Protein 1TKS (pdb70)

B-factor: mean 15.76, std 8.89, range [6.1, 54.16]

CATH classification: 3.90.870.10

Secondary structure (DSSP, 8-state):
--SPPHHHHHHHHHTT--EEEESSS-TTPBPEEEEEGGG--HHHHHHHHHTB-S--EEEEEHHHHHHTT--BS-----BB--EEESTT-SSS-SHHHHHHHHHHHH-TT--GGGEEEEEEEEEEEEPTTGGGT---HHHHHHHHHHHTTS-SBEEEEEBB-TTT-PBPBHHHHHHHHHHHT--EEEHHHHHHHH--/--SPPHHHHHHHHHTT--EEEESSS-TTPBPEEEEEGGG--HHHHHHHHHTB-S--EEEEEHHHHHHTT--BS-----BB--EEESTT-SSS-SHHHHHHHHHHHH-TT--GGGEEEEEEEEEEEEPTTGGGT---HHHHHHHHHHHTTS-SBEEEEEBB-TTT-PBPBHHHHHHHHHHHT-EEEEHHHHHHHHH-

Foldseek 3Di:
DQADQLVVQLVCLLVFAWEWEFAAPDQQTFTKTKHALQRQALVNLCVRCVFFPLLKEKQAAQVLCVQLVFDAPDVVWGWTFAKWQPPPDDQCSHSHRVSVRSSLSQDPVHGNVRIDTHGRYIYTHAYPVQLPVPLDVSSVNQVSCVVSVGRSMMMMGFGADPVPRHGDGSVVVSVVCVVVVHGYHYSVSVVVVVDD/DQADQLVVQLVCQLVFAWAWEFAADDQQTFTKTKHALLRQALVNLVVRCVFFPLLKEKQAAQVLCVQLVFDQPPCVHQWTFAKWQPPPDDQCSHSHGVSVRSSLSQDPPHGNVRIDTHGRYIYHHAYPVQCNVPSDVSSVNLVSCVVSVGRSMMMMGFGADPVPRHGDGSVVVSVVCVVVVHGYHYSVSVVVVVVD

Organism: Candida albicans (strain SC5314 / ATCC MYA-2876) (NCBI:txid237561)

Nearest PDB structures (foldseek):
  2ris-assembly1_A  TM=1.005E+00  e=2.497E-45  Candida albicans
  1k49-assembly1_A-2  TM=9.586E-01  e=1.574E-28  Pyricularia grisea
  7tye-assembly1_A  TM=9.642E-01  e=6.340E-28  Escherichia coli
  3h07-assembly1_A  TM=9.589E-01  e=6.909E-27  Yersinia pestis CO92
  7uf0-assembly1_A  TM=9.576E-01  e=4.733E-26  Vibrio cholerae

Solvent-accessible surface area: 16412 Å² total; per-residue (Å²): 192,59,39,24,83,14,106,99,0,15,101,6,0,81,122,2,70,12,0,0,0,0,68,56,118,74,126,125,24,59,1,14,0,0,0,0,0,51,55,0,54,41,117,63,0,10,49,0,13,49,40,2,0,1,3,0,10,0,0,0,23,44,147,18,0,95,102,1,101,0,73,61,17,76,138,102,58,37,11,0,10,0,0,13,35,40,146,47,25,129,64,1,6,26,8,88,4,2,0,31,0,0,76,7,0,0,63,75,116,14,115,30,129,42,13,99,63,18,0,20,0,0,0,4,36,1,34,90,39,27,4,139,149,82,127,13,37,10,2,0,0,2,10,0,0,70,60,3,69,39,57,48,0,0,0,15,3,35,0,12,62,63,139,51,12,91,12,15,112,0,91,33,0,33,118,11,3,167,156,55,60,19,78,8,0,2,2,55,31,0,17,109,92,39,48,253,195,47,37,22,85,12,106,102,1,17,94,7,0,94,120,2,70,14,0,0,0,0,67,47,122,77,138,127,26,55,1,13,0,0,0,0,0,50,54,0,54,39,118,64,0,10,52,0,13,50,37,3,0,0,4,0,10,0,0,0,22,48,147,25,0,87,113,2,101,1,61,56,17,104,136,63,74,48,8,0,20,0,0,14,36,40,149,49,23,130,66,1,6,27,6,89,4,3,0,30,0,0,76,9,0,0,67,76,120,15,113,29,130,41,14,95,55,35,1,22,0,0,0,5,38,1,37,96,42,26,4,144,156,92,124,12,38,9,1,0,0,1,11,1,0,71,62,5,69,38,52,41,0,0,0,15,3,36,0,10,64,62,138,55,12,92,12,12,117,1,91,40,0,42,99,10,4,172,147,54,58,19,77,10,1,2,2,57,38,0,15,112,82,39,72,230

Sequence (392 aa):
NIFTPIEEALEAYKNGEFLIVMDDEDRENEGDLIMAAELITQEKMAFLVRYSSGYVCVPLSEERANQLELPPMLAGTAYTITCDFAEGTTTGISAHDRALTTRSLANPNSKPQDFIKPGHILPLRAVPGLLKKRRGHTEAAVQLSTLAGLQPAGVICELVRDEDGLMMRLDDCIQFGKKHGIKIININQLVEYISKNIFTPIEEALEAYKNGEFLIVMDDEDRENEGDLIMAAELITQEKMAFLVRYSSGYVCVPLSEERANQLELPPMLAGTAYTITCDFAEGTTTGISAHDRALTTRSLANPNSKPQDFIKPGHILPLRAVPGLLKKRRGHTEAAVQLSTLAGLQPAGVICELVRDEDGLMMRLDDCIQFGKKHGIKIININQLVEYISK

InterPro domains:
  IPR000422 3,4-dihydroxy-2-butanone 4-phosphate synthase, RibB [MF_00180] (3-204)
  IPR000422 3,4-dihydroxy-2-butanone 4-phosphate synthase, RibB [PF00926] (9-201)
  IPR000422 3,4-dihydroxy-2-butanone 4-phosphate synthase, RibB [TIGR00506] (4-201)
  IPR017945 DHBP synthase RibB-like alpha/beta domain superfamily [SSF55821] (5-203)

GO terms:
  GO:0008686 3,4-dihydroxy-2-butanone-4-phosphate synthase activity (F, EXP)

Radius of gyration: 20.6 Å; Cα contacts (8 Å, |Δi|>4): 941; chains: 2; bounding box: 46×42×60 Å

Structure (mmCIF, N/CA/C/O backbone):
data_1TKS
#
_entry.id   1TKS
#
_cell.length_a   40.439
_cell.length_b   48.134
_cell.length_c   59.804
_cell.angle_alpha   66.229
_cell.angle_beta   71.979
_cell.angle_gamma   89.856
#
_symmetry.space_group_name_H-M   'P 1'
#
loop_
_entity.id
_entity.type
_entity.pdbx_description
1 polymer '3,4-dihydroxy-2-butanone 4-phosphate synthase'
2 water water
#
loop_
_atom_site.group_PDB
_atom_site.id
_atom_site.type_symbol
_atom_site.label_atom_id
_atom_site.label_alt_id
_atom_site.label_comp_id
_atom_site.label_asym_id
_atom_site.label_entity_id
_atom_site.label_seq_id
_atom_site.pdbx_PDB_ins_code
_atom_site.Cartn_x
_atom_site.Cartn_y
_atom_site.Cartn_z
_atom_site.occupancy
_atom_site.B_iso_or_equiv
_atom_site.auth_seq_id
_atom_site.auth_comp_id
_atom_site.auth_asym_id
_atom_site.auth_atom_id
_atom_site.pdbx_PDB_model_num
ATOM 1 N N . ASN A 1 3 ? -19.865 15.575 -21.181 1.00 26.65 3 ASN A N 1
ATOM 2 C CA . ASN A 1 3 ? -18.977 16.648 -20.659 1.00 24.34 3 ASN A CA 1
ATOM 3 C C . ASN A 1 3 ? -18.227 16.204 -19.403 1.00 22.30 3 ASN A C 1
ATOM 4 O O . ASN A 1 3 ? -17.669 17.031 -18.683 1.00 23.02 3 ASN A O 1
ATOM 9 N N . ILE A 1 4 ? -18.218 14.900 -19.139 1.00 18.40 4 ILE A N 1
ATOM 10 C CA . ILE A 1 4 ? -17.526 14.362 -17.972 1.00 16.14 4 ILE A CA 1
ATOM 11 C C . ILE A 1 4 ? -16.588 13.223 -18.348 1.00 13.88 4 ILE A C 1
ATOM 12 O O . ILE A 1 4 ? -15.427 13.201 -17.938 1.00 13.06 4 ILE A O 1
ATOM 17 N N . PHE A 1 5 ? -17.100 12.279 -19.129 1.00 13.20 5 PHE A N 1
ATOM 18 C CA . PHE A 1 5 ? -16.316 11.124 -19.535 1.00 11.70 5 PHE A CA 1
ATOM 19 C C . PHE A 1 5 ? -15.740 11.270 -20.935 1.00 11.19 5 PHE A C 1
ATOM 20 O O . PHE A 1 5 ? -16.431 11.691 -21.863 1.00 12.41 5 PHE A O 1
ATOM 28 N N . THR A 1 6 ? -14.461 10.938 -21.076 1.00 10.26 6 THR A N 1
ATOM 29 C CA . THR A 1 6 ? -13.783 11.022 -22.368 1.00 9.63 6 THR A CA 1
ATOM 30 C C . THR A 1 6 ? -14.165 9.830 -23.234 1.00 9.67 6 THR A C 1
ATOM 31 O O . THR A 1 6 ? -14.302 8.710 -22.735 1.00 9.77 6 THR A O 1
ATOM 35 N N . PRO A 1 7 ? -14.358 10.055 -24.544 1.00 10.42 7 PRO A N 1
ATOM 36 C CA . PRO A 1 7 ? -14.718 8.966 -25.458 1.00 10.26 7 PRO A CA 1
ATOM 37 C C . PRO A 1 7 ? -13.619 7.919 -25.386 1.00 10.18 7 PRO A C 1
ATOM 38 O O . PRO A 1 7 ? -12.441 8.257 -25.297 1.00 9.62 7 PRO A O 1
ATOM 42 N N . ILE A 1 8 ? -14.001 6.651 -25.434 1.00 10.23 8 ILE A N 1
ATOM 43 C CA . ILE A 1 8 ? -13.032 5.581 -25.334 1.00 9.18 8 ILE A CA 1
ATOM 44 C C . ILE A 1 8 ? -11.865 5.646 -26.311 1.00 8.79 8 ILE A C 1
ATOM 45 O O . ILE A 1 8 ? -10.723 5.406 -25.919 1.00 9.59 8 ILE A O 1
ATOM 50 N N . GLU A 1 9 ? -12.113 5.992 -27.569 1.00 9.94 9 GLU A N 1
ATOM 51 C CA . GLU A 1 9 ? -10.999 6.034 -28.509 1.00 11.21 9 GLU A CA 1
ATOM 52 C C . GLU A 1 9 ? -9.960 7.088 -28.145 1.00 9.70 9 GLU A C 1
ATOM 53 O O . GLU A 1 9 ? -8.763 6.859 -28.319 1.00 9.11 9 GLU A O 1
ATOM 59 N N . GLU A 1 10 ? -10.400 8.234 -27.633 1.00 9.41 10 GLU A N 1
ATOM 60 C CA . GLU A 1 10 ? -9.450 9.265 -27.235 1.00 8.87 10 GLU A CA 1
ATOM 61 C C . GLU A 1 10 ? -8.708 8.802 -25.979 1.00 8.79 10 GLU A C 1
ATOM 62 O O . GLU A 1 10 ? -7.509 9.027 -25.842 1.00 9.14 10 GLU A O 1
ATOM 68 N N . ALA A 1 11 ? -9.427 8.148 -25.067 1.00 8.83 11 ALA A N 1
ATOM 69 C CA . ALA A 1 11 ? -8.831 7.645 -23.833 1.00 9.15 11 ALA A CA 1
ATOM 70 C C . ALA A 1 11 ? -7.779 6.587 -24.151 1.00 9.59 11 ALA A C 1
ATOM 71 O O . ALA A 1 11 ? -6.718 6.558 -23.534 1.00 10.56 11 ALA A O 1
ATOM 73 N N . LEU A 1 12 ? -8.067 5.722 -25.118 1.00 10.83 12 LEU A N 1
ATOM 74 C CA . LEU A 1 12 ? -7.108 4.687 -25.479 1.00 11.26 12 LEU A CA 1
ATOM 75 C C . LEU A 1 12 ? -5.802 5.292 -25.989 1.00 12.25 12 LEU A C 1
ATOM 76 O O . LEU A 1 12 ? -4.722 4.783 -25.684 1.00 11.61 12 LEU A O 1
ATOM 81 N N . GLU A 1 13 ? -5.890 6.372 -26.763 1.00 11.54 13 GLU A N 1
ATOM 82 C CA . GLU A 1 13 ? -4.683 7.010 -27.275 1.00 12.56 13 GLU A CA 1
ATOM 83 C C . GLU A 1 13 ? -3.863 7.584 -26.132 1.00 11.43 13 GLU A C 1
ATOM 84 O O . GLU A 1 13 ? -2.634 7.514 -26.144 1.00 13.58 13 GLU A O 1
ATOM 90 N N . ALA A 1 14 ? -4.539 8.152 -25.140 1.00 10.16 14 ALA A N 1
ATOM 91 C CA . ALA A 1 14 ? -3.842 8.708 -23.988 1.00 10.65 14 ALA A CA 1
ATOM 92 C C . ALA A 1 14 ? -3.150 7.572 -23.237 1.00 10.13 14 ALA A C 1
ATOM 93 O O . ALA A 1 14 ? -1.987 7.680 -22.854 1.00 10.90 14 ALA A O 1
ATOM 95 N N . TYR A 1 15 ? -3.883 6.485 -23.037 1.00 11.09 15 TYR A N 1
ATOM 96 C CA . TYR A 1 15 ? -3.374 5.314 -22.332 1.00 10.33 15 TYR A CA 1
ATOM 97 C C . TYR A 1 15 ? -2.167 4.761 -23.086 1.00 12.30 15 TYR A C 1
ATOM 98 O O . TYR A 1 15 ? -1.136 4.428 -22.495 1.00 11.20 15 TYR A O 1
ATOM 107 N N . LYS A 1 16 ? -2.302 4.681 -24.403 1.00 14.03 16 LYS A N 1
ATOM 108 C CA . LYS A 1 16 ? -1.233 4.174 -25.242 1.00 16.90 16 LYS A CA 1
ATOM 109 C C . LYS A 1 16 ? 0.020 5.038 -25.079 1.00 17.83 16 LYS A C 1
ATOM 110 O O . LYS A 1 16 ? 1.138 4.529 -25.143 1.00 19.58 16 LYS A O 1
ATOM 116 N N . ASN A 1 17 ? -0.171 6.337 -24.849 1.00 17.48 17 ASN A N 1
ATOM 117 C CA . ASN A 1 17 ? 0.944 7.276 -24.695 1.00 19.16 17 ASN A CA 1
ATOM 118 C C . ASN A 1 17 ? 1.488 7.334 -23.260 1.00 17.33 17 ASN A C 1
ATOM 119 O O . ASN A 1 17 ? 2.242 8.243 -22.908 1.00 18.64 17 ASN A O 1
ATOM 124 N N . GLY A 1 18 ? 1.098 6.367 -22.435 1.00 15.45 18 GLY A N 1
ATOM 125 C CA . GLY A 1 18 ? 1.588 6.322 -21.068 1.00 12.77 18 GLY A CA 1
ATOM 126 C C . GLY A 1 18 ? 0.897 7.206 -20.046 1.00 12.15 18 GLY A C 1
ATOM 127 O O . GLY A 1 18 ? 1.428 7.438 -18.957 1.00 12.50 18 GLY A O 1
ATOM 128 N N . GLU A 1 19 ? -0.280 7.714 -20.388 1.00 10.63 19 GLU A N 1
ATOM 129 C CA . GLU A 1 19 ? -1.019 8.553 -19.459 1.00 10.68 19 GLU A CA 1
ATOM 130 C C . GLU A 1 19 ? -1.883 7.675 -18.573 1.00 10.57 19 GLU A C 1
ATOM 131 O O . GLU A 1 19 ? -2.220 6.545 -18.932 1.00 10.30 19 GLU A O 1
ATOM 137 N N . PHE A 1 20 ? -2.223 8.207 -17.406 1.00 9.71 20 PHE A N 1
ATOM 138 C CA . PHE A 1 20 ? -3.102 7.519 -16.479 1.00 10.36 20 PHE A CA 1
ATOM 139 C C . PHE A 1 20 ? -4.503 7.821 -16.972 1.00 10.53 20 PHE A C 1
ATOM 140 O O . PHE A 1 20 ? -4.728 8.758 -17.745 1.00 11.17 20 PHE A O 1
ATOM 148 N N . LEU A 1 21 ? -5.438 7.011 -16.511 1.00 10.22 21 LEU A N 1
ATOM 149 C CA . LEU A 1 21 ? -6.838 7.205 -16.801 1.00 9.68 21 LEU A CA 1
ATOM 150 C C . LEU A 1 21 ? -7.515 7.042 -15.453 1.00 9.30 21 LEU A C 1
ATOM 151 O O . LEU A 1 21 ? -7.054 6.264 -14.615 1.00 8.77 21 LEU A O 1
ATOM 156 N N . ILE A 1 22 ? -8.572 7.811 -15.223 1.00 9.32 22 ILE A N 1
ATOM 157 C CA . ILE A 1 22 ? -9.332 7.690 -13.991 1.00 9.53 22 ILE A CA 1
ATOM 158 C C . ILE A 1 22 ? -10.517 6.836 -14.419 1.00 9.81 22 ILE A C 1
ATOM 159 O O . ILE A 1 22 ? -11.234 7.182 -15.359 1.00 8.39 22 ILE A O 1
ATOM 164 N N . VAL A 1 23 ? -10.699 5.710 -13.738 1.00 9.23 23 VAL A N 1
ATOM 165 C CA . VAL A 1 23 ? -11.750 4.763 -14.077 1.00 8.80 23 VAL A CA 1
ATOM 166 C C . VAL A 1 23 ? -12.807 4.551 -12.998 1.00 8.02 23 VAL A C 1
ATOM 167 O O . VAL A 1 23 ? -12.494 4.228 -11.850 1.00 9.10 23 VAL A O 1
ATOM 171 N N . MET A 1 24 ? -14.065 4.749 -13.387 1.00 8.81 24 MET A N 1
ATOM 172 C CA . MET A 1 24 ? -15.214 4.579 -12.496 1.00 8.52 24 MET A CA 1
ATOM 173 C C . MET A 1 24 ? -15.992 3.355 -12.986 1.00 9.92 24 MET A C 1
ATOM 174 O O . MET A 1 24 ? -15.793 2.904 -14.111 1.00 9.66 24 MET A O 1
ATOM 179 N N . ASP A 1 25 ? -16.879 2.823 -12.148 1.00 9.45 25 ASP A N 1
ATOM 180 C CA . ASP A 1 25 ? -17.681 1.665 -12.539 1.00 9.63 25 ASP A CA 1
ATOM 181 C C . ASP A 1 25 ? -18.669 2.043 -13.633 1.00 9.27 25 ASP A C 1
ATOM 182 O O . ASP A 1 25 ? -18.802 1.345 -14.638 1.00 9.23 25 ASP A O 1
ATOM 187 N N . ASP A 1 26 ? -19.381 3.141 -13.409 1.00 8.71 26 ASP A N 1
ATOM 188 C CA . ASP A 1 26 ? -20.351 3.651 -14.365 1.00 8.35 26 ASP A CA 1
ATOM 189 C C . ASP A 1 26 ? -20.508 5.154 -14.127 1.00 8.83 26 ASP A C 1
ATOM 190 O O . ASP A 1 26 ? -19.603 5.783 -13.574 1.00 9.71 26 ASP A O 1
ATOM 195 N N . GLU A 1 27 ? -21.618 5.745 -14.554 1.00 9.37 27 GLU A N 1
ATOM 196 C CA . GLU A 1 27 ? -21.788 7.189 -14.389 1.00 9.35 27 GLU A CA 1
ATOM 197 C C . GLU A 1 27 ? -22.229 7.675 -13.006 1.00 9.09 27 GLU A C 1
ATOM 198 O O . GLU A 1 27 ? -22.243 8.880 -12.755 1.00 10.31 27 GLU A O 1
ATOM 204 N N . ASP A 1 28 ? -22.571 6.761 -12.102 1.00 10.40 28 ASP A N 1
ATOM 205 C CA . ASP A 1 28 ? -23.034 7.169 -10.775 1.00 10.51 28 ASP A CA 1
ATOM 206 C C . ASP A 1 28 ? -22.080 8.100 -10.041 1.00 11.40 28 ASP A C 1
ATOM 207 O O . ASP A 1 28 ? -20.876 7.862 -9.988 1.00 9.45 28 ASP A O 1
ATOM 212 N N . ARG A 1 29 ? -22.626 9.156 -9.451 1.00 11.93 29 ARG A N 1
ATOM 213 C CA . ARG A 1 29 ? -21.788 10.110 -8.743 1.00 13.00 29 ARG A CA 1
ATOM 214 C C . ARG A 1 29 ? -21.173 9.548 -7.463 1.00 11.36 29 ARG A C 1
ATOM 215 O O . ARG A 1 29 ? -20.200 10.100 -6.953 1.00 12.52 29 ARG A O 1
ATOM 223 N N . GLU A 1 30 ? -21.718 8.445 -6.954 1.00 11.58 30 GLU A N 1
ATOM 224 C CA . GLU A 1 30 ? -21.188 7.853 -5.730 1.00 10.99 30 GLU A CA 1
ATOM 225 C C . GLU A 1 30 ? -20.024 6.885 -5.938 1.00 11.60 30 GLU A C 1
ATOM 226 O O . GLU A 1 30 ? -19.406 6.448 -4.971 1.00 12.00 30 GLU A O 1
ATOM 232 N N . ASN A 1 31 ? -19.708 6.559 -7.190 1.00 10.21 31 ASN A N 1
ATOM 233 C CA . ASN A 1 31 ? -18.593 5.651 -7.467 1.00 11.15 31 ASN A CA 1
ATOM 234 C C . ASN A 1 31 ? -17.265 6.263 -7.054 1.00 10.67 31 ASN A C 1
ATOM 235 O O . ASN A 1 31 ? -17.076 7.479 -7.141 1.00 11.38 31 ASN A O 1
ATOM 240 N N . GLU A 1 32 ? -16.340 5.407 -6.632 1.00 11.12 32 GLU A N 1
ATOM 241 C CA . GLU A 1 32 ? -15.003 5.843 -6.241 1.00 10.31 32 GLU A CA 1
ATOM 242 C C . GLU A 1 32 ? -14.093 5.572 -7.438 1.00 9.13 32 GLU A C 1
ATOM 243 O O . GLU A 1 32 ? -14.226 4.548 -8.112 1.00 11.24 32 GLU A O 1
ATOM 249 N N . GLY A 1 33 ? -13.171 6.491 -7.699 1.00 8.11 33 GLY A N 1
ATOM 250 C CA . GLY A 1 33 ? -12.296 6.341 -8.844 1.00 7.92 33 GLY A CA 1
ATOM 251 C C . GLY A 1 33 ? -10.910 5.790 -8.600 1.00 7.66 33 GLY A C 1
ATOM 252 O O . GLY A 1 33 ? -10.291 6.033 -7.561 1.00 8.40 33 GLY A O 1
ATOM 253 N N . ASP A 1 34 ? -10.418 5.033 -9.575 1.00 9.01 34 ASP A N 1
ATOM 254 C CA . ASP A 1 34 ? -9.090 4.454 -9.478 1.00 8.86 34 ASP A CA 1
ATOM 255 C C . ASP A 1 34 ? -8.233 4.952 -10.626 1.00 9.04 34 ASP A C 1
ATOM 256 O O . ASP A 1 34 ? -8.734 5.222 -11.718 1.00 9.33 34 ASP A O 1
ATOM 261 N N . LEU A 1 35 ? -6.939 5.099 -10.370 1.00 8.17 35 LEU A N 1
ATOM 262 C CA . LEU A 1 35 ? -6.022 5.506 -11.423 1.00 8.14 35 LEU A CA 1
ATOM 263 C C . LEU A 1 35 ? -5.538 4.206 -12.051 1.00 8.30 35 LEU A C 1
ATOM 264 O O . LEU A 1 35 ? -5.205 3.255 -11.340 1.00 9.70 35 LEU A O 1
ATOM 269 N N . ILE A 1 36 ? -5.521 4.162 -13.379 1.00 8.67 36 ILE A N 1
ATOM 270 C CA . ILE A 1 36 ? -5.066 2.985 -14.114 1.00 8.07 36 ILE A CA 1
ATOM 271 C C . ILE A 1 36 ? -4.212 3.429 -15.301 1.00 8.52 36 ILE A C 1
ATOM 272 O O . ILE A 1 36 ? -4.559 4.385 -15.994 1.00 10.10 36 ILE A O 1
ATOM 277 N N . MET A 1 37 ? -3.089 2.750 -15.520 1.00 9.33 37 MET A N 1
ATOM 278 C CA . MET A 1 37 ? -2.240 3.040 -16.678 1.00 7.09 37 MET A CA 1
ATOM 279 C C . MET A 1 37 ? -1.578 1.745 -17.089 1.00 7.37 37 MET A C 1
ATOM 280 O O . MET A 1 37 ? -1.671 0.751 -16.374 1.00 8.19 37 MET A O 1
ATOM 285 N N . ALA A 1 38 ? -0.908 1.760 -18.235 1.00 6.70 38 ALA A N 1
ATOM 286 C CA . ALA A 1 38 ? -0.225 0.573 -18.736 1.00 7.33 38 ALA A CA 1
ATOM 287 C C . ALA A 1 38 ? 0.956 0.192 -17.847 1.00 7.47 38 ALA A C 1
ATOM 288 O O . ALA A 1 38 ? 1.801 1.024 -17.521 1.00 8.64 38 ALA A O 1
ATOM 290 N N . ALA A 1 39 ? 1.008 -1.074 -17.454 1.00 7.28 39 ALA A N 1
ATOM 291 C CA . ALA A 1 39 ? 2.084 -1.547 -16.592 1.00 7.36 39 ALA A CA 1
ATOM 292 C C . ALA A 1 39 ? 3.479 -1.341 -17.188 1.00 8.83 39 ALA A C 1
ATOM 293 O O . ALA A 1 39 ? 4.406 -0.944 -16.477 1.00 9.60 39 ALA A O 1
ATOM 295 N N . GLU A 1 40 ? 3.629 -1.590 -18.488 1.00 9.88 40 GLU A N 1
ATOM 296 C CA . GLU A 1 40 ? 4.930 -1.453 -19.146 1.00 8.80 40 GLU A CA 1
ATOM 297 C C . GLU A 1 40 ? 5.426 -0.022 -19.318 1.00 8.61 40 GLU A C 1
ATOM 298 O O . GLU A 1 40 ? 6.597 0.193 -19.640 1.00 9.24 40 GLU A O 1
ATOM 304 N N . LEU A 1 41 ? 4.557 0.956 -19.083 1.00 8.39 41 LEU A N 1
ATOM 305 C CA . LEU A 1 41 ? 4.939 2.355 -19.264 1.00 7.67 41 LEU A CA 1
ATOM 306 C C . LEU A 1 41 ? 5.123 3.155 -17.978 1.00 8.22 41 LEU A C 1
ATOM 307 O O . LEU A 1 41 ? 5.503 4.323 -18.022 1.00 9.76 41 LEU A O 1
ATOM 312 N N . ILE A 1 42 ? 4.875 2.519 -16.837 1.00 9.25 42 ILE A N 1
ATOM 313 C CA . ILE A 1 42 ? 4.992 3.183 -15.548 1.00 9.51 42 ILE A CA 1
ATOM 314 C C . ILE A 1 42 ? 6.449 3.461 -15.144 1.00 9.70 42 ILE A C 1
ATOM 315 O O . ILE A 1 42 ? 7.256 2.551 -14.979 1.00 9.01 42 ILE A O 1
ATOM 320 N N . THR A 1 43 ? 6.773 4.745 -15.013 1.00 8.75 43 THR A N 1
ATOM 321 C CA . THR A 1 43 ? 8.116 5.186 -14.643 1.00 9.31 43 THR A CA 1
ATOM 322 C C . THR A 1 43 ? 8.198 5.456 -13.147 1.00 8.88 43 THR A C 1
ATOM 323 O O . THR A 1 43 ? 7.191 5.407 -12.444 1.00 8.63 43 THR A O 1
ATOM 327 N N . GLN A 1 44 ? 9.403 5.762 -12.672 1.00 9.85 44 GLN A N 1
ATOM 328 C CA . GLN A 1 44 ? 9.616 6.079 -11.264 1.00 9.96 44 GLN A CA 1
ATOM 329 C C . GLN A 1 44 ? 8.711 7.253 -10.896 1.00 10.45 44 GLN A C 1
ATOM 330 O O . GLN A 1 44 ? 7.988 7.202 -9.898 1.00 9.79 44 GLN A O 1
ATOM 336 N N . GLU A 1 45 ? 8.744 8.297 -11.724 1.00 10.83 45 GLU A N 1
ATOM 337 C CA . GLU A 1 45 ? 7.938 9.497 -11.512 1.00 10.16 45 GLU A CA 1
ATOM 338 C C . GLU A 1 45 ? 6.439 9.201 -11.468 1.00 9.71 45 GLU A C 1
ATOM 339 O O . GLU A 1 45 ? 5.728 9.705 -10.600 1.00 10.11 45 GLU A O 1
ATOM 345 N N . LYS A 1 46 ? 5.955 8.399 -12.413 1.00 9.78 46 LYS A N 1
ATOM 346 C CA . LYS A 1 46 ? 4.533 8.075 -12.458 1.00 7.98 46 LYS A CA 1
ATOM 347 C C . LYS A 1 46 ? 4.108 7.210 -11.282 1.00 8.18 46 LYS A C 1
ATOM 348 O O . LYS A 1 46 ? 2.991 7.333 -10.796 1.00 8.61 46 LYS A O 1
ATOM 354 N N . MET A 1 47 ? 4.995 6.334 -10.821 1.00 8.21 47 MET A N 1
ATOM 355 C CA . MET A 1 47 ? 4.665 5.489 -9.681 1.00 7.98 47 MET A CA 1
ATOM 356 C C . MET A 1 47 ? 4.643 6.375 -8.435 1.00 9.04 47 MET A C 1
ATOM 357 O O . MET A 1 47 ? 3.805 6.198 -7.555 1.00 8.58 47 MET A O 1
ATOM 362 N N . ALA A 1 48 ? 5.562 7.333 -8.360 1.00 9.87 48 ALA A N 1
ATOM 363 C CA . ALA A 1 48 ? 5.584 8.235 -7.211 1.00 8.77 48 ALA A CA 1
ATOM 364 C C . ALA A 1 48 ? 4.264 9.007 -7.191 1.00 8.54 48 ALA A C 1
ATOM 365 O O . ALA A 1 48 ? 3.680 9.227 -6.134 1.00 9.36 48 ALA A O 1
ATOM 367 N N . PHE A 1 49 ? 3.802 9.410 -8.374 1.00 8.46 49 PHE A N 1
ATOM 368 C CA . PHE A 1 49 ? 2.550 10.141 -8.516 1.00 7.32 49 PHE A CA 1
ATOM 369 C C . PHE A 1 49 ? 1.388 9.262 -8.058 1.00 7.73 49 PHE A C 1
ATOM 370 O O . PHE A 1 49 ? 0.548 9.682 -7.267 1.00 7.41 49 PHE A O 1
ATOM 378 N N . LEU A 1 50 ? 1.350 8.036 -8.566 1.00 7.02 50 LEU A N 1
ATOM 379 C CA . LEU A 1 50 ? 0.296 7.099 -8.214 1.00 8.34 50 LEU A CA 1
ATOM 380 C C . LEU A 1 50 ? 0.223 6.877 -6.707 1.00 7.79 50 LEU A C 1
ATOM 381 O O . LEU A 1 50 ? -0.857 6.918 -6.120 1.00 7.99 50 LEU A O 1
ATOM 386 N N . VAL A 1 51 ? 1.376 6.649 -6.085 1.00 8.01 51 VAL A N 1
ATOM 387 C CA . VAL A 1 51 ? 1.429 6.418 -4.646 1.00 8.34 51 VAL A CA 1
ATOM 388 C C . VAL A 1 51 ? 1.025 7.670 -3.874 1.00 8.51 51 VAL A C 1
ATOM 389 O O . VAL A 1 51 ? 0.279 7.593 -2.900 1.00 9.82 51 VAL A O 1
ATOM 393 N N . ARG A 1 52 ? 1.504 8.823 -4.324 1.00 8.65 52 ARG A N 1
ATOM 394 C CA . ARG A 1 52 ? 1.200 10.086 -3.664 1.00 8.66 52 ARG A CA 1
ATOM 395 C C . ARG A 1 52 ? -0.287 10.382 -3.491 1.00 8.42 52 ARG A C 1
ATOM 396 O O . ARG A 1 52 ? -0.703 10.892 -2.446 1.00 10.27 52 ARG A O 1
ATOM 404 N N . TYR A 1 53 ? -1.086 10.063 -4.504 1.00 8.28 53 TYR A N 1
ATOM 405 C CA . TYR A 1 53 ? -2.512 10.365 -4.453 1.00 8.54 53 TYR A CA 1
ATOM 406 C C . TYR A 1 53 ? -3.429 9.171 -4.261 1.00 8.44 53 TYR A C 1
ATOM 407 O O . TYR A 1 53 ? -4.640 9.295 -4.408 1.00 7.71 53 TYR A O 1
ATOM 416 N N . SER A 1 54 ? -2.865 8.023 -3.904 1.00 8.79 54 SER A N 1
ATOM 417 C CA . SER A 1 54 ? -3.675 6.826 -3.731 1.00 8.44 54 SER A CA 1
ATOM 418 C C . SER A 1 54 ? -3.487 6.143 -2.386 1.00 8.41 54 SER A C 1
ATOM 419 O O . SER A 1 54 ? -2.757 6.624 -1.524 1.00 8.80 54 SER A O 1
ATOM 422 N N . SER A 1 55 ? -4.155 5.005 -2.228 1.00 7.26 55 SER A N 1
ATOM 423 C CA . SER A 1 55 ? -4.075 4.223 -1.000 1.00 7.77 55 SER A CA 1
ATOM 424 C C . SER A 1 55 ? -2.682 3.631 -0.829 1.00 8.64 55 SER A C 1
ATOM 425 O O . SER A 1 55 ? -2.316 3.219 0.270 1.00 7.50 55 SER A O 1
ATOM 428 N N . GLY A 1 56 ? -1.925 3.556 -1.923 1.00 8.20 56 GLY A N 1
ATOM 429 C CA . GLY A 1 56 ? -0.590 2.993 -1.848 1.00 8.79 56 GLY A CA 1
ATOM 430 C C . GLY A 1 56 ? -0.564 1.482 -1.978 1.00 9.14 56 GLY A C 1
ATOM 431 O O . GLY A 1 56 ? 0.504 0.883 -2.079 1.00 9.25 56 GLY A O 1
ATOM 432 N N . TYR A 1 57 ? -1.740 0.861 -1.980 1.00 8.88 57 TYR A N 1
ATOM 433 C CA . TYR A 1 57 ? -1.850 -0.592 -2.122 1.00 8.06 57 TYR A CA 1
ATOM 434 C C . TYR A 1 57 ? -1.893 -0.813 -3.632 1.00 8.97 57 TYR A C 1
ATOM 435 O O . TYR A 1 57 ? -2.921 -1.190 -4.201 1.00 8.98 57 TYR A O 1
ATOM 444 N N . VAL A 1 58 ? -0.752 -0.560 -4.269 1.00 8.80 58 VAL A N 1
ATOM 445 C CA . VAL A 1 58 ? -0.619 -0.659 -5.719 1.00 8.27 58 VAL A CA 1
ATOM 446 C C . VAL A 1 58 ? -0.669 -2.084 -6.244 1.00 8.38 58 VAL A C 1
ATOM 447 O O . VAL A 1 58 ? 0.124 -2.936 -5.847 1.00 8.24 58 VAL A O 1
ATOM 451 N N . CYS A 1 59 ? -1.612 -2.328 -7.148 1.00 8.14 59 CYS A N 1
ATOM 452 C CA . CYS A 1 59 ? -1.806 -3.649 -7.729 1.00 6.91 59 CYS A CA 1
ATOM 453 C C . CYS A 1 59 ? -1.475 -3.680 -9.213 1.00 7.76 59 CYS A C 1
ATOM 454 O O . CYS A 1 59 ? -1.546 -2.665 -9.903 1.00 7.83 59 CYS A O 1
ATOM 457 N N . VAL A 1 60 ? -1.127 -4.863 -9.701 1.00 6.85 60 VAL A N 1
ATOM 458 C CA . VAL A 1 60 ? -0.777 -5.017 -11.103 1.00 7.35 60 VAL A CA 1
ATOM 459 C C . VAL A 1 60 ? -1.616 -6.087 -11.794 1.00 8.43 60 VAL A C 1
ATOM 460 O O . VAL A 1 60 ? -1.295 -7.274 -11.758 1.00 7.78 60 VAL A O 1
ATOM 464 N N . PRO A 1 61 ? -2.731 -5.674 -12.418 1.00 8.56 61 PRO A N 1
ATOM 465 C CA . PRO A 1 61 ? -3.596 -6.626 -13.121 1.00 9.44 61 PRO A CA 1
ATOM 466 C C . PRO A 1 61 ? -2.863 -7.298 -14.284 1.00 8.71 61 PRO A C 1
ATOM 467 O O . PRO A 1 61 ? -2.201 -6.630 -15.082 1.00 9.92 61 PRO A O 1
ATOM 471 N N . LEU A 1 62 ? -2.988 -8.620 -14.363 1.00 9.23 62 LEU A N 1
ATOM 472 C CA . LEU A 1 62 ? -2.371 -9.430 -15.414 1.00 11.09 62 LEU A CA 1
ATOM 473 C C . LEU A 1 62 ? -3.394 -10.481 -15.809 1.00 10.70 62 LEU A C 1
ATOM 474 O O . LEU A 1 62 ? -4.283 -10.802 -15.023 1.00 10.49 62 LEU A O 1
ATOM 479 N N . SER A 1 63 ? -3.280 -11.023 -17.015 1.00 10.38 63 SER A N 1
ATOM 480 C CA . SER A 1 63 ? -4.209 -12.060 -17.431 1.00 10.54 63 SER A CA 1
ATOM 481 C C . SER A 1 63 ? -3.842 -13.319 -16.656 1.00 11.76 63 SER A C 1
ATOM 482 O O . SER A 1 63 ? -2.700 -13.468 -16.210 1.00 11.01 63 SER A O 1
ATOM 485 N N . GLU A 1 64 ? -4.804 -14.217 -16.477 1.00 11.30 64 GLU A N 1
ATOM 486 C CA . GLU A 1 64 ? -4.527 -15.460 -15.766 1.00 11.27 64 GLU A CA 1
ATOM 487 C C . GLU A 1 64 ? -3.414 -16.212 -16.481 1.00 11.84 64 GLU A C 1
ATOM 488 O O . GLU A 1 64 ? -2.557 -16.827 -15.843 1.00 11.94 64 GLU A O 1
ATOM 494 N N . GLU A 1 65 ? -3.418 -16.145 -17.809 1.00 13.05 65 GLU A N 1
ATOM 495 C CA . GLU A 1 65 ? -2.406 -16.836 -18.598 1.00 12.90 65 GLU A CA 1
ATOM 496 C C . GLU A 1 65 ? -1.002 -16.306 -18.312 1.00 12.66 65 GLU A C 1
ATOM 497 O O . GLU A 1 65 ? -0.060 -17.087 -18.172 1.00 13.67 65 GLU A O 1
ATOM 503 N N . ARG A 1 66 ? -0.863 -14.984 -18.219 1.00 12.23 66 ARG A N 1
ATOM 504 C CA . ARG A 1 66 ? 0.437 -14.378 -17.942 1.00 12.59 66 ARG A CA 1
ATOM 505 C C . ARG A 1 66 ? 0.885 -14.698 -16.523 1.00 12.78 66 ARG A C 1
ATOM 506 O O . ARG A 1 66 ? 2.047 -15.019 -16.294 1.00 13.16 66 ARG A O 1
ATOM 514 N N . ALA A 1 67 ? -0.042 -14.609 -15.573 1.00 11.51 67 ALA A N 1
ATOM 515 C CA . ALA A 1 67 ? 0.274 -14.903 -14.183 1.00 12.65 67 ALA A CA 1
ATOM 516 C C . ALA A 1 67 ? 0.778 -16.339 -14.058 1.00 13.13 67 ALA A C 1
ATOM 517 O O . ALA A 1 67 ? 1.728 -16.603 -13.321 1.00 13.54 67 ALA A O 1
ATOM 519 N N . ASN A 1 68 ? 0.148 -17.265 -14.779 1.00 13.54 68 ASN A N 1
ATOM 520 C CA . ASN A 1 68 ? 0.568 -18.662 -14.732 1.00 14.01 68 ASN A CA 1
ATOM 521 C C . ASN A 1 68 ? 1.978 -18.800 -15.297 1.00 14.91 68 ASN A C 1
ATOM 522 O O . ASN A 1 68 ? 2.805 -19.533 -14.755 1.00 14.87 68 ASN A O 1
ATOM 527 N N . GLN A 1 69 ? 2.249 -18.091 -16.389 1.00 14.91 69 GLN A N 1
ATOM 528 C CA . GLN A 1 69 ? 3.564 -18.140 -17.021 1.00 15.74 69 GLN A CA 1
ATOM 529 C C . GLN A 1 69 ? 4.655 -17.632 -16.083 1.00 15.87 69 GLN A C 1
ATOM 530 O O . GLN A 1 69 ? 5.770 -18.152 -16.076 1.00 17.15 69 GLN A O 1
ATOM 536 N N . LEU A 1 70 ? 4.327 -16.617 -15.290 1.00 14.60 70 LEU A N 1
ATOM 537 C CA . LEU A 1 70 ? 5.283 -16.047 -14.346 1.00 14.37 70 LEU A CA 1
ATOM 538 C C . LEU A 1 70 ? 5.276 -16.782 -13.009 1.00 14.83 70 LEU A C 1
ATOM 539 O O . LEU A 1 70 ? 5.972 -16.391 -12.072 1.00 13.67 70 LEU A O 1
ATOM 544 N N . GLU A 1 71 ? 4.494 -17.853 -12.931 1.00 15.15 71 GLU A N 1
ATOM 545 C CA . GLU A 1 71 ? 4.387 -18.636 -11.708 1.00 16.94 71 GLU A CA 1
ATOM 546 C C . GLU A 1 71 ? 3.943 -17.784 -10.523 1.00 16.63 71 GLU A C 1
ATOM 547 O O . GLU A 1 71 ? 4.555 -17.805 -9.455 1.00 17.25 71 GLU A O 1
ATOM 553 N N . LEU A 1 72 ? 2.871 -17.030 -10.735 1.00 14.98 72 LEU A N 1
ATOM 554 C CA . LEU A 1 72 ? 2.295 -16.185 -9.700 1.00 14.42 72 LEU A CA 1
ATOM 555 C C . LEU A 1 72 ? 0.905 -16.741 -9.399 1.00 14.81 72 LEU A C 1
ATOM 556 O O . LEU A 1 72 ? -0.103 -16.230 -9.890 1.00 16.34 72 LEU A O 1
ATOM 561 N N . PRO A 1 73 ? 0.838 -17.813 -8.594 1.00 16.71 73 PRO A N 1
ATOM 562 C CA . PRO A 1 73 ? -0.437 -18.435 -8.236 1.00 17.37 73 PRO A CA 1
ATOM 563 C C . PRO A 1 73 ? -1.254 -17.590 -7.266 1.00 16.67 73 PRO A C 1
ATOM 564 O O . PRO A 1 73 ? -0.719 -16.706 -6.590 1.00 15.77 73 PRO A O 1
ATOM 568 N N . PRO A 1 74 ? -2.571 -17.844 -7.196 1.00 16.14 74 PRO A N 1
ATOM 569 C CA . PRO A 1 74 ? -3.442 -17.091 -6.293 1.00 16.96 74 PRO A CA 1
ATOM 570 C C . PRO A 1 74 ? -2.885 -17.163 -4.881 1.00 16.80 74 PRO A C 1
ATOM 571 O O . PRO A 1 74 ? -2.355 -18.192 -4.458 1.00 18.07 74 PRO A O 1
ATOM 575 N N . MET A 1 75 ? -3.002 -16.066 -4.150 1.00 17.15 75 MET A N 1
ATOM 576 C CA . MET A 1 75 ? -2.485 -16.023 -2.798 1.00 18.37 75 MET A CA 1
ATOM 577 C C . MET A 1 75 ? -3.082 -17.127 -1.930 1.00 19.91 75 MET A C 1
ATOM 578 O O . MET A 1 75 ? -2.391 -17.707 -1.092 1.00 21.35 75 MET A O 1
ATOM 583 N N . LEU A 1 76 ? -4.364 -17.415 -2.136 1.00 21.52 76 LEU A N 1
ATOM 584 C CA . LEU A 1 76 ? -5.045 -18.453 -1.373 1.00 23.22 76 LEU A CA 1
ATOM 585 C C . LEU A 1 76 ? -5.847 -19.352 -2.311 1.00 23.45 76 LEU A C 1
ATOM 586 O O . LEU A 1 76 ? -6.332 -18.902 -3.348 1.00 24.32 76 LEU A O 1
ATOM 591 N N . ALA A 1 77 ? -5.972 -20.624 -1.945 0.00 21.99 77 ALA A N 1
ATOM 592 C CA . ALA A 1 77 ? -6.709 -21.587 -2.755 0.00 20.86 77 ALA A CA 1
ATOM 593 C C . ALA A 1 77 ? -7.812 -22.255 -1.942 0.00 20.25 77 ALA A C 1
ATOM 594 O O . ALA A 1 77 ? -8.942 -21.770 -1.896 0.00 19.68 77 ALA A O 1
ATOM 596 N N . GLY A 1 84 ? -14.594 -11.719 -6.188 1.00 28.69 84 GLY A N 1
ATOM 597 C CA . GLY A 1 84 ? -13.509 -11.483 -5.254 1.00 27.59 84 GLY A CA 1
ATOM 598 C C . GLY A 1 84 ? -12.214 -11.110 -5.952 1.00 26.49 84 GLY A C 1
ATOM 599 O O . GLY A 1 84 ? -11.850 -11.722 -6.957 1.00 26.62 84 GLY A O 1
ATOM 600 N N . THR A 1 85 ? -11.520 -10.104 -5.422 1.00 24.26 85 THR A N 1
ATOM 601 C CA . THR A 1 85 ? -10.253 -9.654 -5.997 1.00 22.39 85 THR A CA 1
ATOM 602 C C . THR A 1 85 ? -9.255 -10.805 -5.986 1.00 20.40 85 THR A C 1
ATOM 603 O O . THR A 1 85 ? -8.880 -11.305 -4.925 1.00 19.86 85 THR A O 1
ATOM 607 N N . ALA A 1 86 ? -8.823 -11.214 -7.175 1.00 17.74 86 ALA A N 1
ATOM 608 C CA . ALA A 1 86 ? -7.896 -12.331 -7.319 1.00 16.37 86 ALA A CA 1
ATOM 609 C C . ALA A 1 86 ? -6.428 -11.981 -7.103 1.00 14.28 86 ALA A C 1
ATOM 610 O O . ALA A 1 86 ? -5.669 -11.819 -8.058 1.00 13.62 86 ALA A O 1
ATOM 612 N N . TYR A 1 87 ? -6.033 -11.884 -5.840 1.00 13.39 87 TYR A N 1
ATOM 613 C CA . TYR A 1 87 ? -4.655 -11.577 -5.493 1.00 12.88 87 TYR A CA 1
ATOM 614 C C . TYR A 1 87 ? -3.758 -12.791 -5.694 1.00 12.52 87 TYR A C 1
ATOM 615 O O . TYR A 1 87 ? -4.154 -13.919 -5.396 1.00 13.13 87 TYR A O 1
ATOM 624 N N . THR A 1 88 ? -2.551 -12.554 -6.198 1.00 12.00 88 THR A N 1
ATOM 625 C CA . THR A 1 88 ? -1.575 -13.623 -6.381 1.00 11.76 88 THR A CA 1
ATOM 626 C C . THR A 1 88 ? -0.552 -13.369 -5.282 1.00 10.79 88 THR A C 1
ATOM 627 O O . THR A 1 88 ? -0.646 -12.369 -4.567 1.00 11.10 88 THR A O 1
ATOM 631 N N . ILE A 1 89 ? 0.407 -14.272 -5.122 1.00 11.06 89 ILE A N 1
ATOM 632 C CA . ILE A 1 89 ? 1.443 -14.056 -4.125 1.00 11.04 89 ILE A CA 1
ATOM 633 C C . ILE A 1 89 ? 2.143 -12.771 -4.576 1.00 10.26 89 ILE A C 1
ATOM 634 O O . ILE A 1 89 ? 2.269 -12.524 -5.775 1.00 11.50 89 ILE A O 1
ATOM 639 N N . THR A 1 90 ? 2.583 -11.947 -3.631 1.00 10.28 90 THR A N 1
ATOM 640 C CA . THR A 1 90 ? 3.248 -10.696 -3.987 1.00 9.64 90 THR A CA 1
ATOM 641 C C . THR A 1 90 ? 4.651 -10.938 -4.529 1.00 8.97 90 THR A C 1
ATOM 642 O O . THR A 1 90 ? 5.214 -12.016 -4.352 1.00 10.34 90 THR A O 1
ATOM 646 N N . CYS A 1 91 ? 5.226 -9.936 -5.186 1.00 8.86 91 CYS A N 1
ATOM 647 C CA . CYS A 1 91 ? 6.551 -10.117 -5.758 1.00 8.77 91 CYS A CA 1
ATOM 648 C C . CYS A 1 91 ? 7.334 -8.827 -5.971 1.00 8.58 91 CYS A C 1
ATOM 649 O O . CYS A 1 91 ? 6.782 -7.730 -5.930 1.00 9.43 91 CYS A O 1
ATOM 652 N N . ASP A 1 92 ? 8.633 -8.990 -6.196 1.00 9.71 92 ASP A N 1
ATOM 653 C CA . ASP A 1 92 ? 9.557 -7.888 -6.471 1.00 9.54 92 ASP A CA 1
ATOM 654 C C . ASP A 1 92 ? 10.474 -8.397 -7.580 1.00 10.67 92 ASP A C 1
ATOM 655 O O . ASP A 1 92 ? 10.906 -9.547 -7.538 1.00 11.05 92 ASP A O 1
ATOM 660 N N . PHE A 1 93 ? 10.760 -7.562 -8.574 1.00 10.00 93 PHE A N 1
ATOM 661 C CA . PHE A 1 93 ? 11.679 -7.963 -9.640 1.00 10.45 93 PHE A CA 1
ATOM 662 C C . PHE A 1 93 ? 13.044 -7.921 -8.950 1.00 11.35 93 PHE A C 1
ATOM 663 O O . PHE A 1 93 ? 13.398 -6.913 -8.345 1.00 12.24 93 PHE A O 1
ATOM 671 N N . ALA A 1 94 ? 13.808 -9.006 -9.041 1.00 11.75 94 ALA A N 1
ATOM 672 C CA . ALA A 1 94 ? 15.107 -9.086 -8.370 1.00 13.17 94 ALA A CA 1
ATOM 673 C C . ALA A 1 94 ? 16.167 -8.068 -8.780 1.00 13.31 94 ALA A C 1
ATOM 674 O O . ALA A 1 94 ? 16.575 -7.224 -7.980 1.00 14.86 94 ALA A O 1
ATOM 676 N N . GLU A 1 95 ? 16.620 -8.159 -10.024 1.00 14.66 95 GLU A N 1
ATOM 677 C CA . GLU A 1 95 ? 17.671 -7.278 -10.517 1.00 13.85 95 GLU A CA 1
ATOM 678 C C . GLU A 1 95 ? 17.271 -5.816 -10.688 1.00 14.06 95 GLU A C 1
ATOM 679 O O . GLU A 1 95 ? 16.425 -5.474 -11.517 1.00 14.36 95 GLU A O 1
ATOM 685 N N . GLY A 1 96 ? 17.898 -4.952 -9.899 1.00 13.31 96 GLY A N 1
ATOM 686 C CA . GLY A 1 96 ? 17.598 -3.538 -9.990 1.00 13.13 96 GLY A CA 1
ATOM 687 C C . GLY A 1 96 ? 16.833 -2.997 -8.800 1.00 14.20 96 GLY A C 1
ATOM 688 O O . GLY A 1 96 ? 16.684 -1.785 -8.668 1.00 13.66 96 GLY A O 1
ATOM 689 N N . THR A 1 97 ? 16.330 -3.876 -7.939 1.00 13.82 97 THR A N 1
ATOM 690 C CA . THR A 1 97 ? 15.604 -3.409 -6.760 1.00 13.13 97 THR A CA 1
ATOM 691 C C . THR A 1 97 ? 16.402 -3.658 -5.492 1.00 14.60 97 THR A C 1
ATOM 692 O O . THR A 1 97 ? 17.310 -4.490 -5.463 1.00 14.56 97 THR A O 1
ATOM 696 N N . THR A 1 98 ? 16.058 -2.913 -4.450 1.00 14.53 98 THR A N 1
ATOM 697 C CA . THR A 1 98 ? 16.711 -3.046 -3.159 1.00 15.74 98 THR A CA 1
ATOM 698 C C . THR A 1 98 ? 15.639 -3.245 -2.094 1.00 15.41 98 THR A C 1
ATOM 699 O O . THR A 1 98 ? 15.409 -4.368 -1.648 1.00 17.93 98 THR A O 1
ATOM 703 N N . THR A 1 99 ? 14.974 -2.161 -1.703 1.00 15.55 99 THR A N 1
ATOM 704 C CA . THR A 1 99 ? 13.921 -2.238 -0.695 1.00 14.55 99 THR A CA 1
ATOM 705 C C . THR A 1 99 ? 12.635 -2.804 -1.287 1.00 13.10 99 THR A C 1
ATOM 706 O O . THR A 1 99 ? 11.795 -3.337 -0.563 1.00 13.65 99 THR A O 1
ATOM 710 N N . GLY A 1 100 ? 12.490 -2.679 -2.605 1.00 10.84 100 GLY A N 1
ATOM 711 C CA . GLY A 1 100 ? 11.305 -3.175 -3.284 1.00 10.90 100 GLY A CA 1
ATOM 712 C C . GLY A 1 100 ? 10.113 -2.241 -3.172 1.00 9.69 100 GLY A C 1
ATOM 713 O O . GLY A 1 100 ? 9.274 -2.180 -4.068 1.00 10.42 100 GLY A O 1
ATOM 714 N N . ILE A 1 101 ? 10.054 -1.493 -2.075 1.00 10.73 101 ILE A N 1
ATOM 715 C CA . ILE A 1 101 ? 8.953 -0.573 -1.808 1.00 10.85 101 ILE A CA 1
ATOM 716 C C . ILE A 1 101 ? 9.102 0.812 -2.466 1.00 11.01 101 ILE A C 1
ATOM 717 O O . ILE A 1 101 ? 8.110 1.503 -2.699 1.00 9.92 101 ILE A O 1
ATOM 722 N N . SER A 1 102 ? 10.332 1.218 -2.775 1.00 9.60 102 SER A N 1
ATOM 723 C CA . SER A 1 102 ? 10.547 2.528 -3.390 1.00 9.00 102 SER A CA 1
ATOM 724 C C . SER A 1 102 ? 9.782 2.681 -4.703 1.00 8.69 102 SER A C 1
ATOM 725 O O . SER A 1 102 ? 9.464 1.693 -5.365 1.00 9.40 102 SER A O 1
ATOM 728 N N . ALA A 1 103 ? 9.484 3.922 -5.077 1.00 9.14 103 ALA A N 1
ATOM 729 C CA . ALA A 1 103 ? 8.765 4.179 -6.319 1.00 9.20 103 ALA A CA 1
ATOM 730 C C . ALA A 1 103 ? 9.525 3.560 -7.486 1.00 9.29 103 ALA A C 1
ATOM 731 O O . ALA A 1 103 ? 8.931 2.959 -8.382 1.00 8.68 103 ALA A O 1
ATOM 733 N N . HIS A 1 104 ? 10.846 3.709 -7.462 1.00 8.42 104 HIS A N 1
ATOM 734 C CA . HIS A 1 104 ? 11.700 3.158 -8.513 1.00 8.94 104 HIS A CA 1
ATOM 735 C C . HIS A 1 104 ? 11.565 1.640 -8.621 1.00 8.40 104 HIS A C 1
ATOM 736 O O . HIS A 1 104 ? 11.448 1.085 -9.717 1.00 8.39 104 HIS A O 1
ATOM 743 N N . ASP A 1 105 ? 11.591 0.971 -7.475 1.00 9.20 105 ASP A N 1
ATOM 744 C CA . ASP A 1 105 ? 11.487 -0.476 -7.446 1.00 8.94 105 ASP A CA 1
ATOM 745 C C . ASP A 1 105 ? 10.105 -0.976 -7.841 1.00 8.82 105 ASP A C 1
ATOM 746 O O . ASP A 1 105 ? 9.977 -1.920 -8.628 1.00 9.02 105 ASP A O 1
ATOM 751 N N . ARG A 1 106 ? 9.064 -0.361 -7.293 1.00 7.56 106 ARG A N 1
ATOM 752 C CA . ARG A 1 106 ? 7.716 -0.786 -7.633 1.00 7.90 106 ARG A CA 1
ATOM 753 C C . ARG A 1 106 ? 7.427 -0.551 -9.111 1.00 8.36 106 ARG A C 1
ATOM 754 O O . ARG A 1 106 ? 6.744 -1.356 -9.739 1.00 7.95 106 ARG A O 1
ATOM 762 N N . ALA A 1 107 ? 7.963 0.527 -9.679 1.00 7.88 107 ALA A N 1
ATOM 763 C CA . ALA A 1 107 ? 7.742 0.794 -11.094 1.00 7.68 107 ALA A CA 1
ATOM 764 C C . ALA A 1 107 ? 8.492 -0.247 -11.920 1.00 7.29 107 ALA A C 1
ATOM 765 O O . ALA A 1 107 ? 7.959 -0.772 -12.893 1.00 8.60 107 ALA A O 1
ATOM 767 N N . LEU A 1 108 ? 9.726 -0.552 -11.521 1.00 8.07 108 LEU A N 1
ATOM 768 C CA . LEU A 1 108 ? 10.529 -1.542 -12.238 1.00 7.40 108 LEU A CA 1
ATOM 769 C C . LEU A 1 108 ? 9.864 -2.912 -12.175 1.00 7.11 108 LEU A C 1
ATOM 770 O O . LEU A 1 108 ? 9.818 -3.632 -13.170 1.00 9.12 108 LEU A O 1
ATOM 775 N N . THR A 1 109 ? 9.340 -3.276 -11.011 1.00 7.36 109 THR A N 1
ATOM 776 C CA . THR A 1 109 ? 8.679 -4.563 -10.891 1.00 7.26 109 THR A CA 1
ATOM 777 C C . THR A 1 109 ? 7.451 -4.597 -11.795 1.00 7.08 109 THR A C 1
ATOM 778 O O . THR A 1 109 ? 7.216 -5.574 -12.506 1.00 8.93 109 THR A O 1
ATOM 782 N N . THR A 1 110 ? 6.680 -3.518 -11.783 1.00 8.00 110 THR A N 1
ATOM 783 C CA . THR A 1 110 ? 5.482 -3.434 -12.603 1.00 8.07 110 THR A CA 1
ATOM 784 C C . THR A 1 110 ? 5.806 -3.560 -14.095 1.00 8.70 110 THR A C 1
ATOM 785 O O . THR A 1 110 ? 5.148 -4.318 -14.811 1.00 8.79 110 THR A O 1
ATOM 789 N N . ARG A 1 111 ? 6.813 -2.831 -14.565 1.00 10.09 111 ARG A N 1
ATOM 790 C CA . ARG A 1 111 ? 7.178 -2.919 -15.975 1.00 10.11 111 ARG A CA 1
ATOM 791 C C . ARG A 1 111 ? 7.644 -4.342 -16.297 1.00 10.49 111 ARG A C 1
ATOM 792 O O . ARG A 1 111 ? 7.354 -4.875 -17.372 1.00 10.41 111 ARG A O 1
ATOM 800 N N . SER A 1 112 ? 8.349 -4.962 -15.356 1.00 9.48 112 SER A N 1
ATOM 801 C CA . SER A 1 112 ? 8.854 -6.316 -15.552 1.00 9.97 112 SER A CA 1
ATOM 802 C C . SER A 1 112 ? 7.744 -7.354 -15.654 1.00 10.57 112 SER A C 1
ATOM 803 O O . SER A 1 112 ? 7.871 -8.344 -16.382 1.00 10.45 112 SER A O 1
ATOM 806 N N . LEU A 1 113 ? 6.653 -7.137 -14.928 1.00 10.09 113 LEU A N 1
ATOM 807 C CA . LEU A 1 113 ? 5.542 -8.077 -14.984 1.00 9.40 113 LEU A CA 1
ATOM 808 C C . LEU A 1 113 ? 4.885 -8.013 -16.363 1.00 9.15 113 LEU A C 1
ATOM 809 O O . LEU A 1 113 ? 4.264 -8.974 -16.809 1.00 10.71 113 LEU A O 1
ATOM 814 N N . ALA A 1 114 ? 5.030 -6.877 -17.039 1.00 9.55 114 ALA A N 1
ATOM 815 C CA . ALA A 1 114 ? 4.452 -6.718 -18.369 1.00 10.10 114 ALA A CA 1
ATOM 816 C C . ALA A 1 114 ? 5.397 -7.216 -19.463 1.00 11.11 114 ALA A C 1
ATOM 817 O O . ALA A 1 114 ? 4.952 -7.737 -20.483 1.00 11.36 114 ALA A O 1
ATOM 819 N N . ASN A 1 115 ? 6.700 -7.056 -19.246 1.00 13.21 115 ASN A N 1
ATOM 820 C CA . ASN A 1 115 ? 7.704 -7.468 -20.230 1.00 14.31 115 ASN A CA 1
ATOM 821 C C . ASN A 1 115 ? 7.593 -8.950 -20.598 1.00 13.68 115 ASN A C 1
ATOM 822 O O . ASN A 1 115 ? 7.786 -9.823 -19.760 1.00 14.28 115 ASN A O 1
ATOM 827 N N . PRO A 1 116 ? 7.287 -9.250 -21.871 1.00 15.53 116 PRO A N 1
ATOM 828 C CA . PRO A 1 116 ? 7.153 -10.645 -22.311 1.00 16.73 116 PRO A CA 1
ATOM 829 C C . PRO A 1 116 ? 8.416 -11.492 -22.175 1.00 18.65 116 PRO A C 1
ATOM 830 O O . PRO A 1 116 ? 8.357 -12.721 -22.258 1.00 19.08 116 PRO A O 1
ATOM 834 N N . ASN A 1 117 ? 9.549 -10.837 -21.956 1.00 18.37 117 ASN A N 1
ATOM 835 C CA . ASN A 1 117 ? 10.817 -11.537 -21.810 1.00 19.70 117 ASN A CA 1
ATOM 836 C C . ASN A 1 117 ? 11.070 -11.977 -20.370 1.00 18.89 117 ASN A C 1
ATOM 837 O O . ASN A 1 117 ? 11.950 -12.801 -20.114 1.00 18.87 117 ASN A O 1
ATOM 842 N N . SER A 1 118 ? 10.297 -11.434 -19.435 1.00 17.28 118 SER A N 1
ATOM 843 C CA . SER A 1 118 ? 10.463 -11.782 -18.030 1.00 15.45 118 SER A CA 1
ATOM 844 C C . SER A 1 118 ? 10.205 -13.255 -17.778 1.00 15.29 118 SER A C 1
ATOM 845 O O . SER A 1 118 ? 9.366 -13.877 -18.431 1.00 14.14 118 SER A O 1
ATOM 848 N N . LYS A 1 119 ? 10.939 -13.803 -16.818 1.00 15.59 119 LYS A N 1
ATOM 849 C CA . LYS A 1 119 ? 10.814 -15.205 -16.460 1.00 16.57 119 LYS A CA 1
ATOM 850 C C . LYS A 1 119 ? 10.454 -15.358 -14.989 1.00 15.85 119 LYS A C 1
ATOM 851 O O . LYS A 1 119 ? 10.720 -14.473 -14.178 1.00 14.74 119 LYS A O 1
ATOM 857 N N . PRO A 1 120 ? 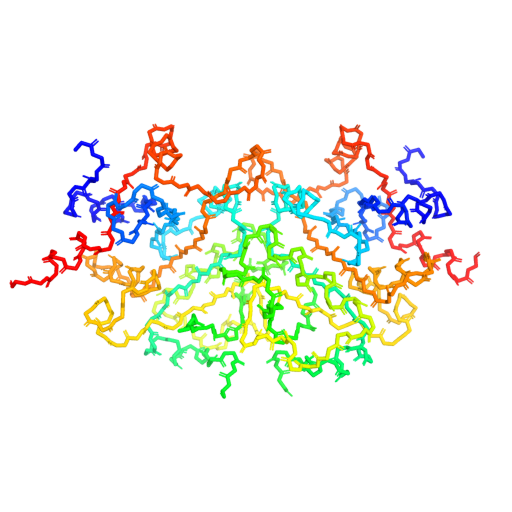9.846 -16.495 -14.626 1.00 15.32 120 PRO A N 1
ATOM 858 C CA . PRO A 1 120 ? 9.448 -16.761 -13.241 1.00 15.71 120 PRO A CA 1
ATOM 859 C C . PRO A 1 120 ? 10.543 -16.487 -12.210 1.00 14.95 120 PRO A C 1
ATOM 860 O O . PRO A 1 120 ? 10.300 -15.831 -11.197 1.00 13.96 120 PRO A O 1
ATOM 864 N N . GLN A 1 121 ? 11.750 -16.978 -12.477 1.00 15.24 121 GLN A N 1
ATOM 865 C CA . GLN A 1 121 ? 12.864 -16.808 -11.550 1.00 15.10 121 GLN A CA 1
ATOM 866 C C . GLN A 1 121 ? 13.412 -15.387 -11.453 1.00 14.59 121 GLN A C 1
ATOM 867 O O . GLN A 1 121 ? 14.306 -15.124 -10.648 1.00 14.90 121 GLN A O 1
ATOM 873 N N . ASP A 1 122 ? 12.883 -14.476 -12.265 1.00 12.89 122 ASP A N 1
ATOM 874 C CA . ASP A 1 122 ? 13.341 -13.089 -12.241 1.00 12.97 122 ASP A CA 1
ATOM 875 C C . ASP A 1 122 ? 12.751 -12.324 -11.066 1.00 12.91 122 ASP A C 1
ATOM 876 O O . ASP A 1 122 ? 13.205 -11.225 -10.744 1.00 13.30 122 ASP A O 1
ATOM 881 N N . PHE A 1 123 ? 11.741 -12.905 -10.427 1.00 12.75 123 PHE A N 1
ATOM 882 C CA . PHE A 1 123 ? 11.082 -12.247 -9.308 1.00 12.33 123 PHE A CA 1
ATOM 883 C C . PHE A 1 123 ? 11.283 -12.938 -7.970 1.00 13.39 123 PHE A C 1
ATOM 884 O O . PHE A 1 123 ? 11.463 -14.156 -7.893 1.00 14.54 123 PHE A O 1
ATOM 892 N N . ILE A 1 124 ? 11.242 -12.132 -6.918 1.00 13.96 124 ILE A N 1
ATOM 893 C CA . ILE A 1 124 ? 11.366 -12.620 -5.558 1.00 13.63 124 ILE A CA 1
ATOM 894 C C . ILE A 1 124 ? 9.965 -12.554 -4.978 1.00 12.56 124 ILE A C 1
ATOM 895 O O . ILE A 1 124 ? 9.240 -11.583 -5.200 1.00 11.56 124 ILE A O 1
ATOM 900 N N . LYS A 1 125 ? 9.582 -13.600 -4.256 1.00 11.16 125 LYS A N 1
ATOM 901 C CA . LYS A 1 125 ? 8.261 -13.679 -3.647 1.00 11.31 125 LYS A CA 1
ATOM 902 C C . LYS A 1 125 ? 8.413 -14.163 -2.209 1.00 11.48 125 LYS A C 1
ATOM 903 O O . LYS A 1 125 ? 9.194 -15.074 -1.934 1.00 13.13 125 LYS A O 1
ATOM 909 N N . PRO A 1 126 ? 7.712 -13.518 -1.261 1.00 10.99 126 PRO A N 1
ATOM 910 C CA . PRO A 1 126 ? 6.797 -12.393 -1.487 1.00 10.89 126 PRO A CA 1
ATOM 911 C C . PRO A 1 126 ? 7.544 -11.100 -1.828 1.00 10.55 126 PRO A C 1
ATOM 912 O O . PRO A 1 126 ? 8.775 -11.049 -1.788 1.00 11.25 126 PRO A O 1
ATOM 916 N N . GLY A 1 127 ? 6.783 -10.064 -2.165 1.00 11.24 127 GLY A N 1
ATOM 917 C CA . GLY A 1 127 ? 7.379 -8.792 -2.511 1.00 10.87 127 GLY A CA 1
ATOM 918 C C . GLY A 1 127 ? 6.529 -7.601 -2.122 1.00 10.44 127 GLY A C 1
ATOM 919 O O . GLY A 1 127 ? 5.730 -7.674 -1.185 1.00 10.16 127 GLY A O 1
ATOM 920 N N . HIS A 1 128 ? 6.685 -6.505 -2.858 1.00 10.21 128 HIS A N 1
ATOM 921 C CA . HIS A 1 128 ? 5.950 -5.284 -2.561 1.00 9.37 128 HIS A CA 1
ATOM 922 C C . HIS A 1 128 ? 4.941 -4.859 -3.625 1.00 9.77 128 HIS A C 1
ATOM 923 O O . HIS A 1 128 ? 4.354 -3.783 -3.529 1.00 9.76 128 HIS A O 1
ATOM 930 N N . ILE A 1 129 ? 4.749 -5.702 -4.638 1.00 8.46 129 ILE A N 1
ATOM 931 C CA . ILE A 1 129 ? 3.767 -5.447 -5.684 1.00 9.18 129 ILE A CA 1
ATOM 932 C C . ILE A 1 129 ? 2.712 -6.545 -5.590 1.00 9.65 129 ILE A C 1
ATOM 933 O O . ILE A 1 129 ? 3.039 -7.714 -5.364 1.00 9.13 129 ILE A O 1
ATOM 938 N N . LEU A 1 130 ? 1.450 -6.150 -5.739 1.00 8.43 130 LEU A N 1
ATOM 939 C CA . LEU A 1 130 ? 0.311 -7.067 -5.666 1.00 8.32 130 LEU A CA 1
ATOM 940 C C . LEU A 1 130 ? -0.287 -7.382 -7.043 1.00 7.93 130 LEU A C 1
ATOM 941 O O . LEU A 1 130 ? -1.143 -6.641 -7.534 1.00 9.11 130 LEU A O 1
ATOM 946 N N . PRO A 1 131 ? 0.160 -8.474 -7.692 1.00 8.56 131 PRO A N 1
ATOM 947 C CA . PRO A 1 131 ? -0.393 -8.812 -9.007 1.00 7.76 131 PRO A CA 1
ATOM 948 C C . PRO A 1 131 ? -1.825 -9.306 -8.830 1.00 8.48 131 PRO A C 1
ATOM 949 O O . PRO A 1 131 ? -2.165 -9.892 -7.799 1.00 8.90 131 PRO A O 1
ATOM 953 N N . LEU A 1 132 ? -2.659 -9.075 -9.837 1.00 8.65 132 LEU A N 1
ATOM 954 C CA . LEU A 1 132 ? -4.052 -9.508 -9.795 1.00 9.35 132 LEU A CA 1
ATOM 955 C C . LEU A 1 132 ? -4.333 -10.314 -11.047 1.00 9.47 132 LEU A C 1
ATOM 956 O O . LEU A 1 132 ? -3.873 -9.959 -12.130 1.00 12.22 132 LEU A O 1
ATOM 961 N N . ARG A 1 133 ? -5.090 -11.394 -10.901 1.00 9.45 133 ARG A N 1
ATOM 962 C CA . ARG A 1 133 ? -5.416 -12.250 -12.031 1.00 9.87 133 ARG A CA 1
ATOM 963 C C . ARG A 1 133 ? -6.755 -11.896 -12.680 1.00 9.92 133 ARG A C 1
ATOM 964 O O . ARG A 1 133 ? -7.815 -12.103 -12.090 1.00 10.64 133 ARG A O 1
ATOM 972 N N . ALA A 1 134 ? -6.694 -11.354 -13.895 1.00 8.60 134 ALA A N 1
ATOM 973 C CA . ALA A 1 134 ? -7.894 -10.983 -14.649 1.00 8.92 134 ALA A CA 1
ATOM 974 C C . ALA A 1 134 ? -8.469 -12.226 -15.327 1.00 10.23 134 ALA A C 1
ATOM 975 O O . ALA A 1 134 ? -7.745 -12.976 -15.979 1.00 11.12 134 ALA A O 1
ATOM 977 N N . VAL A 1 135 ? -9.773 -12.435 -15.182 1.00 10.10 135 VAL A N 1
ATOM 978 C CA . VAL A 1 135 ? -10.424 -13.598 -15.769 1.00 10.33 135 VAL A CA 1
ATOM 979 C C . VAL A 1 135 ? -10.485 -13.558 -17.294 1.00 10.23 135 VAL A C 1
ATOM 980 O O . VAL A 1 135 ? -10.571 -12.487 -17.901 1.00 8.99 135 VAL A O 1
ATOM 984 N N . PRO A 1 136 ? -10.411 -14.738 -17.935 1.00 10.51 136 PRO A N 1
ATOM 985 C CA . PRO A 1 136 ? -10.473 -14.825 -19.397 1.00 10.30 136 PRO A CA 1
ATOM 986 C C . PRO A 1 136 ? -11.783 -14.189 -19.850 1.00 10.83 136 PRO A C 1
ATOM 987 O O . PRO A 1 136 ? -12.831 -14.429 -19.248 1.00 12.11 136 PRO A O 1
ATOM 991 N N . GLY A 1 137 ? -11.725 -13.387 -20.908 1.00 10.34 137 GLY A N 1
ATOM 992 C CA . GLY A 1 137 ? -12.923 -12.725 -21.384 1.00 9.85 137 GLY A CA 1
ATOM 993 C C . GLY A 1 137 ? -12.980 -11.300 -20.862 1.00 10.25 137 GLY A C 1
ATOM 994 O O . GLY A 1 137 ? -13.812 -10.504 -21.296 1.00 10.66 137 GLY A O 1
ATOM 995 N N . LEU A 1 138 ? -12.093 -10.990 -19.921 1.00 9.01 138 LEU A N 1
ATOM 996 C CA . LEU A 1 138 ? -12.000 -9.661 -19.330 1.00 10.48 138 LEU A CA 1
ATOM 997 C C . LEU A 1 138 ? -13.356 -9.053 -18.968 1.00 10.30 138 LEU A C 1
ATOM 998 O O . LEU A 1 138 ? -14.173 -9.707 -18.322 1.00 10.20 138 LEU A O 1
ATOM 1003 N N . LEU A 1 139 ? -13.607 -7.818 -19.393 1.00 11.93 139 LEU A N 1
ATOM 1004 C CA . LEU A 1 139 ? -14.865 -7.156 -19.064 1.00 11.25 139 LEU A CA 1
ATOM 1005 C C . LEU A 1 139 ? -16.137 -7.829 -19.570 1.00 12.79 139 LEU A C 1
ATOM 1006 O O . LEU A 1 139 ? -17.227 -7.522 -19.089 1.00 13.81 139 LEU A O 1
ATOM 1011 N N . LYS A 1 140 ? -16.016 -8.735 -20.533 1.00 12.67 140 LYS A N 1
ATOM 1012 C CA . LYS A 1 140 ? -17.200 -9.427 -21.033 1.00 15.46 140 LYS A CA 1
ATOM 1013 C C . LYS A 1 140 ? -17.582 -10.555 -20.081 1.00 15.55 140 LYS A C 1
ATOM 1014 O O . LYS A 1 140 ? -18.684 -11.102 -20.159 1.00 16.10 140 LYS A O 1
ATOM 1020 N N . LYS A 1 141 ? -16.668 -10.883 -19.171 1.00 15.01 141 LYS A N 1
ATOM 1021 C CA . LYS A 1 141 ? -16.893 -11.942 -18.192 1.00 16.76 141 LYS A CA 1
ATOM 1022 C C . LYS A 1 141 ? -17.092 -11.374 -16.786 1.00 16.41 141 LYS A C 1
ATOM 1023 O O . LYS A 1 141 ? -17.995 -11.795 -16.067 1.00 17.35 141 LYS A O 1
ATOM 1029 N N . ARG A 1 142 ? -16.246 -10.418 -16.405 1.00 16.06 142 ARG A N 1
ATOM 1030 C CA . ARG A 1 142 ? -16.307 -9.792 -15.082 1.00 16.00 142 ARG A CA 1
ATOM 1031 C C . ARG A 1 142 ? -15.981 -8.307 -15.207 1.00 15.07 142 ARG A C 1
ATOM 1032 O O . ARG A 1 142 ? -14.952 -7.944 -15.771 1.00 13.69 142 ARG A O 1
ATOM 1040 N N . ARG A 1 143 ? -16.851 -7.454 -14.675 1.00 14.90 143 ARG A N 1
ATOM 1041 C CA . ARG A 1 143 ? -16.643 -6.010 -14.756 1.00 15.17 143 ARG A CA 1
ATOM 1042 C C . ARG A 1 143 ? -15.772 -5.427 -13.650 1.00 14.63 143 ARG A C 1
ATOM 1043 O O . ARG A 1 143 ? -16.030 -4.327 -13.166 1.00 17.66 143 ARG A O 1
ATOM 1051 N N . GLY A 1 144 ? -14.733 -6.155 -13.259 1.00 15.44 144 GLY A N 1
ATOM 1052 C CA . GLY A 1 144 ? -13.857 -5.660 -12.212 1.00 13.80 144 GLY A CA 1
ATOM 1053 C C . GLY A 1 144 ? -12.841 -4.673 -12.752 1.00 12.91 144 GLY A C 1
ATOM 1054 O O . GLY A 1 144 ? -12.590 -4.634 -13.956 1.00 12.11 144 GLY A O 1
ATOM 1055 N N . HIS A 1 145 ? -12.255 -3.865 -11.877 1.00 12.59 145 HIS A N 1
ATOM 1056 C CA . HIS A 1 145 ? -11.259 -2.912 -12.334 1.00 10.56 145 HIS A CA 1
ATOM 1057 C C . HIS A 1 145 ? -10.021 -3.662 -12.823 1.00 11.03 145 HIS A C 1
ATOM 1058 O O . HIS A 1 145 ? -9.250 -3.146 -13.630 1.00 9.89 145 HIS A O 1
ATOM 1065 N N . THR A 1 146 ? -9.849 -4.889 -12.337 1.00 9.92 146 THR A N 1
ATOM 1066 C CA . THR A 1 146 ? -8.728 -5.730 -12.737 1.00 9.41 146 THR A CA 1
ATOM 1067 C C . THR A 1 146 ? -8.875 -6.034 -14.222 1.00 8.77 146 THR A C 1
ATOM 1068 O O . THR A 1 146 ? -7.941 -5.858 -15.007 1.00 8.83 146 THR A O 1
ATOM 1072 N N . GLU A 1 147 ? -10.060 -6.502 -14.597 1.00 9.00 147 GLU A N 1
ATOM 1073 C CA . GLU A 1 147 ? -10.344 -6.821 -15.986 1.00 9.32 147 GLU A CA 1
ATOM 1074 C C . GLU A 1 147 ? -10.269 -5.552 -16.832 1.00 9.76 147 GLU A C 1
ATOM 1075 O O . GLU A 1 147 ? -9.827 -5.583 -17.980 1.00 8.91 147 GLU A O 1
ATOM 1081 N N . ALA A 1 148 ? -10.695 -4.431 -16.257 1.00 8.76 148 ALA A N 1
ATOM 1082 C CA . ALA A 1 148 ? -10.663 -3.173 -16.987 1.00 9.11 148 ALA A CA 1
ATOM 1083 C C . ALA A 1 148 ? -9.233 -2.800 -17.363 1.00 8.18 148 ALA A C 1
ATOM 1084 O O . ALA A 1 148 ? -8.965 -2.406 -18.499 1.00 7.46 148 ALA A O 1
ATOM 1086 N N . ALA A 1 149 ? -8.315 -2.932 -16.411 1.00 8.57 149 ALA A N 1
ATOM 1087 C CA . ALA A 1 149 ? -6.914 -2.601 -16.655 1.00 9.02 149 ALA A CA 1
ATOM 1088 C C . ALA A 1 149 ? -6.340 -3.436 -17.797 1.00 8.92 149 ALA A C 1
ATOM 1089 O O . ALA A 1 149 ? -5.723 -2.904 -18.718 1.00 9.23 149 ALA A O 1
ATOM 1091 N N . VAL A 1 150 ? -6.543 -4.748 -17.742 1.00 8.91 150 VAL A N 1
ATOM 1092 C CA . VAL A 1 150 ? -6.031 -5.618 -18.792 1.00 8.45 150 VAL A CA 1
ATOM 1093 C C . VAL A 1 150 ? -6.730 -5.336 -20.126 1.00 8.92 150 VAL A C 1
ATOM 1094 O O . VAL A 1 150 ? -6.108 -5.402 -21.186 1.00 10.13 150 VAL A O 1
ATOM 1098 N N . GLN A 1 151 ? -8.016 -5.004 -20.067 1.00 8.64 151 GLN A N 1
ATOM 1099 C CA . GLN A 1 151 ? -8.778 -4.702 -21.273 1.00 7.90 151 GLN A CA 1
ATOM 1100 C C . GLN A 1 151 ? -8.232 -3.429 -21.931 1.00 8.31 151 GLN A C 1
ATOM 1101 O O . GLN A 1 151 ? -8.072 -3.372 -23.149 1.00 9.17 151 GLN A O 1
ATOM 1107 N N . LEU A 1 152 ? -7.950 -2.410 -21.123 1.00 8.22 152 LEU A N 1
ATOM 1108 C CA . LEU A 1 152 ? -7.424 -1.154 -21.644 1.00 8.73 152 LEU A CA 1
ATOM 1109 C C . LEU A 1 152 ? -6.085 -1.364 -22.334 1.00 8.30 152 LEU A 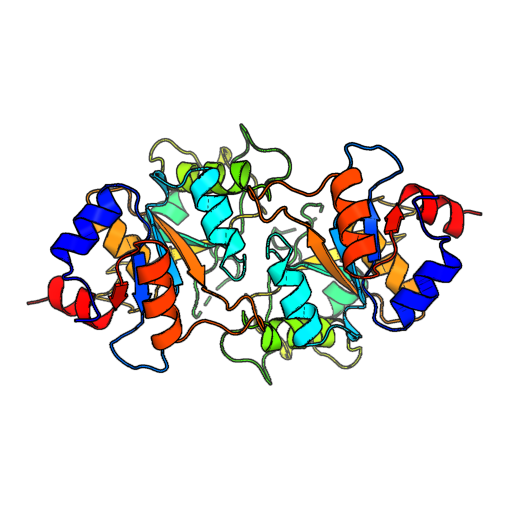C 1
ATOM 1110 O O . LEU A 1 152 ? -5.852 -0.850 -23.430 1.00 9.05 152 LEU A O 1
ATOM 1115 N N . SER A 1 153 ? -5.203 -2.128 -21.698 1.00 9.24 153 SER A N 1
ATOM 1116 C CA . SER A 1 153 ? -3.897 -2.401 -22.276 1.00 9.71 153 SER A CA 1
ATOM 1117 C C . SER A 1 153 ? -4.036 -3.182 -23.580 1.00 10.26 153 SER A C 1
ATOM 1118 O O . SER A 1 153 ? -3.317 -2.922 -24.542 1.00 10.23 153 SER A O 1
ATOM 1121 N N . THR A 1 154 ? -4.962 -4.137 -23.607 1.00 9.11 154 THR A N 1
ATOM 1122 C CA . THR A 1 154 ? -5.175 -4.935 -24.809 1.00 9.75 154 THR A CA 1
ATOM 1123 C C . THR A 1 154 ? -5.700 -4.082 -25.961 1.00 10.42 154 THR A C 1
ATOM 1124 O O . THR A 1 154 ? -5.222 -4.183 -27.094 1.00 10.42 154 THR A O 1
ATOM 1128 N N . LEU A 1 155 ? -6.686 -3.243 -25.667 1.00 10.27 155 LEU A N 1
ATOM 1129 C CA . LEU A 1 155 ? -7.272 -2.370 -26.681 1.00 9.58 155 LEU A CA 1
ATOM 1130 C C . LEU A 1 155 ? -6.237 -1.376 -27.203 1.00 9.37 155 LEU A C 1
ATOM 1131 O O . LEU A 1 155 ? -6.317 -0.927 -28.349 1.00 10.18 155 LEU A O 1
ATOM 1136 N N . ALA A 1 156 ? -5.264 -1.044 -26.358 1.00 9.86 156 ALA A N 1
ATOM 1137 C CA . ALA A 1 156 ? -4.207 -0.101 -26.716 1.00 10.77 156 ALA A CA 1
ATOM 1138 C C . ALA A 1 156 ? -3.062 -0.774 -27.472 1.00 10.79 156 ALA A C 1
ATOM 1139 O O . ALA A 1 156 ? -2.094 -0.118 -27.846 1.00 11.66 156 ALA A O 1
ATOM 1141 N N . GLY A 1 157 ? -3.177 -2.081 -27.692 1.00 11.11 157 GLY A N 1
ATOM 1142 C CA . GLY A 1 157 ? -2.137 -2.802 -28.406 1.00 11.93 157 GLY A CA 1
ATOM 1143 C C . GLY A 1 157 ? -0.904 -3.081 -27.565 1.00 11.42 157 GLY A C 1
ATOM 1144 O O . GLY A 1 157 ? 0.152 -3.425 -28.094 1.00 12.30 157 GLY A O 1
ATOM 1145 N N . LEU A 1 158 ? -1.040 -2.940 -26.251 1.00 11.83 158 LEU A N 1
ATOM 1146 C CA . LEU A 1 158 ? 0.068 -3.170 -25.329 1.00 10.74 158 LEU A CA 1
ATOM 1147 C C . LEU A 1 158 ? -0.019 -4.550 -24.665 1.00 11.69 158 LEU A C 1
ATOM 1148 O O . LEU A 1 158 ? -0.972 -5.303 -24.889 1.00 11.53 158 LEU A O 1
ATOM 1153 N N . GLN A 1 159 ? 0.991 -4.880 -23.864 1.00 11.02 159 GLN A N 1
ATOM 1154 C CA . GLN A 1 159 ? 1.016 -6.150 -23.145 1.00 11.38 159 GLN A CA 1
ATOM 1155 C C . GLN A 1 159 ? -0.215 -6.174 -22.240 1.00 11.89 159 GLN A C 1
ATOM 1156 O O . GLN A 1 159 ? -0.611 -5.141 -21.705 1.00 12.18 159 GLN A O 1
ATOM 1162 N N . PRO A 1 160 ? -0.836 -7.352 -22.065 1.00 12.50 160 PRO A N 1
ATOM 1163 C CA . PRO A 1 160 ? -2.030 -7.525 -21.228 1.00 12.87 160 PRO A CA 1
ATOM 1164 C C . PRO A 1 160 ? -1.728 -7.370 -19.740 1.00 12.75 160 PRO A C 1
ATOM 1165 O O . PRO A 1 160 ? -1.903 -8.300 -18.952 1.00 14.23 160 PRO A O 1
ATOM 1169 N N . ALA A 1 161 ? -1.289 -6.172 -19.365 1.00 11.27 161 ALA A N 1
ATOM 1170 C CA . ALA A 1 161 ? -0.932 -5.880 -17.984 1.00 9.68 161 ALA A CA 1
ATOM 1171 C C . ALA A 1 161 ? -1.159 -4.409 -17.674 1.00 8.32 161 ALA A C 1
ATOM 1172 O O . ALA A 1 161 ? -0.857 -3.542 -18.492 1.00 9.04 161 ALA A O 1
ATOM 1174 N N . GLY A 1 162 ? -1.691 -4.133 -16.491 1.00 8.81 162 GLY A N 1
ATOM 1175 C CA . GLY A 1 162 ? -1.923 -2.757 -16.093 1.00 8.94 162 GLY A CA 1
ATOM 1176 C C . GLY A 1 162 ? -1.518 -2.566 -14.646 1.00 8.81 162 GLY A C 1
ATOM 1177 O O . GLY A 1 162 ? -1.078 -3.509 -13.993 1.00 9.46 162 GLY A O 1
ATOM 1178 N N . VAL A 1 163 ? -1.646 -1.343 -14.146 1.00 9.16 163 VAL A N 1
ATOM 1179 C CA . VAL A 1 163 ? -1.316 -1.051 -12.757 1.00 7.90 163 VAL A CA 1
ATOM 1180 C C . VAL A 1 163 ? -2.393 -0.101 -12.253 1.00 9.03 163 VAL A C 1
ATOM 1181 O O . VAL A 1 163 ? -2.773 0.839 -12.949 1.00 8.91 163 VAL A O 1
ATOM 1185 N N . ILE A 1 164 ? -2.893 -0.357 -11.047 1.00 7.55 164 ILE A N 1
ATOM 1186 C CA . ILE A 1 164 ? -3.968 0.451 -10.486 1.00 9.30 164 ILE A CA 1
ATOM 1187 C C . ILE A 1 164 ? -3.847 0.737 -8.996 1.00 9.32 164 ILE A C 1
ATOM 1188 O O . ILE A 1 164 ? -3.088 0.088 -8.270 1.00 9.15 164 ILE A O 1
ATOM 1193 N N . CYS A 1 165 ? -4.601 1.739 -8.558 1.00 9.53 165 CYS A N 1
ATOM 1194 C CA . CYS A 1 165 ? -4.674 2.100 -7.152 1.00 9.04 165 CYS A CA 1
ATOM 1195 C C . CYS A 1 165 ? -5.803 3.095 -6.950 1.00 10.21 165 CYS A C 1
ATOM 1196 O O . CYS A 1 165 ? -6.116 3.879 -7.848 1.00 9.90 165 CYS A O 1
ATOM 1199 N N . GLU A 1 166 ? -6.412 3.055 -5.768 1.00 8.84 166 GLU A N 1
ATOM 1200 C CA . GLU A 1 166 ? -7.550 3.920 -5.440 1.00 9.82 166 GLU A CA 1
ATOM 1201 C C . GLU A 1 166 ? -7.190 5.354 -5.088 1.00 8.71 166 GLU A C 1
ATOM 1202 O O . GLU A 1 166 ? -6.321 5.591 -4.254 1.00 9.27 166 GLU A O 1
ATOM 1208 N N . LEU A 1 167 ? -7.877 6.310 -5.706 1.00 8.60 167 LEU A N 1
ATOM 1209 C CA . LEU A 1 167 ? -7.629 7.713 -5.408 1.00 9.26 167 LEU A CA 1
ATOM 1210 C C . LEU A 1 167 ? -8.162 8.042 -4.018 1.00 8.89 167 LEU A C 1
ATOM 1211 O O . LEU A 1 167 ? -9.262 7.626 -3.652 1.00 9.02 167 LEU A O 1
ATOM 1216 N N . VAL A 1 168 ? -7.372 8.782 -3.244 1.00 8.99 168 VAL A N 1
ATOM 1217 C CA . VAL A 1 168 ? -7.771 9.177 -1.896 1.00 9.57 168 VAL A CA 1
ATOM 1218 C C . VAL A 1 168 ? -7.580 10.671 -1.676 1.00 9.33 168 VAL A C 1
ATOM 1219 O O . VAL A 1 168 ? -6.630 11.275 -2.187 1.00 10.36 168 VAL A O 1
ATOM 1223 N N . ARG A 1 169 ? -8.493 11.258 -0.908 1.00 10.25 169 ARG A N 1
ATOM 1224 C CA . ARG A 1 169 ? -8.466 12.688 -0.593 1.00 10.61 169 ARG A CA 1
ATOM 1225 C C . ARG A 1 169 ? -7.349 13.018 0.395 1.00 11.37 169 ARG A C 1
ATOM 1226 O O . ARG A 1 169 ? -7.127 12.285 1.358 1.00 11.87 169 ARG A O 1
ATOM 1234 N N . ASP A 1 170 ? -6.649 14.125 0.167 1.00 12.43 170 ASP A N 1
ATOM 1235 C CA . ASP A 1 170 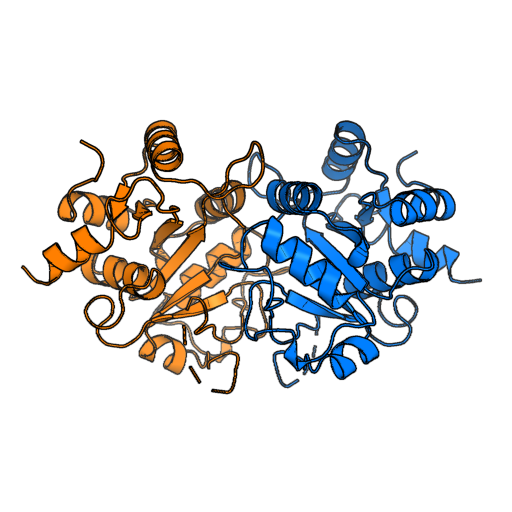? -5.575 14.507 1.076 1.00 12.93 170 ASP A CA 1
ATOM 1236 C C . ASP A 1 170 ? -6.123 15.045 2.393 1.00 13.67 170 ASP A C 1
ATOM 1237 O O . ASP A 1 170 ? -5.480 14.924 3.436 1.00 14.50 170 ASP A O 1
ATOM 1242 N N . GLU A 1 171 ? -7.313 15.632 2.354 1.00 13.24 171 GLU A N 1
ATOM 1243 C CA . GLU A 1 171 ? -7.892 16.216 3.558 1.00 14.91 171 GLU A CA 1
ATOM 1244 C C . GLU A 1 171 ? -8.272 15.231 4.656 1.00 14.61 171 GLU A C 1
ATOM 1245 O O . GLU A 1 171 ? -8.009 15.481 5.832 1.00 15.86 171 GLU A O 1
ATOM 1251 N N . ASP A 1 172 ? -8.865 14.102 4.280 1.00 12.78 172 ASP A N 1
ATOM 1252 C CA . ASP A 1 172 ? -9.308 13.130 5.271 1.00 12.44 172 ASP A CA 1
ATOM 1253 C C . ASP A 1 172 ? -9.040 11.664 4.938 1.00 11.56 172 ASP A C 1
ATOM 1254 O O . ASP A 1 172 ? -9.438 10.776 5.692 1.00 13.54 172 ASP A O 1
ATOM 1259 N N . GLY A 1 173 ? -8.393 11.408 3.807 1.00 9.57 173 GLY A N 1
ATOM 1260 C CA . GLY A 1 173 ? -8.092 10.036 3.435 1.00 10.10 173 GLY A CA 1
ATOM 1261 C C . GLY A 1 173 ? -9.260 9.236 2.888 1.00 10.35 173 GLY A C 1
ATOM 1262 O O . GLY A 1 173 ? -9.153 8.022 2.699 1.00 10.72 173 GLY A O 1
ATOM 1263 N N . LEU A 1 174 ? -10.382 9.900 2.638 1.00 9.43 174 LEU A N 1
ATOM 1264 C CA . LEU A 1 174 ? -11.542 9.207 2.094 1.00 9.85 174 LEU A CA 1
ATOM 1265 C C . LEU A 1 174 ? -11.356 9.051 0.591 1.00 10.77 174 LEU A C 1
ATOM 1266 O O . LEU A 1 174 ? -10.789 9.924 -0.062 1.00 10.61 174 LEU A O 1
ATOM 1271 N N . MET A 1 175 ? -11.826 7.932 0.052 1.00 9.32 175 MET A N 1
ATOM 1272 C CA . MET A 1 175 ? -11.715 7.666 -1.377 1.00 10.74 175 MET A CA 1
ATOM 1273 C C . MET A 1 175 ? -12.465 8.726 -2.179 1.00 10.45 175 MET A C 1
ATOM 1274 O O . MET A 1 175 ? -13.525 9.196 -1.768 1.00 11.43 175 MET A O 1
ATOM 1279 N N . MET A 1 176 ? -11.903 9.104 -3.321 1.00 9.03 176 MET A N 1
ATOM 1280 C CA . MET A 1 176 ? -12.516 10.118 -4.166 1.00 10.30 176 MET A CA 1
ATOM 1281 C C . MET A 1 176 ? -13.723 9.623 -4.947 1.00 10.47 176 MET A C 1
ATOM 1282 O O . MET A 1 176 ? -13.616 8.662 -5.705 1.00 11.06 176 MET A O 1
ATOM 1287 N N . ARG A 1 177 ? -14.865 10.284 -4.749 1.00 11.72 177 ARG A N 1
ATOM 1288 C CA . ARG A 1 177 ? -16.097 9.969 -5.473 1.00 12.23 177 ARG A CA 1
ATOM 1289 C C . ARG A 1 177 ? -16.003 10.742 -6.785 1.00 11.29 177 ARG A C 1
ATOM 1290 O O . ARG A 1 177 ? -15.058 11.505 -6.989 1.00 9.84 177 ARG A O 1
ATOM 1298 N N . LEU A 1 178 ? -16.990 10.568 -7.661 1.00 10.85 178 LEU A N 1
ATOM 1299 C CA . LEU A 1 178 ? -16.977 11.235 -8.962 1.00 10.07 178 LEU A CA 1
ATOM 1300 C C . LEU A 1 178 ? -16.621 12.722 -8.956 1.00 10.23 178 LEU A C 1
ATOM 1301 O O . LEU A 1 178 ? -15.758 13.148 -9.717 1.00 9.46 178 LEU A O 1
ATOM 1306 N N . ASP A 1 179 ? -17.270 13.520 -8.115 1.00 11.19 179 ASP A N 1
ATOM 1307 C CA . ASP A 1 179 ? -16.962 14.946 -8.103 1.00 12.06 179 ASP A CA 1
ATOM 1308 C C . ASP A 1 179 ? -15.485 15.227 -7.864 1.00 10.94 179 ASP A C 1
ATOM 1309 O O . ASP A 1 179 ? -14.879 16.038 -8.569 1.00 10.32 179 ASP A O 1
ATOM 1314 N N . ASP A 1 180 ? -14.895 14.565 -6.877 1.00 10.46 180 ASP A N 1
ATOM 1315 C CA . ASP A 1 180 ? -13.481 14.778 -6.599 1.00 10.46 180 ASP A CA 1
ATOM 1316 C C . ASP A 1 180 ? -12.608 14.267 -7.735 1.00 10.81 180 ASP A C 1
ATOM 1317 O O . ASP A 1 180 ? -11.557 14.840 -8.013 1.00 11.01 180 ASP A O 1
ATOM 1322 N N . CYS A 1 181 ? -13.042 13.196 -8.393 1.00 9.98 181 CYS A N 1
ATOM 1323 C CA . CYS A 1 181 ? -12.277 12.653 -9.503 1.00 9.34 181 CYS A CA 1
ATOM 1324 C C . CYS A 1 181 ? -12.238 13.623 -10.669 1.00 10.42 181 CYS A C 1
ATOM 1325 O O . CYS A 1 181 ? -11.223 13.732 -11.351 1.00 11.78 181 CYS A O 1
ATOM 1328 N N . ILE A 1 182 ? -13.350 14.309 -10.915 1.00 9.77 182 ILE A N 1
ATOM 1329 C CA . ILE A 1 182 ? -13.420 15.286 -12.000 1.00 11.52 182 ILE A CA 1
ATOM 1330 C C . ILE A 1 182 ? -12.457 16.431 -11.698 1.00 11.31 182 ILE A C 1
ATOM 1331 O O . ILE A 1 182 ? -11.753 16.917 -12.586 1.00 10.88 182 ILE A O 1
ATOM 1336 N N . GLN A 1 183 ? -12.438 16.865 -10.440 1.00 12.09 183 GLN A N 1
ATOM 1337 C CA . GLN A 1 183 ? -11.560 17.956 -10.023 1.00 12.99 183 GLN A CA 1
ATOM 1338 C C . GLN A 1 183 ? -10.106 17.508 -10.152 1.00 11.70 183 GLN A C 1
ATOM 1339 O O . GLN A 1 183 ? -9.244 18.271 -10.594 1.00 11.86 183 GLN A O 1
ATOM 1345 N N . PHE A 1 184 ? -9.844 16.260 -9.778 1.00 11.08 184 PHE A N 1
ATOM 1346 C CA . PHE A 1 184 ? -8.497 15.708 -9.855 1.00 10.56 184 PHE A CA 1
ATOM 1347 C C . PHE A 1 184 ? -8.063 15.607 -11.317 1.00 10.63 184 PHE A C 1
ATOM 1348 O O . PHE A 1 184 ? -6.932 15.956 -11.672 1.00 12.29 184 PHE A O 1
ATOM 1356 N N . GLY A 1 185 ? -8.972 15.130 -12.164 1.00 10.12 185 GLY A N 1
ATOM 1357 C CA . GLY A 1 185 ? -8.670 14.993 -13.577 1.00 12.27 185 GLY A CA 1
ATOM 1358 C C . GLY A 1 185 ? -8.327 16.317 -14.229 1.00 13.17 185 GLY A C 1
ATOM 1359 O O . GLY A 1 185 ? -7.383 16.405 -15.013 1.00 12.57 185 GLY A O 1
ATOM 1360 N N . LYS A 1 186 ? -9.087 17.357 -13.907 1.00 12.65 186 LYS A N 1
ATOM 1361 C CA . LYS A 1 186 ? -8.828 18.666 -14.494 1.00 13.70 186 LYS A CA 1
ATOM 1362 C C . LYS A 1 186 ? -7.547 19.291 -13.951 1.00 13.48 186 LYS A C 1
ATOM 1363 O O . LYS A 1 186 ? -6.801 19.931 -14.690 1.00 13.73 186 LYS A O 1
ATOM 1369 N N . LYS A 1 187 ? -7.284 19.096 -12.665 1.00 12.04 187 LYS A N 1
ATOM 1370 C CA . LYS A 1 187 ? -6.084 19.655 -12.060 1.00 12.57 187 LYS A CA 1
ATOM 1371 C C . LYS A 1 187 ? -4.804 19.041 -12.626 1.00 12.30 187 LYS A C 1
ATOM 1372 O O . LYS A 1 187 ? -3.801 19.735 -12.810 1.00 14.56 187 LYS A O 1
ATOM 1378 N N . HIS A 1 188 ? -4.837 17.744 -12.917 1.00 11.76 188 HIS A N 1
ATOM 1379 C CA . HIS A 1 188 ? -3.657 17.062 -13.438 1.00 11.39 188 HIS A CA 1
ATOM 1380 C C . HIS A 1 188 ? -3.719 16.688 -14.915 1.00 11.81 188 HIS A C 1
ATOM 1381 O O . HIS A 1 188 ? -2.814 16.030 -15.429 1.00 13.41 188 HIS A O 1
ATOM 1388 N N . GLY A 1 189 ? -4.781 17.112 -15.591 1.00 10.51 189 GLY A N 1
ATOM 1389 C CA . GLY A 1 189 ? -4.925 16.810 -17.001 1.00 11.15 189 GLY A CA 1
ATOM 1390 C C . GLY A 1 189 ? -5.024 15.324 -17.275 1.00 10.24 189 GLY A C 1
ATOM 1391 O O . GLY A 1 189 ? -4.335 14.789 -18.146 1.00 10.17 189 GLY A O 1
ATOM 1392 N N . ILE A 1 190 ? -5.885 14.651 -16.521 1.00 10.46 190 ILE A N 1
ATOM 1393 C CA . ILE A 1 190 ? -6.082 13.217 -16.687 1.00 9.37 190 ILE A CA 1
ATOM 1394 C C . ILE A 1 190 ? -7.528 12.941 -17.089 1.00 9.24 190 ILE A C 1
ATOM 1395 O O . ILE A 1 190 ? -8.465 13.415 -16.445 1.00 10.38 190 ILE A O 1
ATOM 1400 N N . LYS A 1 191 ? -7.692 12.176 -18.164 1.00 8.44 191 LYS A N 1
ATOM 1401 C CA . LYS A 1 191 ? -9.004 11.818 -18.699 1.00 9.03 191 LYS A CA 1
ATOM 1402 C C . LYS A 1 191 ? -9.738 10.793 -17.839 1.00 9.46 191 LYS A C 1
ATOM 1403 O O . LYS A 1 191 ? -9.116 9.940 -17.205 1.00 10.04 191 LYS A O 1
ATOM 1409 N N . ILE A 1 192 ? -11.067 10.880 -17.831 1.00 9.18 192 ILE A N 1
ATOM 1410 C CA . ILE A 1 192 ? -11.895 9.978 -17.033 1.00 9.84 192 ILE A CA 1
ATOM 1411 C C . ILE A 1 192 ? -12.840 9.148 -17.891 1.00 9.55 192 ILE A C 1
ATOM 1412 O O . ILE A 1 192 ? -13.423 9.656 -18.846 1.00 10.08 192 ILE A O 1
ATOM 1417 N N . ILE A 1 193 ? -12.983 7.872 -17.550 1.00 9.26 193 ILE A N 1
ATOM 1418 C CA . ILE A 1 193 ? -13.900 6.977 -18.261 1.00 8.83 193 ILE A CA 1
ATOM 1419 C C . ILE A 1 193 ? -14.537 6.051 -17.241 1.00 9.08 193 ILE A C 1
ATOM 1420 O O . ILE A 1 193 ? -14.141 6.047 -16.077 1.00 9.07 193 ILE A O 1
ATOM 1425 N N . ASN A 1 194 ? -15.534 5.285 -17.670 1.00 8.92 194 ASN A N 1
ATOM 1426 C CA . ASN A 1 194 ? -16.156 4.319 -16.779 1.00 9.19 194 ASN A CA 1
ATOM 1427 C C . ASN A 1 194 ? -16.305 2.972 -17.483 1.00 9.46 194 ASN A C 1
ATOM 1428 O O . ASN A 1 194 ? -16.301 2.891 -18.716 1.00 9.02 194 ASN A O 1
ATOM 1433 N N . ILE A 1 195 ? -16.413 1.916 -16.682 1.00 9.03 195 ILE A N 1
ATOM 1434 C CA . ILE A 1 195 ? -16.530 0.549 -17.182 1.00 10.43 195 ILE A CA 1
ATOM 1435 C C . ILE A 1 195 ? -17.724 0.309 -18.089 1.00 12.18 195 ILE A C 1
ATOM 1436 O O . ILE A 1 195 ? -17.577 -0.280 -19.154 1.00 10.80 195 ILE A O 1
ATOM 1441 N N . ASN A 1 196 ? -18.904 0.749 -17.664 1.00 12.22 196 ASN A N 1
ATOM 1442 C CA . ASN A 1 196 ? -20.105 0.560 -18.467 1.00 14.91 196 ASN A CA 1
ATOM 1443 C C . ASN A 1 196 ? -19.849 1.128 -19.856 1.00 14.74 196 ASN A C 1
ATOM 1444 O O . ASN A 1 196 ? -20.184 0.512 -20.865 1.00 13.96 196 ASN A O 1
ATOM 1449 N N . GLN A 1 197 ? -19.236 2.305 -19.891 1.00 13.50 197 GLN A N 1
ATOM 1450 C CA . GLN A 1 197 ? -18.910 2.977 -21.139 1.00 13.52 197 GLN A CA 1
ATOM 1451 C C . GLN A 1 197 ? -17.961 2.123 -21.979 1.00 12.21 197 GLN A C 1
ATOM 1452 O O . GLN A 1 197 ? -18.109 2.021 -23.197 1.00 14.10 197 GLN A O 1
ATOM 1458 N N . LEU A 1 198 ? -16.995 1.500 -21.316 1.00 11.79 198 LEU A N 1
ATOM 1459 C CA . LEU A 1 198 ? -16.017 0.657 -21.987 1.00 11.19 198 LEU A CA 1
ATOM 1460 C C . LEU A 1 198 ? -16.631 -0.649 -22.513 1.00 11.42 198 LEU A C 1
ATOM 1461 O O . LEU A 1 198 ? -16.302 -1.092 -23.617 1.00 11.48 198 LEU A O 1
ATOM 1466 N N . VAL A 1 199 ? -17.521 -1.260 -21.730 1.00 10.55 199 VAL A N 1
ATOM 1467 C CA . VAL A 1 199 ? -18.165 -2.506 -22.144 1.00 10.59 199 VAL A CA 1
ATOM 1468 C C . VAL A 1 199 ? -18.997 -2.259 -23.403 1.00 12.39 199 VAL A C 1
ATOM 1469 O O . VAL A 1 199 ? -19.040 -3.094 -24.309 1.00 12.22 199 VAL A O 1
ATOM 1473 N N . GLU A 1 200 ? -19.642 -1.098 -23.460 1.00 11.61 200 GLU A N 1
ATOM 1474 C CA . GLU A 1 200 ? -20.459 -0.739 -24.612 1.00 15.29 200 GLU A CA 1
ATOM 1475 C C . GLU A 1 200 ? -19.597 -0.650 -25.867 1.00 14.76 200 GLU A C 1
ATOM 1476 O O . GLU A 1 200 ? -20.005 -1.087 -26.946 1.00 14.65 200 GLU A O 1
ATOM 1482 N N . TYR A 1 201 ? -18.401 -0.088 -25.723 1.00 15.19 201 TYR A N 1
ATOM 1483 C CA . TYR A 1 201 ? -17.486 0.061 -26.851 1.00 15.30 201 TYR A CA 1
ATOM 1484 C C . TYR A 1 201 ? -17.068 -1.285 -27.426 1.00 15.69 201 TYR A C 1
ATOM 1485 O O . TYR A 1 201 ? -17.097 -1.492 -28.640 1.00 16.38 201 TYR A O 1
ATOM 1494 N N . ILE A 1 202 ? -16.672 -2.192 -26.539 1.00 15.90 202 ILE A N 1
ATOM 1495 C CA . ILE A 1 202 ? -16.217 -3.523 -26.924 1.00 18.63 202 ILE A CA 1
ATOM 1496 C C . ILE A 1 202 ? -17.357 -4.427 -27.389 1.00 19.40 202 ILE A C 1
ATOM 1497 O O . ILE A 1 202 ? -17.119 -5.457 -28.017 1.00 20.39 202 ILE A O 1
ATOM 1502 N N . SER A 1 203 ? -18.591 -4.043 -27.079 1.00 21.70 203 SER A N 1
ATOM 1503 C CA . SER A 1 203 ? -19.755 -4.837 -27.464 1.00 23.79 203 SER A CA 1
ATOM 1504 C C . SER A 1 203 ? -20.271 -4.466 -28.853 1.00 25.65 203 SER A C 1
ATOM 1505 O O . SER A 1 203 ? -19.544 -3.875 -29.651 1.00 27.55 203 SER A O 1
ATOM 1508 N N . LYS A 1 204 ? -21.525 -4.813 -29.134 1.00 26.51 204 LYS A N 1
ATOM 1509 C CA . LYS A 1 204 ? -22.132 -4.533 -30.433 1.00 28.04 204 LYS A CA 1
ATOM 1510 C C . LYS A 1 204 ? -21.407 -5.305 -31.533 1.00 28.89 204 LYS A C 1
ATOM 1511 O O . LYS A 1 204 ? -20.694 -4.663 -32.335 1.00 30.56 204 LYS A O 1
ATOM 1518 N N . ASN B 1 3 ? 19.946 15.353 20.995 1.00 25.62 3 ASN B N 1
ATOM 1519 C CA . ASN B 1 3 ? 19.199 16.513 20.433 1.00 23.50 3 ASN B CA 1
ATOM 1520 C C . ASN B 1 3 ? 18.387 16.110 19.202 1.00 21.73 3 ASN B C 1
ATOM 1521 O O . ASN B 1 3 ? 17.759 16.953 18.559 1.00 22.92 3 ASN B O 1
ATOM 1526 N N . ILE B 1 4 ? 18.411 14.822 18.871 1.00 17.51 4 ILE B N 1
ATOM 1527 C CA . ILE B 1 4 ? 17.669 14.318 17.722 1.00 14.95 4 ILE B CA 1
ATOM 1528 C C . ILE B 1 4 ? 16.6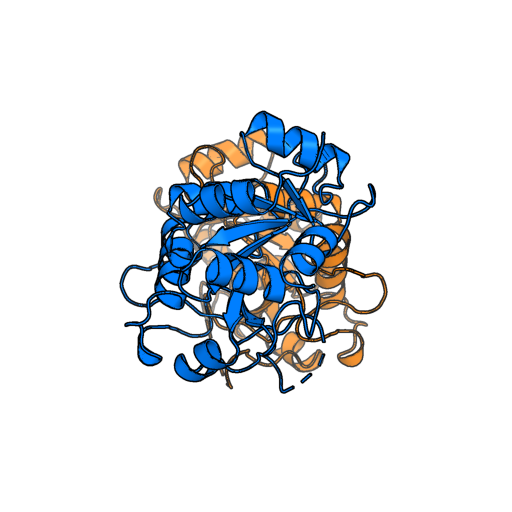86 13.230 18.126 1.00 13.21 4 ILE B C 1
ATOM 1529 O O . ILE B 1 4 ? 15.503 13.293 17.786 1.00 12.10 4 ILE B O 1
ATOM 1534 N N . PHE B 1 5 ? 17.176 12.235 18.858 1.00 11.68 5 PHE B N 1
ATOM 1535 C CA . PHE B 1 5 ? 16.326 11.130 19.276 1.00 10.88 5 PHE B CA 1
ATOM 1536 C C . PHE B 1 5 ? 15.774 11.262 20.690 1.00 10.37 5 PHE B C 1
ATOM 1537 O O . PHE B 1 5 ? 16.476 11.666 21.620 1.00 11.62 5 PHE B O 1
ATOM 1545 N N . THR B 1 6 ? 14.501 10.907 20.828 1.00 9.65 6 THR B N 1
ATOM 1546 C CA . THR B 1 6 ? 13.782 10.956 22.096 1.00 9.02 6 THR B CA 1
ATOM 1547 C C . THR B 1 6 ? 14.158 9.778 22.995 1.00 9.31 6 THR B C 1
ATOM 1548 O O . THR B 1 6 ? 14.281 8.647 22.528 1.00 9.74 6 THR B O 1
ATOM 1552 N N . PRO B 1 7 ? 14.365 10.033 24.298 1.00 9.56 7 PRO B N 1
ATOM 1553 C CA . PRO B 1 7 ? 14.719 8.958 25.234 1.00 10.42 7 PRO B CA 1
ATOM 1554 C C . PRO B 1 7 ? 13.627 7.887 25.192 1.00 9.97 7 PRO B C 1
ATOM 1555 O O . PRO B 1 7 ? 12.438 8.207 25.131 1.00 9.48 7 PRO B O 1
ATOM 1559 N N . ILE B 1 8 ? 14.025 6.619 25.243 1.00 10.53 8 ILE B N 1
ATOM 1560 C CA . ILE B 1 8 ? 13.068 5.518 25.173 1.00 10.64 8 ILE B CA 1
ATOM 1561 C C . ILE B 1 8 ? 11.868 5.610 26.112 1.00 9.58 8 ILE B C 1
ATOM 1562 O O . ILE B 1 8 ? 10.738 5.390 25.685 1.00 10.28 8 ILE B O 1
ATOM 1567 N N . GLU B 1 9 ? 12.098 5.936 27.382 1.00 10.08 9 GLU B N 1
ATOM 1568 C CA . GLU B 1 9 ? 10.985 5.994 28.318 1.00 10.92 9 GLU B CA 1
ATOM 1569 C C . GLU B 1 9 ? 9.955 7.057 27.951 1.00 9.96 9 GLU B C 1
ATOM 1570 O O . GLU B 1 9 ? 8.754 6.833 28.109 1.00 10.01 9 GLU B O 1
ATOM 1576 N N . GLU B 1 10 ? 10.411 8.198 27.437 1.00 10.07 10 GLU B N 1
ATOM 1577 C CA . GLU B 1 10 ? 9.485 9.249 27.033 1.00 9.48 10 GLU B CA 1
ATOM 1578 C C . GLU B 1 10 ? 8.753 8.797 25.767 1.00 9.89 10 GLU B C 1
ATOM 1579 O O . GLU B 1 10 ? 7.558 9.050 25.607 1.00 10.07 10 GLU B O 1
ATOM 1585 N N . ALA B 1 11 ? 9.466 8.117 24.874 1.00 9.14 11 ALA B N 1
ATOM 1586 C CA . ALA B 1 11 ? 8.861 7.636 23.638 1.00 8.74 11 ALA B CA 1
ATOM 1587 C C . ALA B 1 11 ? 7.807 6.570 23.915 1.00 9.19 11 ALA B C 1
ATOM 1588 O O . ALA B 1 11 ? 6.780 6.524 23.241 1.00 9.24 11 ALA B O 1
ATOM 1590 N N . LEU B 1 12 ? 8.053 5.717 24.907 1.00 9.63 12 LEU B N 1
ATOM 1591 C CA . LEU B 1 12 ? 7.090 4.672 25.240 1.00 9.84 12 LEU B CA 1
ATOM 1592 C C . LEU B 1 12 ? 5.789 5.266 25.763 1.00 11.58 12 LEU B C 1
ATOM 1593 O O . LEU B 1 12 ? 4.707 4.760 25.466 1.00 10.91 12 LEU B O 1
ATOM 1598 N N . GLU B 1 13 ? 5.888 6.338 26.543 1.00 10.75 13 GLU B N 1
ATOM 1599 C CA . GLU B 1 13 ? 4.687 6.968 27.068 1.00 12.35 13 GLU B CA 1
ATOM 1600 C C . GLU B 1 13 ? 3.863 7.551 25.928 1.00 12.22 13 GLU B C 1
ATOM 1601 O O . GLU B 1 13 ? 2.641 7.467 25.940 1.00 13.61 13 GLU B O 1
ATOM 1607 N N . ALA B 1 14 ? 4.532 8.136 24.938 1.00 10.22 14 ALA B N 1
ATOM 1608 C CA . ALA B 1 14 ? 3.830 8.701 23.792 1.00 10.33 14 ALA B CA 1
ATOM 1609 C C . ALA B 1 14 ? 3.145 7.567 23.033 1.00 10.65 14 ALA B C 1
ATOM 1610 O O . ALA B 1 14 ? 1.995 7.687 22.609 1.00 10.78 14 ALA B O 1
ATOM 1612 N N . TYR B 1 15 ? 3.868 6.465 22.873 1.00 10.61 15 TYR B N 1
ATOM 1613 C CA . TYR B 1 15 ? 3.365 5.293 22.170 1.00 10.36 15 TYR B CA 1
ATOM 1614 C C . TYR B 1 15 ? 2.172 4.712 22.931 1.00 11.59 15 TYR B C 1
ATOM 1615 O O . TYR B 1 15 ? 1.176 4.310 22.333 1.00 10.76 15 TYR B O 1
ATOM 1624 N N . LYS B 1 16 ? 2.264 4.688 24.256 1.00 13.02 16 LYS B N 1
ATOM 1625 C CA . LYS B 1 16 ? 1.174 4.169 25.073 1.00 17.13 16 LYS B CA 1
ATOM 1626 C C . LYS B 1 16 ? -0.075 5.043 24.917 1.00 18.91 16 LYS B C 1
ATOM 1627 O O . LYS B 1 16 ? -1.203 4.548 24.990 1.00 20.27 16 LYS B O 1
ATOM 1633 N N . ASN B 1 17 ? 0.136 6.338 24.686 1.00 18.71 17 ASN B N 1
ATOM 1634 C CA . ASN B 1 17 ? -0.960 7.291 24.538 1.00 20.05 17 ASN B CA 1
ATOM 1635 C C . ASN B 1 17 ? -1.483 7.370 23.101 1.00 17.72 17 ASN B C 1
ATOM 1636 O O . ASN B 1 17 ? -2.202 8.302 22.743 1.00 18.69 17 ASN B O 1
ATOM 1641 N N . GLY B 1 18 ? -1.104 6.393 22.281 1.00 15.28 18 GLY B N 1
ATOM 1642 C CA . GLY B 1 18 ? -1.577 6.346 20.907 1.00 12.54 18 GLY B CA 1
ATOM 1643 C C . GLY B 1 18 ? -0.880 7.216 19.877 1.00 11.78 18 GLY B C 1
ATOM 1644 O O . GLY B 1 18 ? -1.424 7.456 18.798 1.00 11.31 18 GLY B O 1
ATOM 1645 N N . GLU B 1 19 ? 0.316 7.694 20.193 1.00 10.52 19 GLU B N 1
ATOM 1646 C CA . GLU B 1 19 ? 1.041 8.521 19.245 1.00 12.21 19 GLU B CA 1
ATOM 1647 C C . GLU B 1 19 ? 1.909 7.658 18.357 1.00 11.41 19 GLU B C 1
ATOM 1648 O O . GLU B 1 19 ? 2.219 6.508 18.680 1.00 10.07 19 GLU B O 1
ATOM 1654 N N . PHE B 1 20 ? 2.293 8.238 17.231 1.00 11.54 20 PHE B N 1
ATOM 1655 C CA . PHE B 1 20 ? 3.175 7.585 16.285 1.00 10.92 20 PHE B CA 1
ATOM 1656 C C . PHE B 1 20 ? 4.587 7.869 16.771 1.00 10.37 20 PHE B C 1
ATOM 1657 O O . PHE B 1 20 ? 4.817 8.791 17.559 1.00 11.68 20 PHE B O 1
ATOM 1665 N N . LEU B 1 21 ? 5.521 7.061 16.298 1.00 10.08 21 LEU B N 1
ATOM 1666 C CA . LEU B 1 21 ? 6.931 7.249 16.579 1.00 8.93 21 LEU B CA 1
ATOM 1667 C C . LEU B 1 21 ? 7.608 7.045 15.233 1.00 7.76 21 LEU B C 1
ATOM 1668 O O . LEU B 1 21 ? 7.200 6.185 14.454 1.00 8.06 21 LEU B O 1
ATOM 1673 N N . ILE B 1 22 ? 8.602 7.873 14.938 1.00 7.13 22 ILE B N 1
ATOM 1674 C CA . ILE B 1 22 ? 9.363 7.728 13.709 1.00 8.48 22 ILE B CA 1
ATOM 1675 C C . ILE B 1 22 ? 10.514 6.847 14.164 1.00 9.47 22 ILE B C 1
ATOM 1676 O O . ILE B 1 22 ? 11.193 7.161 15.142 1.00 9.84 22 ILE B O 1
ATOM 1681 N N . VAL B 1 23 ? 10.716 5.736 13.469 1.00 10.05 23 VAL B N 1
ATOM 1682 C CA . VAL B 1 23 ? 11.757 4.793 13.843 1.00 9.45 23 VAL B CA 1
ATOM 1683 C C . VAL B 1 23 ? 12.816 4.585 12.761 1.00 8.07 23 VAL B C 1
ATOM 1684 O O . VAL B 1 23 ? 12.487 4.258 11.624 1.00 9.11 23 VAL B O 1
ATOM 1688 N N . MET B 1 24 ? 14.083 4.786 13.128 1.00 7.95 24 MET B N 1
ATOM 1689 C CA . MET B 1 24 ? 15.221 4.600 12.220 1.00 8.46 24 MET B CA 1
ATOM 1690 C C . MET B 1 24 ? 15.978 3.382 12.752 1.00 9.52 24 MET B C 1
ATOM 1691 O O . MET B 1 24 ? 15.763 2.970 13.894 1.00 8.54 24 MET B O 1
ATOM 1696 N N . ASP B 1 25 ? 16.847 2.798 11.933 1.00 9.68 25 ASP B N 1
ATOM 1697 C CA . ASP B 1 25 ? 17.643 1.650 12.370 1.00 10.76 25 ASP B CA 1
ATOM 1698 C C . ASP B 1 25 ? 18.629 2.070 13.453 1.00 10.03 25 ASP B C 1
ATOM 1699 O O . ASP B 1 25 ? 18.759 1.407 14.481 1.00 10.32 25 ASP B O 1
ATOM 1704 N N . ASP B 1 26 ? 19.349 3.156 13.198 1.00 8.78 26 ASP B N 1
ATOM 1705 C CA . ASP B 1 26 ? 20.306 3.682 14.161 1.00 8.33 26 ASP B CA 1
ATOM 1706 C C . ASP B 1 26 ? 20.462 5.182 13.944 1.00 8.70 26 ASP B C 1
ATOM 1707 O O . ASP B 1 26 ? 19.546 5.825 13.436 1.00 10.57 26 ASP B O 1
ATOM 1712 N N . GLU B 1 27 ? 21.598 5.747 14.330 1.00 9.22 27 GLU B N 1
ATOM 1713 C CA . GLU B 1 27 ? 21.784 7.184 14.183 1.00 9.12 27 GLU B CA 1
ATOM 1714 C C . GLU B 1 27 ? 22.235 7.676 12.809 1.00 8.71 27 GLU B C 1
ATOM 1715 O O . GLU B 1 27 ? 22.278 8.881 12.577 1.00 9.56 27 GLU B O 1
ATOM 1721 N N . ASP B 1 28 ? 22.553 6.764 11.894 1.00 9.47 28 ASP B N 1
ATOM 1722 C CA . ASP B 1 28 ? 23.042 7.164 10.571 1.00 9.88 28 ASP B CA 1
ATOM 1723 C C . ASP B 1 28 ? 22.123 8.097 9.788 1.00 10.67 28 ASP B C 1
ATOM 1724 O O . ASP B 1 28 ? 20.923 7.858 9.675 1.00 8.83 28 ASP B O 1
ATOM 1729 N N . ARG B 1 29 ? 22.704 9.157 9.236 1.00 11.54 29 ARG B N 1
ATOM 1730 C CA . ARG B 1 29 ? 21.939 10.132 8.472 1.00 11.96 29 ARG B CA 1
ATOM 1731 C C . ARG B 1 29 ? 21.240 9.548 7.250 1.00 11.11 29 ARG B C 1
ATOM 1732 O O . ARG B 1 29 ? 20.219 10.075 6.813 1.00 11.23 29 ARG B O 1
ATOM 1740 N N . GLU B 1 30 ? 21.774 8.463 6.698 1.00 11.05 30 GLU B N 1
ATOM 1741 C CA . GLU B 1 30 ? 21.171 7.873 5.505 1.00 10.58 30 GLU B CA 1
ATOM 1742 C C . GLU B 1 30 ? 20.014 6.917 5.763 1.00 10.64 30 GLU B C 1
ATOM 1743 O O . GLU B 1 30 ? 19.379 6.447 4.823 1.00 10.69 30 GLU B O 1
ATOM 1749 N N . ASN B 1 31 ? 19.734 6.631 7.030 1.00 9.24 31 ASN B N 1
ATOM 1750 C CA . ASN B 1 31 ? 18.631 5.735 7.364 1.00 9.89 31 ASN B CA 1
ATOM 1751 C C . ASN B 1 31 ? 17.304 6.307 6.879 1.00 10.44 31 ASN B C 1
ATOM 1752 O O . ASN B 1 31 ? 17.106 7.523 6.881 1.00 10.04 31 ASN B O 1
ATOM 1757 N N . GLU B 1 32 ? 16.397 5.421 6.479 1.00 10.56 32 GLU B N 1
ATOM 1758 C CA . GLU B 1 32 ? 15.069 5.824 6.029 1.00 11.62 32 GLU B CA 1
ATOM 1759 C C . GLU B 1 32 ? 14.122 5.571 7.205 1.00 11.04 32 GLU B C 1
ATOM 1760 O O . GLU B 1 32 ? 14.214 4.537 7.872 1.00 11.47 32 GLU B O 1
ATOM 1766 N N . GLY B 1 33 ? 13.215 6.513 7.454 1.00 9.67 33 GLY B N 1
ATOM 1767 C CA . GLY B 1 33 ? 12.309 6.386 8.584 1.00 9.07 33 GLY B CA 1
ATOM 1768 C C . GLY B 1 33 ? 10.924 5.811 8.343 1.00 8.67 33 GLY B C 1
ATOM 1769 O O . GLY B 1 33 ? 10.303 6.037 7.303 1.00 9.32 33 GLY B O 1
ATOM 1770 N N . ASP B 1 34 ? 10.440 5.058 9.327 1.00 9.37 34 ASP B N 1
ATOM 1771 C CA . ASP B 1 34 ? 9.116 4.454 9.259 1.00 9.56 34 ASP B CA 1
ATOM 1772 C C . ASP B 1 34 ? 8.257 4.957 10.405 1.00 9.79 34 ASP B C 1
ATOM 1773 O O . ASP B 1 34 ? 8.757 5.214 11.502 1.00 10.29 34 ASP B O 1
ATOM 1778 N N . LEU B 1 35 ? 6.964 5.107 10.143 1.00 7.91 35 LEU B N 1
ATOM 1779 C CA . LEU B 1 35 ? 6.030 5.520 11.182 1.00 8.30 35 LEU B CA 1
ATOM 1780 C C . LEU B 1 35 ? 5.514 4.233 11.816 1.00 8.40 35 LEU B C 1
ATOM 1781 O O . LEU B 1 35 ? 5.160 3.289 11.108 1.00 9.10 35 LEU B O 1
ATOM 1786 N N . ILE B 1 36 ? 5.488 4.189 13.145 1.00 8.32 36 ILE B N 1
ATOM 1787 C CA . ILE B 1 36 ? 5.004 3.014 13.871 1.00 8.11 36 ILE B CA 1
ATOM 1788 C C . ILE B 1 36 ? 4.146 3.429 15.063 1.00 8.02 36 ILE B C 1
ATOM 1789 O O . ILE B 1 36 ? 4.472 4.386 15.765 1.00 8.65 36 ILE B O 1
ATOM 1794 N N . MET B 1 37 ? 3.046 2.716 15.283 1.00 10.04 37 MET B N 1
ATOM 1795 C CA . MET B 1 37 ? 2.187 2.981 16.435 1.00 8.59 37 MET B CA 1
ATOM 1796 C C . MET B 1 37 ? 1.474 1.706 16.845 1.00 8.60 37 MET B C 1
ATOM 1797 O O . MET B 1 37 ? 1.485 0.719 16.112 1.00 8.60 37 MET B O 1
ATOM 1802 N N . ALA B 1 38 ? 0.867 1.734 18.025 1.00 7.92 38 ALA B N 1
ATOM 1803 C CA . ALA B 1 38 ? 0.149 0.583 18.556 1.00 7.01 38 ALA B CA 1
ATOM 1804 C C . ALA B 1 38 ? -1.020 0.202 17.654 1.00 6.97 38 ALA B C 1
ATOM 1805 O O . ALA B 1 38 ? -1.853 1.038 17.319 1.00 9.02 38 ALA B O 1
ATOM 1807 N N . ALA B 1 39 ? -1.080 -1.069 17.269 1.00 7.45 39 ALA B N 1
ATOM 1808 C CA . ALA B 1 39 ? -2.147 -1.545 16.397 1.00 7.65 39 ALA B CA 1
ATOM 1809 C C . ALA B 1 39 ? -3.534 -1.337 16.997 1.00 8.78 39 ALA B C 1
ATOM 1810 O O . ALA B 1 39 ? -4.470 -0.935 16.298 1.00 9.78 39 ALA B O 1
ATOM 1812 N N . GLU B 1 40 ? -3.669 -1.608 18.291 1.00 8.66 40 GLU B N 1
ATOM 1813 C CA . GLU B 1 40 ? -4.957 -1.474 18.963 1.00 8.41 40 GLU B CA 1
ATOM 1814 C C . GLU B 1 40 ? -5.434 -0.039 19.119 1.00 8.46 40 GLU B C 1
ATOM 1815 O O . GLU B 1 40 ? -6.597 0.197 19.443 1.00 8.58 40 GLU B O 1
ATOM 1821 N N . LEU B 1 41 ? -4.555 0.923 18.865 1.00 8.15 41 LEU B N 1
ATOM 1822 C CA . LEU B 1 41 ? -4.932 2.320 19.037 1.00 8.47 41 LEU B CA 1
ATOM 1823 C C . LEU B 1 41 ? -5.094 3.119 17.754 1.00 9.05 41 LEU B C 1
ATOM 1824 O O . LEU B 1 41 ? -5.490 4.282 17.804 1.00 10.81 41 LEU B O 1
ATOM 1829 N N . ILE B 1 42 ? -4.801 2.508 16.608 1.00 8.77 42 ILE B N 1
ATOM 1830 C CA . ILE B 1 42 ? -4.917 3.234 15.346 1.00 8.74 42 ILE B CA 1
ATOM 1831 C C . ILE B 1 42 ? -6.360 3.476 14.920 1.00 8.61 42 ILE B C 1
ATOM 1832 O O . ILE B 1 42 ? -7.136 2.547 14.706 1.00 8.57 42 ILE B O 1
ATOM 1837 N N . THR B 1 43 ? -6.705 4.756 14.818 1.00 8.39 43 THR B N 1
ATOM 1838 C CA . THR B 1 43 ? -8.044 5.183 14.430 1.00 8.78 43 THR B CA 1
ATOM 1839 C C . THR B 1 43 ? -8.114 5.438 12.937 1.00 8.29 43 THR B C 1
ATOM 1840 O O . THR B 1 43 ? -7.102 5.385 12.241 1.00 8.07 43 THR B O 1
ATOM 1844 N N . GLN B 1 44 ? -9.320 5.726 12.458 1.00 9.61 44 GLN B N 1
ATOM 1845 C CA . GLN B 1 44 ? -9.531 6.027 11.051 1.00 8.85 44 GLN B CA 1
ATOM 1846 C C . GLN B 1 44 ? -8.658 7.218 10.669 1.00 9.57 44 GLN B C 1
ATOM 1847 O O . GLN B 1 44 ? -7.960 7.182 9.662 1.00 9.18 44 GLN B O 1
ATOM 1853 N N . GLU B 1 45 ? -8.696 8.267 11.485 1.00 10.66 45 GLU B N 1
ATOM 1854 C CA . GLU B 1 45 ? -7.911 9.465 11.214 1.00 9.41 45 GLU B CA 1
ATOM 1855 C C . GLU B 1 45 ? -6.415 9.180 11.222 1.00 10.32 45 GLU B C 1
ATOM 1856 O O . GLU B 1 45 ? -5.677 9.689 10.378 1.00 10.43 45 GLU B O 1
ATOM 1862 N N . LYS B 1 46 ? -5.959 8.369 12.171 1.00 10.05 46 LYS B N 1
ATOM 1863 C CA . LYS B 1 46 ? -4.536 8.055 12.261 1.00 8.96 46 LYS B CA 1
ATOM 1864 C C . LYS B 1 46 ? -4.070 7.195 11.098 1.00 8.28 46 LYS B C 1
ATOM 1865 O O . LYS B 1 46 ? -2.926 7.313 10.650 1.00 8.75 46 LYS B O 1
ATOM 1871 N N . MET B 1 47 ? -4.958 6.333 10.609 1.00 8.86 47 MET B N 1
ATOM 1872 C CA . MET B 1 47 ? -4.630 5.488 9.464 1.00 8.07 47 MET B CA 1
ATOM 1873 C C . MET B 1 47 ? -4.582 6.372 8.218 1.00 9.86 47 MET B C 1
ATOM 1874 O O . MET B 1 47 ? -3.749 6.180 7.333 1.00 8.75 47 MET B O 1
ATOM 1879 N N . ALA B 1 48 ? -5.489 7.342 8.148 1.00 10.23 48 ALA B N 1
ATOM 1880 C CA . ALA B 1 48 ? -5.513 8.242 7.006 1.00 9.82 48 ALA B CA 1
ATOM 1881 C C . ALA B 1 48 ? -4.201 9.025 6.986 1.00 8.50 48 ALA B C 1
ATOM 1882 O O . ALA B 1 48 ? -3.643 9.296 5.921 1.00 8.80 48 ALA B O 1
ATOM 1884 N N . PHE B 1 49 ? -3.713 9.384 8.172 1.00 8.19 49 PHE B N 1
ATOM 1885 C CA . PHE B 1 49 ? -2.465 10.123 8.304 1.00 7.34 49 PHE B CA 1
ATOM 1886 C C . PHE B 1 49 ? -1.312 9.240 7.847 1.00 7.77 49 PHE B C 1
ATOM 1887 O O . PHE B 1 49 ? -0.464 9.663 7.055 1.00 8.23 49 PHE B O 1
ATOM 1895 N N . LEU B 1 50 ? -1.287 8.006 8.339 1.00 6.51 50 LEU B N 1
ATOM 1896 C CA . LEU B 1 50 ? -0.231 7.067 7.975 1.00 6.89 50 LEU B CA 1
ATOM 1897 C C . LEU B 1 50 ? -0.166 6.874 6.460 1.00 7.53 50 LEU B C 1
ATOM 1898 O O . LEU B 1 50 ? 0.906 6.945 5.869 1.00 8.30 50 LEU B O 1
ATOM 1903 N N . VAL B 1 51 ? -1.316 6.629 5.837 1.00 7.06 51 VAL B N 1
ATOM 1904 C CA . VAL B 1 51 ? -1.370 6.430 4.390 1.00 6.91 51 VAL B CA 1
ATOM 1905 C C . VAL B 1 51 ? -0.948 7.689 3.630 1.00 7.69 51 VAL B C 1
ATOM 1906 O O . VAL B 1 51 ? -0.175 7.617 2.678 1.00 9.26 51 VAL B O 1
ATOM 1910 N N . ARG B 1 52 ? -1.443 8.841 4.066 1.00 8.08 52 ARG B N 1
ATOM 1911 C CA . ARG B 1 52 ? -1.134 10.108 3.411 1.00 7.92 52 ARG B CA 1
ATOM 1912 C C . ARG B 1 52 ? 0.352 10.416 3.250 1.00 8.72 52 ARG B C 1
ATOM 1913 O O . ARG B 1 52 ? 0.770 10.945 2.218 1.00 9.61 52 ARG B O 1
ATOM 1921 N N . TYR B 1 53 ? 1.147 10.071 4.257 1.00 8.61 53 TYR B N 1
ATOM 1922 C CA . TYR B 1 53 ? 2.572 10.376 4.230 1.00 8.93 53 TYR B CA 1
ATOM 1923 C C . TYR B 1 53 ? 3.499 9.185 4.046 1.00 8.14 53 TYR B C 1
ATOM 1924 O O . TYR B 1 53 ? 4.709 9.305 4.225 1.00 7.30 53 TYR B O 1
ATOM 1933 N N . SER B 1 54 ? 2.938 8.044 3.665 1.00 8.90 54 SER B N 1
ATOM 1934 C CA . SER B 1 54 ? 3.745 6.843 3.492 1.00 8.66 54 SER B CA 1
ATOM 1935 C C . SER B 1 54 ? 3.542 6.163 2.150 1.00 8.88 54 SER B C 1
ATOM 1936 O O . SER B 1 54 ? 2.809 6.654 1.292 1.00 8.42 54 SER B O 1
ATOM 1939 N N . SER B 1 55 ? 4.189 5.012 1.992 1.00 7.83 55 SER B N 1
ATOM 1940 C CA . SER B 1 55 ? 4.092 4.225 0.770 1.00 7.92 55 SER B CA 1
ATOM 1941 C C . SER B 1 55 ? 2.712 3.614 0.616 1.00 7.49 55 SER B C 1
ATOM 1942 O O . SER B 1 55 ? 2.361 3.159 -0.467 1.00 6.73 55 SER B O 1
ATOM 1945 N N . GLY B 1 56 ? 1.948 3.579 1.704 1.00 7.75 56 GLY B N 1
ATOM 1946 C CA . GLY B 1 56 ? 0.617 3.004 1.650 1.00 7.59 56 GLY B CA 1
ATOM 1947 C C . GLY B 1 56 ? 0.582 1.491 1.782 1.00 8.98 56 GLY B C 1
ATOM 1948 O O . GLY B 1 56 ? -0.490 0.910 1.930 1.00 9.38 56 GLY B O 1
ATOM 1949 N N . TYR B 1 57 ? 1.746 0.849 1.715 1.00 8.74 57 TYR B N 1
ATOM 1950 C CA . TYR B 1 57 ? 1.844 -0.606 1.859 1.00 7.98 57 TYR B CA 1
ATOM 1951 C C . TYR B 1 57 ? 1.862 -0.821 3.371 1.00 8.04 57 TYR B C 1
ATOM 1952 O O . TYR B 1 57 ? 2.892 -1.151 3.954 1.00 8.24 57 TYR B O 1
ATOM 1961 N N . VAL B 1 58 ? 0.705 -0.625 3.998 1.00 7.08 58 VAL B N 1
ATOM 1962 C CA . VAL B 1 58 ? 0.579 -0.721 5.450 1.00 8.41 58 VAL B CA 1
ATOM 1963 C C . VAL B 1 58 ? 0.625 -2.137 6.005 1.00 7.70 58 VAL B C 1
ATOM 1964 O O . VAL B 1 58 ? -0.182 -2.996 5.638 1.00 8.27 58 VAL B O 1
ATOM 1968 N N . CYS B 1 59 ? 1.575 -2.356 6.910 1.00 7.34 59 CYS B N 1
ATOM 1969 C CA . CYS B 1 59 ? 1.791 -3.655 7.532 1.00 7.42 59 CYS B CA 1
ATOM 1970 C C . CYS B 1 59 ? 1.469 -3.665 9.019 1.00 7.94 59 CYS B C 1
ATOM 1971 O O . CYS B 1 59 ? 1.555 -2.640 9.698 1.00 7.29 59 CYS B O 1
ATOM 1974 N N . VAL B 1 60 ? 1.102 -4.840 9.519 1.00 8.43 60 VAL B N 1
ATOM 1975 C CA . VAL B 1 60 ? 0.759 -4.987 10.920 1.00 8.13 60 VAL B CA 1
ATOM 1976 C C . VAL B 1 60 ? 1.596 -6.070 11.593 1.00 8.14 60 VAL B C 1
ATOM 1977 O O . VAL B 1 60 ? 1.273 -7.256 11.529 1.00 6.29 60 VAL B O 1
ATOM 1981 N N . PRO B 1 61 ? 2.712 -5.669 12.222 1.00 8.40 61 PRO B N 1
ATOM 1982 C CA . PRO B 1 61 ? 3.584 -6.624 12.911 1.00 8.83 61 PRO B CA 1
ATOM 1983 C C . PRO B 1 61 ? 2.829 -7.299 14.055 1.00 8.86 61 PRO B C 1
ATOM 1984 O O . PRO B 1 61 ? 2.163 -6.630 14.846 1.00 9.95 61 PRO B O 1
ATOM 1988 N N . LEU B 1 62 ? 2.934 -8.623 14.121 1.00 9.06 62 LEU B N 1
ATOM 1989 C CA . LEU B 1 62 ? 2.298 -9.424 15.161 1.00 10.99 62 LEU B CA 1
ATOM 1990 C C . LEU B 1 62 ? 3.318 -10.468 15.582 1.00 10.69 62 LEU B C 1
ATOM 1991 O O . LEU B 1 62 ? 4.235 -10.778 14.824 1.00 10.68 62 LEU B O 1
ATOM 1996 N N . SER B 1 63 ? 3.183 -11.013 16.784 1.00 10.88 63 SER B N 1
ATOM 1997 C CA . SER B 1 63 ? 4.121 -12.042 17.195 1.00 10.40 63 SER B CA 1
ATOM 1998 C C . SER B 1 63 ? 3.744 -13.308 16.432 1.00 11.10 63 SER B C 1
ATOM 1999 O O . SER B 1 63 ? 2.598 -13.465 16.004 1.00 11.04 63 SER B O 1
ATOM 2002 N N . GLU B 1 64 ? 4.707 -14.204 16.242 1.00 10.95 64 GLU B N 1
ATOM 2003 C CA . GLU B 1 64 ? 4.428 -15.458 15.549 1.00 11.46 64 GLU B CA 1
ATOM 2004 C C . GLU B 1 64 ? 3.317 -16.210 16.278 1.00 12.49 64 GLU B C 1
ATOM 2005 O O . GLU B 1 64 ? 2.447 -16.813 15.648 1.00 12.30 64 GLU B O 1
ATOM 2011 N N . GLU B 1 65 ? 3.344 -16.162 17.607 1.00 12.96 65 GLU B N 1
ATOM 2012 C CA . GLU B 1 65 ? 2.342 -16.856 18.399 1.00 12.95 65 GLU B CA 1
ATOM 2013 C C . GLU B 1 65 ? 0.942 -16.320 18.114 1.00 13.40 65 GLU B C 1
ATOM 2014 O O . GLU B 1 65 ? -0.011 -17.093 18.000 1.00 13.39 65 GLU B O 1
ATOM 2020 N N . ARG B 1 66 ? 0.819 -15.000 17.989 1.00 12.09 66 ARG B N 1
ATOM 2021 C CA . ARG B 1 66 ? -0.471 -14.383 17.707 1.00 13.16 66 ARG B CA 1
ATOM 2022 C C . ARG B 1 66 ? -0.934 -14.703 16.289 1.00 13.17 66 ARG B C 1
ATOM 2023 O O . ARG B 1 66 ? -2.094 -15.044 16.077 1.00 13.36 66 ARG B O 1
ATOM 2031 N N . ALA B 1 67 ? -0.030 -14.589 15.321 1.00 11.67 67 ALA B N 1
ATOM 2032 C CA . ALA B 1 67 ? -0.376 -14.885 13.936 1.00 12.52 67 ALA B CA 1
ATOM 2033 C C . ALA B 1 67 ? -0.878 -16.327 13.837 1.00 12.76 67 ALA B C 1
ATOM 2034 O O . ALA B 1 67 ? -1.817 -16.612 13.097 1.00 13.21 67 ALA B O 1
ATOM 2036 N N . ASN B 1 68 ? -0.257 -17.231 14.594 1.00 13.20 68 ASN B N 1
ATOM 2037 C CA . ASN B 1 68 ? -0.668 -18.632 14.584 1.00 13.92 68 ASN B CA 1
ATOM 2038 C C . ASN B 1 68 ? -2.076 -18.792 15.157 1.00 13.93 68 ASN B C 1
ATOM 2039 O O . ASN B 1 68 ? -2.887 -19.560 14.632 1.00 13.71 68 ASN B O 1
ATOM 2044 N N . GLN B 1 69 ? -2.368 -18.065 16.232 1.00 14.82 69 GLN B N 1
ATOM 2045 C CA . GLN B 1 69 ? -3.684 -18.141 16.864 1.00 15.53 69 GLN B CA 1
ATOM 2046 C C . GLN B 1 69 ? -4.777 -17.674 15.909 1.00 14.79 69 GLN B C 1
ATOM 2047 O O . GLN B 1 69 ? -5.864 -18.252 15.863 1.00 15.60 69 GLN B O 1
ATOM 2053 N N . LEU B 1 70 ? -4.478 -16.629 15.142 1.00 13.65 70 LEU B N 1
ATOM 2054 C CA . LEU B 1 70 ? -5.432 -16.076 14.188 1.00 13.51 70 LEU B CA 1
ATOM 2055 C C . LEU B 1 70 ? -5.419 -16.813 12.853 1.00 14.04 70 LEU B C 1
ATOM 2056 O O . LEU B 1 70 ? -6.165 -16.462 11.941 1.00 13.81 70 LEU B O 1
ATOM 2061 N N . GLU B 1 71 ? -4.578 -17.839 12.752 1.00 14.04 71 GLU B N 1
ATOM 2062 C CA . GLU B 1 71 ? -4.448 -18.631 11.534 1.00 16.03 71 GLU B CA 1
ATOM 2063 C C . GLU B 1 71 ? -3.999 -17.784 10.350 1.00 15.91 71 GLU B C 1
ATOM 2064 O O . GLU B 1 71 ? -4.608 -17.809 9.280 1.00 17.00 71 GLU B O 1
ATOM 2070 N N . LEU B 1 72 ? -2.929 -17.028 10.563 1.00 14.78 72 LEU B N 1
ATOM 2071 C CA . LEU B 1 72 ? -2.353 -16.178 9.530 1.00 14.66 72 LEU B CA 1
ATOM 2072 C C . LEU B 1 72 ? -0.965 -16.731 9.213 1.00 15.48 72 LEU B C 1
ATOM 2073 O O . LEU B 1 72 ? 0.049 -16.219 9.689 1.00 15.71 72 LEU B O 1
ATOM 2078 N N . PRO B 1 73 ? -0.906 -17.804 8.408 1.00 16.85 73 PRO B N 1
ATOM 2079 C CA . PRO B 1 73 ? 0.372 -18.418 8.044 1.00 17.44 73 PRO B CA 1
ATOM 2080 C C . PRO B 1 73 ? 1.176 -17.593 7.048 1.00 16.81 73 PRO B C 1
ATOM 2081 O O . PRO B 1 73 ? 0.639 -16.706 6.381 1.00 16.86 73 PRO B O 1
ATOM 2085 N N . PRO B 1 74 ? 2.485 -17.869 6.947 1.00 16.47 74 PRO B N 1
ATOM 2086 C CA . PRO B 1 74 ? 3.357 -17.148 6.020 1.00 17.14 74 PRO B CA 1
ATOM 2087 C C . PRO B 1 74 ? 2.766 -17.214 4.618 1.00 16.70 74 PRO B C 1
ATOM 2088 O O . PRO B 1 74 ? 2.175 -18.223 4.229 1.00 18.29 74 PRO B O 1
ATOM 2092 N N . MET B 1 75 ? 2.918 -16.134 3.865 1.00 17.53 75 MET B N 1
ATOM 2093 C CA . MET B 1 75 ? 2.383 -16.081 2.517 1.00 19.49 75 MET B CA 1
ATOM 2094 C C . MET B 1 75 ? 2.979 -17.201 1.674 1.00 22.34 75 MET B C 1
ATOM 2095 O O . MET B 1 75 ? 2.298 -17.787 0.831 1.00 23.28 75 MET B O 1
ATOM 2100 N N . LEU B 1 76 ? 4.255 -17.491 1.914 1.00 25.13 76 LEU B N 1
ATOM 2101 C CA . LEU B 1 76 ? 4.957 -18.543 1.190 1.00 29.58 76 LEU B CA 1
ATOM 2102 C C . LEU B 1 76 ? 5.281 -19.684 2.151 1.00 31.94 76 LEU B C 1
ATOM 2103 O O . LEU B 1 76 ? 6.063 -19.517 3.086 1.00 33.15 76 LEU B O 1
ATOM 2108 N N . ALA B 1 77 ? 4.671 -20.842 1.911 1.00 33.99 77 ALA B N 1
ATOM 2109 C CA . ALA B 1 77 ? 4.875 -22.019 2.750 1.00 35.90 77 ALA B CA 1
ATOM 2110 C C . ALA B 1 77 ? 6.248 -22.643 2.527 1.00 36.79 77 ALA B C 1
ATOM 2111 O O . ALA B 1 77 ? 6.675 -23.515 3.287 1.00 37.90 77 ALA B O 1
ATOM 2113 N N . GLY B 1 84 ? 10.367 -6.279 5.352 1.00 36.94 84 GLY B N 1
ATOM 2114 C CA . GLY B 1 84 ? 11.325 -7.349 5.552 1.00 36.88 84 GLY B CA 1
ATOM 2115 C C . GLY B 1 84 ? 10.690 -8.717 5.416 1.00 37.11 84 GLY B C 1
ATOM 2116 O O . GLY B 1 84 ? 10.727 -9.520 6.349 1.00 37.42 84 GLY B O 1
ATOM 2117 N N . THR B 1 85 ? 10.109 -8.978 4.248 1.00 37.12 85 THR B N 1
ATOM 2118 C CA . THR B 1 85 ? 9.446 -10.248 3.956 1.00 35.91 85 THR B CA 1
ATOM 2119 C C . THR B 1 85 ? 8.742 -10.823 5.187 1.00 33.21 85 THR B C 1
ATOM 2120 O O . THR B 1 85 ? 8.190 -10.076 5.994 1.00 34.38 85 THR B O 1
ATOM 2124 N N . ALA B 1 86 ? 8.756 -12.143 5.334 1.00 31.43 86 ALA B N 1
ATOM 2125 C CA . ALA B 1 86 ? 8.099 -12.786 6.468 1.00 26.85 86 ALA B CA 1
ATOM 2126 C C . ALA B 1 86 ? 6.628 -12.367 6.537 1.00 24.08 86 ALA B C 1
ATOM 2127 O O . ALA B 1 86 ? 6.028 -12.313 7.614 1.00 23.53 86 ALA B O 1
ATOM 2129 N N . TYR B 1 87 ? 6.058 -12.061 5.376 1.00 19.76 87 TYR B N 1
ATOM 2130 C CA . TYR B 1 87 ? 4.658 -11.662 5.287 1.00 16.19 87 TYR B CA 1
ATOM 2131 C C . TYR B 1 87 ? 3.757 -12.870 5.485 1.00 14.95 87 TYR B C 1
ATOM 2132 O O . TYR B 1 87 ? 4.171 -14.005 5.253 1.00 15.61 87 TYR B O 1
ATOM 2141 N N . THR B 1 88 ? 2.522 -12.619 5.905 1.00 12.79 88 THR B N 1
ATOM 2142 C CA . THR B 1 88 ? 1.542 -13.687 6.066 1.00 11.45 88 THR B CA 1
ATOM 2143 C C . THR B 1 88 ? 0.508 -13.378 4.994 1.00 11.17 88 THR B C 1
ATOM 2144 O O . THR B 1 88 ? 0.606 -12.353 4.312 1.00 11.34 88 THR B O 1
ATOM 2148 N N . ILE B 1 89 ? -0.470 -14.259 4.830 1.00 10.48 89 ILE B N 1
ATOM 2149 C CA . ILE B 1 89 ? -1.528 -14.022 3.859 1.00 9.69 89 ILE B CA 1
ATOM 2150 C C . ILE B 1 89 ? -2.214 -12.740 4.328 1.00 9.16 89 ILE B C 1
ATOM 2151 O O . ILE B 1 89 ? -2.342 -12.507 5.527 1.00 11.21 89 ILE B O 1
ATOM 2156 N N . THR B 1 90 ? -2.635 -11.899 3.393 1.00 9.49 90 THR B N 1
ATOM 2157 C CA . THR B 1 90 ? -3.289 -10.647 3.758 1.00 9.33 90 THR B CA 1
ATOM 2158 C C . THR B 1 90 ? -4.685 -10.912 4.305 1.00 8.23 90 THR B C 1
ATOM 2159 O O . THR B 1 90 ? -5.224 -12.002 4.129 1.00 9.22 90 THR B O 1
ATOM 2163 N N . CYS B 1 91 ? -5.280 -9.910 4.947 1.00 9.26 91 CYS B N 1
ATOM 2164 C CA . CYS B 1 91 ? -6.602 -10.085 5.528 1.00 8.66 91 CYS B CA 1
ATOM 2165 C C . CYS B 1 91 ? -7.361 -8.783 5.777 1.00 7.60 91 CYS B C 1
ATOM 2166 O O . CYS B 1 91 ? -6.781 -7.693 5.807 1.00 8.18 91 CYS B O 1
ATOM 2169 N N . ASP B 1 92 ? -8.672 -8.934 5.947 1.00 9.09 92 ASP B N 1
ATOM 2170 C CA . ASP B 1 92 ? -9.607 -7.849 6.245 1.00 8.66 92 ASP B CA 1
ATOM 2171 C C . ASP B 1 92 ? -10.514 -8.373 7.353 1.00 9.42 92 ASP B C 1
ATOM 2172 O O . ASP B 1 92 ? -10.916 -9.538 7.330 1.00 10.02 92 ASP B O 1
ATOM 2177 N N . PHE B 1 93 ? -10.836 -7.525 8.320 1.00 9.12 93 PHE B N 1
ATOM 2178 C CA . PHE B 1 93 ? -11.749 -7.931 9.382 1.00 9.87 93 PHE B CA 1
ATOM 2179 C C . PHE B 1 93 ? -13.104 -7.909 8.681 1.00 10.51 93 PHE B C 1
ATOM 2180 O O . PHE B 1 93 ? -13.473 -6.905 8.071 1.00 11.77 93 PHE B O 1
ATOM 2188 N N . ALA B 1 94 ? -13.838 -9.012 8.763 1.00 11.33 94 ALA B N 1
ATOM 2189 C CA . ALA B 1 94 ? -15.130 -9.134 8.096 1.00 13.40 94 ALA B CA 1
ATOM 2190 C C . ALA B 1 94 ? -16.207 -8.136 8.513 1.00 14.07 94 ALA B C 1
ATOM 2191 O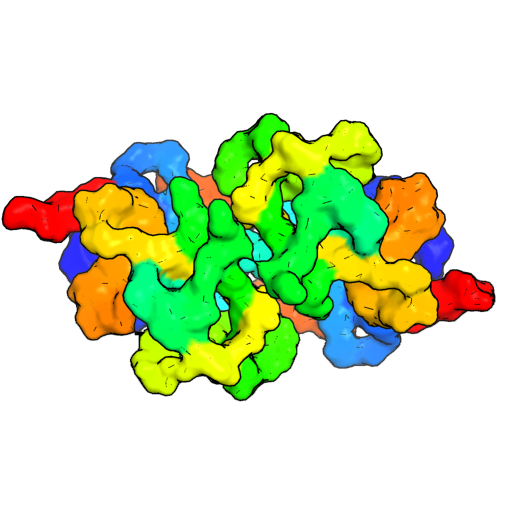 O . ALA B 1 94 ? -16.642 -7.312 7.709 1.00 14.86 94 ALA B O 1
ATOM 2193 N N . GLU B 1 95 ? -16.637 -8.209 9.767 1.00 14.57 95 GLU B N 1
ATOM 2194 C CA . GLU B 1 95 ? -17.696 -7.328 10.245 1.00 14.28 95 GLU B CA 1
ATOM 2195 C C . GLU B 1 95 ? -17.285 -5.877 10.456 1.00 13.83 95 GLU B C 1
ATOM 2196 O O . GLU B 1 95 ? -16.422 -5.564 11.277 1.00 14.85 95 GLU B O 1
ATOM 2202 N N . GLY B 1 96 ? -17.919 -4.988 9.702 1.00 12.61 96 GLY B N 1
ATOM 2203 C CA . GLY B 1 96 ? -17.608 -3.580 9.829 1.00 13.25 96 GLY B CA 1
ATOM 2204 C C . GLY B 1 96 ? -16.867 -3.018 8.635 1.00 13.51 96 GLY B C 1
ATOM 2205 O O . GLY B 1 96 ? -16.685 -1.806 8.547 1.00 13.42 96 GLY B O 1
ATOM 2206 N N . THR B 1 97 ? -16.424 -3.876 7.721 1.00 13.39 97 THR B N 1
ATOM 2207 C CA . THR B 1 97 ? -15.724 -3.384 6.534 1.00 12.60 97 THR B CA 1
ATOM 2208 C C . THR B 1 97 ? -16.491 -3.679 5.261 1.00 13.69 97 THR B C 1
ATOM 2209 O O . THR B 1 97 ? -17.368 -4.545 5.229 1.00 13.25 97 THR B O 1
ATOM 2213 N N . THR B 1 98 ? -16.146 -2.940 4.214 1.00 13.34 98 THR B N 1
ATOM 2214 C CA . THR B 1 98 ? -16.757 -3.105 2.905 1.00 14.51 98 THR B CA 1
ATOM 2215 C C . THR B 1 98 ? -15.659 -3.321 1.865 1.00 14.16 98 THR B C 1
ATOM 2216 O O . THR B 1 98 ? -15.379 -4.460 1.488 1.00 16.01 98 THR B O 1
ATOM 2220 N N . THR B 1 99 ? -15.023 -2.240 1.420 1.00 13.65 99 THR B N 1
ATOM 2221 C CA . THR B 1 99 ? -13.958 -2.347 0.421 1.00 13.95 99 THR B CA 1
ATOM 2222 C C . THR B 1 99 ? -12.651 -2.857 1.026 1.00 12.13 99 THR B C 1
ATOM 2223 O O . THR B 1 99 ? -11.781 -3.354 0.309 1.00 14.00 99 THR B O 1
ATOM 2227 N N . GLY B 1 100 ? -12.517 -2.715 2.341 1.00 11.50 100 GLY B N 1
ATOM 2228 C CA . GLY B 1 100 ? -11.323 -3.173 3.034 1.00 11.41 100 GLY B CA 1
ATOM 2229 C C . GLY B 1 100 ? -10.125 -2.241 2.970 1.00 10.79 100 GLY B C 1
ATOM 2230 O O . GLY B 1 100 ? -9.326 -2.184 3.903 1.00 11.56 100 GLY B O 1
ATOM 2231 N N . ILE B 1 101 ? -10.011 -1.496 1.874 1.00 10.71 101 ILE B N 1
ATOM 2232 C CA . ILE B 1 101 ? -8.887 -0.585 1.652 1.00 8.95 101 ILE B CA 1
ATOM 2233 C C . ILE B 1 101 ? -9.059 0.821 2.254 1.00 10.33 101 ILE B C 1
ATOM 2234 O O . ILE B 1 101 ? -8.086 1.565 2.403 1.00 9.38 101 ILE B O 1
ATOM 2239 N N . SER B 1 102 ? -10.286 1.187 2.613 1.00 8.19 102 SER B N 1
ATOM 2240 C CA . SER B 1 102 ? -10.525 2.510 3.191 1.00 8.04 102 SER B CA 1
ATOM 2241 C C . SER B 1 102 ? -9.742 2.684 4.490 1.00 8.22 102 SER B C 1
ATOM 2242 O O . SER B 1 102 ? -9.360 1.703 5.134 1.00 8.17 102 SER B O 1
ATOM 2245 N N . ALA B 1 103 ? -9.497 3.932 4.873 1.00 8.22 103 ALA B N 1
ATOM 2246 C CA . ALA B 1 103 ? -8.771 4.196 6.108 1.00 8.78 103 ALA B CA 1
ATOM 2247 C C . ALA B 1 103 ? -9.547 3.572 7.268 1.00 8.91 103 ALA B C 1
ATOM 2248 O O . ALA B 1 103 ? -8.963 2.960 8.160 1.00 8.24 103 ALA B O 1
ATOM 2250 N N . HIS B 1 104 ? -10.868 3.726 7.241 1.00 8.02 104 HIS B N 1
ATOM 2251 C CA . HIS B 1 104 ? -11.727 3.173 8.288 1.00 9.12 104 HIS B CA 1
ATOM 2252 C C . HIS B 1 104 ? -11.570 1.661 8.393 1.00 8.83 104 HIS B C 1
ATOM 2253 O O . HIS B 1 104 ? -11.413 1.119 9.487 1.00 8.19 104 HIS B O 1
ATOM 2260 N N . ASP B 1 105 ? -11.626 0.987 7.248 1.00 9.10 105 ASP B N 1
ATOM 2261 C CA . ASP B 1 105 ? -11.513 -0.463 7.205 1.00 8.89 105 ASP B CA 1
ATOM 2262 C C . ASP B 1 105 ? -10.129 -0.969 7.603 1.00 8.64 105 ASP B C 1
ATOM 2263 O O . ASP B 1 105 ? -10.015 -1.900 8.407 1.00 9.10 105 ASP B O 1
ATOM 2268 N N . ARG B 1 106 ? -9.076 -0.372 7.053 1.00 7.67 106 ARG B N 1
ATOM 2269 C CA . ARG B 1 106 ? -7.730 -0.810 7.405 1.00 8.08 106 ARG B CA 1
ATOM 2270 C C . ARG B 1 106 ? -7.442 -0.573 8.880 1.00 8.03 106 ARG B C 1
ATOM 2271 O O . ARG B 1 106 ? -6.763 -1.378 9.514 1.00 8.56 106 ARG B O 1
ATOM 2279 N N . ALA B 1 107 ? -7.972 0.512 9.437 1.00 7.52 107 ALA B N 1
ATOM 2280 C CA . ALA B 1 107 ? -7.762 0.792 10.852 1.00 7.49 107 ALA B CA 1
ATOM 2281 C C . ALA B 1 107 ? -8.506 -0.247 11.691 1.00 8.00 107 ALA B C 1
ATOM 2282 O O . ALA B 1 107 ? -7.973 -0.750 12.680 1.00 8.98 107 ALA B O 1
ATOM 2284 N N . LEU B 1 108 ? -9.735 -0.567 11.290 1.00 8.61 108 LEU B N 1
ATOM 2285 C CA . LEU B 1 108 ? -10.544 -1.551 12.008 1.00 8.68 108 LEU B CA 1
ATOM 2286 C C . LEU B 1 108 ? -9.873 -2.916 11.975 1.00 8.29 108 LEU B C 1
ATOM 2287 O O . LEU B 1 108 ? -9.816 -3.612 12.987 1.00 9.04 108 LEU B O 1
ATOM 2292 N N . THR B 1 109 ? -9.360 -3.300 10.813 1.00 7.58 109 THR B N 1
ATOM 2293 C CA . THR B 1 109 ? -8.693 -4.586 10.690 1.00 7.41 109 THR B CA 1
ATOM 2294 C C . THR B 1 109 ? -7.452 -4.622 11.579 1.00 7.29 109 THR B C 1
ATOM 2295 O O . THR B 1 109 ? -7.188 -5.620 12.252 1.00 8.43 109 THR B O 1
ATOM 2299 N N . THR B 1 110 ? -6.696 -3.529 11.586 1.00 8.59 110 THR B N 1
ATOM 2300 C CA . THR B 1 110 ? -5.489 -3.455 12.395 1.00 7.80 110 THR B CA 1
ATOM 2301 C C . THR B 1 110 ? -5.800 -3.593 13.888 1.00 8.96 110 THR B C 1
ATOM 2302 O O . THR B 1 110 ? -5.129 -4.346 14.598 1.00 8.92 110 THR B O 1
ATOM 2306 N N . ARG B 1 111 ? -6.818 -2.883 14.365 1.00 9.77 111 ARG B N 1
ATOM 2307 C CA . ARG B 1 111 ? -7.184 -2.961 15.776 1.00 10.11 111 ARG B CA 1
ATOM 2308 C C . ARG B 1 111 ? -7.666 -4.376 16.097 1.00 10.15 111 ARG B C 1
ATOM 2309 O O . ARG B 1 111 ? -7.395 -4.908 17.178 1.00 10.92 111 ARG B O 1
ATOM 2317 N N . SER B 1 112 ? -8.372 -4.982 15.149 1.00 8.70 112 SER B N 1
ATOM 2318 C CA . SER B 1 112 ? -8.896 -6.329 15.332 1.00 9.62 112 SER B CA 1
ATOM 2319 C C . SER B 1 112 ? -7.782 -7.365 15.433 1.00 9.67 112 SER B C 1
ATOM 2320 O O . SER B 1 112 ? -7.906 -8.350 16.164 1.00 9.96 112 SER B O 1
ATOM 2323 N N . LEU B 1 113 ? -6.689 -7.157 14.709 1.00 10.16 113 LEU B N 1
ATOM 2324 C CA . LEU B 1 113 ? -5.593 -8.113 14.796 1.00 9.59 113 LEU B CA 1
ATOM 2325 C C . LEU B 1 113 ? -4.965 -8.043 16.182 1.00 9.53 113 LEU B C 1
ATOM 2326 O O . LEU B 1 113 ? -4.420 -9.028 16.676 1.00 9.66 113 LEU B O 1
ATOM 2331 N N . ALA B 1 114 ? -5.051 -6.881 16.823 1.00 9.94 114 ALA B N 1
ATOM 2332 C CA . ALA B 1 114 ? -4.478 -6.737 18.157 1.00 8.61 114 ALA B CA 1
ATOM 2333 C C . ALA B 1 114 ? -5.429 -7.231 19.252 1.00 10.37 114 ALA B C 1
ATOM 2334 O O . ALA B 1 114 ? -4.983 -7.702 20.296 1.00 11.45 114 ALA B O 1
ATOM 2336 N N . ASN B 1 115 ? -6.734 -7.134 19.004 1.00 10.96 115 ASN B N 1
ATOM 2337 C CA . ASN B 1 115 ? -7.747 -7.544 19.982 1.00 13.19 115 ASN B CA 1
ATOM 2338 C C . ASN B 1 115 ? -7.655 -9.019 20.374 1.00 13.20 115 ASN B C 1
ATOM 2339 O O . ASN B 1 115 ? -7.809 -9.903 19.536 1.00 13.71 115 ASN B O 1
ATOM 2344 N N . PRO B 1 116 ? -7.417 -9.299 21.667 1.00 15.01 116 PRO B N 1
ATOM 2345 C CA . PRO B 1 116 ? -7.301 -10.668 22.184 1.00 16.99 116 PRO B CA 1
ATOM 2346 C C . PRO B 1 116 ? -8.539 -11.528 21.960 1.00 17.42 116 PRO B C 1
ATOM 2347 O O . PRO B 1 116 ? -8.452 -12.754 21.940 1.00 17.63 116 PRO B O 1
ATOM 2351 N N . ASN B 1 117 ? -9.692 -10.888 21.797 1.00 17.38 117 ASN B N 1
ATOM 2352 C CA . ASN B 1 117 ? -10.931 -11.627 21.596 1.00 18.23 117 ASN B CA 1
ATOM 2353 C C . ASN B 1 117 ? -11.177 -12.016 20.143 1.00 16.97 117 ASN B C 1
ATOM 2354 O O . ASN B 1 117 ? -12.086 -12.795 19.854 1.00 16.55 117 ASN B O 1
ATOM 2359 N N . SER B 1 118 ? -10.374 -11.484 19.227 1.00 15.36 118 SER B N 1
ATOM 2360 C CA . SER B 1 118 ? -10.548 -11.813 17.821 1.00 14.35 118 SER B CA 1
ATOM 2361 C C . SER B 1 118 ? -10.281 -13.283 17.566 1.00 14.59 118 SER B C 1
ATOM 2362 O O . SER B 1 118 ? -9.417 -13.892 18.202 1.00 14.27 118 SER B O 1
ATOM 2365 N N . LYS B 1 119 ? -11.031 -13.843 16.624 1.00 15.63 119 LYS B N 1
ATOM 2366 C CA . LYS B 1 119 ? -10.904 -15.245 16.261 1.00 16.59 119 LYS B CA 1
ATOM 2367 C C . LYS B 1 119 ? -10.537 -15.380 14.788 1.00 15.91 119 LYS B C 1
ATOM 2368 O O . LYS B 1 119 ? -10.799 -14.483 13.985 1.00 15.35 119 LYS B O 1
ATOM 2374 N N . PRO B 1 120 ? -9.930 -16.515 14.412 1.00 15.71 120 PRO B N 1
ATOM 2375 C CA . PRO B 1 120 ? -9.531 -16.751 13.023 1.00 16.26 120 PRO B CA 1
ATOM 2376 C C . PRO B 1 120 ? -10.658 -16.512 12.022 1.00 15.46 120 PRO B C 1
ATOM 2377 O O . PRO B 1 120 ? -10.453 -15.877 10.984 1.00 15.06 120 PRO B O 1
ATOM 2381 N N . GLN B 1 121 ? -11.852 -17.008 12.338 1.00 16.52 121 GLN B N 1
ATOM 2382 C CA . GLN B 1 121 ? -12.998 -16.865 11.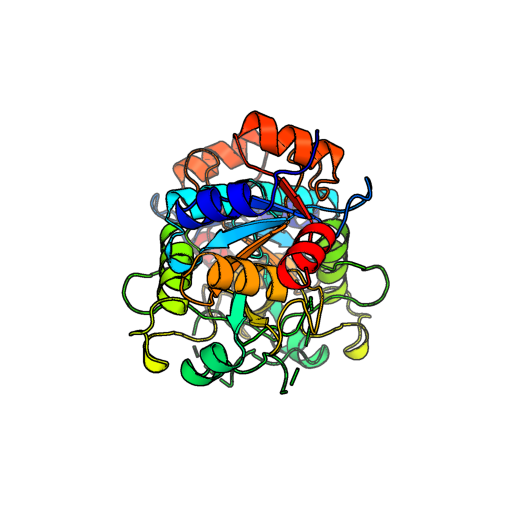441 1.00 15.27 121 GLN B CA 1
ATOM 2383 C C . GLN B 1 121 ? -13.536 -15.442 11.305 1.00 15.21 121 GLN B C 1
ATOM 2384 O O . GLN B 1 121 ? -14.421 -15.188 10.491 1.00 15.53 121 GLN B O 1
ATOM 2390 N N . ASP B 1 122 ? -12.994 -14.519 12.093 1.00 12.75 122 ASP B N 1
ATOM 2391 C CA . ASP B 1 122 ? -13.428 -13.129 12.047 1.00 12.15 122 ASP B CA 1
ATOM 2392 C C . ASP B 1 122 ? -12.794 -12.393 10.870 1.00 12.37 122 ASP B C 1
ATOM 2393 O O . ASP B 1 122 ? -13.195 -11.275 10.545 1.00 12.78 122 ASP B O 1
ATOM 2398 N N . PHE B 1 123 ? -11.808 -13.015 10.228 1.00 12.01 123 PHE B N 1
ATOM 2399 C CA . PHE B 1 123 ? -11.127 -12.367 9.110 1.00 11.95 123 PHE B CA 1
ATOM 2400 C C . PHE B 1 123 ? -11.323 -13.020 7.751 1.00 12.81 123 PHE B C 1
ATOM 2401 O O . PHE B 1 123 ? -11.504 -14.236 7.636 1.00 13.97 123 PHE B O 1
ATOM 2409 N N . ILE B 1 124 ? -11.291 -12.179 6.723 1.00 13.63 124 ILE B N 1
ATOM 2410 C CA . ILE B 1 124 ? -11.417 -12.612 5.340 1.00 13.25 124 ILE B CA 1
ATOM 2411 C C . ILE B 1 124 ? -10.019 -12.570 4.749 1.00 12.77 124 ILE B C 1
ATOM 2412 O O . ILE B 1 124 ? -9.278 -11.603 4.947 1.00 11.49 124 ILE B O 1
ATOM 2417 N N . LYS B 1 125 ? -9.663 -13.629 4.033 1.00 10.99 125 LYS B N 1
ATOM 2418 C CA . LYS B 1 125 ? -8.354 -13.746 3.404 1.00 12.00 125 LYS B CA 1
ATOM 2419 C C . LYS B 1 125 ? -8.551 -14.174 1.950 1.00 11.43 125 LYS B C 1
ATOM 2420 O O . LYS B 1 125 ? -9.338 -15.075 1.664 1.00 12.45 125 LYS B O 1
ATOM 2426 N N . PRO B 1 126 ? -7.858 -13.512 1.008 1.00 10.79 126 PRO B N 1
ATOM 2427 C CA . PRO B 1 126 ? -6.926 -12.401 1.233 1.00 11.03 126 PRO B CA 1
ATOM 2428 C C . PRO B 1 126 ? -7.639 -11.110 1.616 1.00 10.71 126 PRO B C 1
ATOM 2429 O O . PRO B 1 126 ? -8.873 -11.042 1.622 1.00 9.99 126 PRO B O 1
ATOM 2433 N N . GLY B 1 127 ? -6.854 -10.089 1.942 1.00 11.12 127 GLY B N 1
ATOM 2434 C CA . GLY B 1 127 ? -7.426 -8.815 2.335 1.00 10.58 127 GLY B CA 1
ATOM 2435 C C . GLY B 1 127 ? -6.594 -7.624 1.906 1.00 10.27 127 GLY B C 1
ATOM 2436 O O . GLY B 1 127 ? -5.838 -7.703 0.943 1.00 11.16 127 GLY B O 1
ATOM 2437 N N . HIS B 1 128 ? -6.722 -6.525 2.647 1.00 10.03 128 HIS B N 1
ATOM 2438 C CA . HIS B 1 128 ? -6.009 -5.295 2.327 1.00 9.58 128 HIS B CA 1
ATOM 2439 C C . HIS B 1 128 ? -4.967 -4.875 3.361 1.00 9.96 128 HIS B C 1
ATOM 2440 O O . HIS B 1 128 ? -4.345 -3.820 3.230 1.00 8.62 128 HIS B O 1
ATOM 2447 N N . ILE B 1 129 ? -4.800 -5.693 4.399 1.00 8.22 129 ILE B N 1
ATOM 2448 C CA . ILE B 1 129 ? -3.800 -5.442 5.431 1.00 8.62 129 ILE B CA 1
ATOM 2449 C C . ILE B 1 129 ? -2.750 -6.543 5.328 1.00 8.38 129 ILE B C 1
ATOM 2450 O O . ILE B 1 129 ? -3.076 -7.708 5.082 1.00 8.76 129 ILE B O 1
ATOM 2455 N N . LEU B 1 130 ? -1.491 -6.157 5.508 1.00 7.84 130 LEU B N 1
ATOM 2456 C CA . LEU B 1 130 ? -0.366 -7.078 5.433 1.00 7.73 130 LEU B CA 1
ATOM 2457 C C . LEU B 1 130 ? 0.228 -7.400 6.813 1.00 7.97 130 LEU B C 1
ATOM 2458 O O . LEU B 1 130 ? 1.112 -6.688 7.295 1.00 8.27 130 LEU B O 1
ATOM 2463 N N . PRO B 1 131 ? -0.252 -8.470 7.471 1.00 8.77 131 PRO B N 1
ATOM 2464 C CA . PRO B 1 131 ? 0.294 -8.819 8.787 1.00 8.79 131 PRO B CA 1
ATOM 2465 C C . PRO B 1 131 ? 1.734 -9.300 8.616 1.00 8.93 131 PRO B C 1
ATOM 2466 O O . PRO B 1 131 ? 2.073 -9.903 7.597 1.00 9.93 131 PRO B O 1
ATOM 2470 N N . LEU B 1 132 ? 2.575 -9.028 9.611 1.00 9.95 132 LEU B N 1
ATOM 2471 C CA . LEU B 1 132 ? 3.976 -9.447 9.576 1.00 10.27 132 LEU B CA 1
ATOM 2472 C C . LEU B 1 132 ? 4.271 -10.256 10.830 1.00 10.09 132 LEU B C 1
ATOM 2473 O O . LEU B 1 132 ? 3.796 -9.916 11.910 1.00 12.33 132 LEU B O 1
ATOM 2478 N N . ARG B 1 133 ? 5.054 -11.322 10.687 1.00 8.73 133 ARG B N 1
ATOM 2479 C CA . ARG B 1 133 ? 5.387 -12.175 11.824 1.00 9.64 133 ARG B CA 1
ATOM 2480 C C . ARG B 1 133 ? 6.717 -11.827 12.485 1.00 9.27 133 ARG B C 1
ATOM 2481 O O . ARG B 1 133 ? 7.782 -12.033 11.902 1.00 10.15 133 ARG B O 1
ATOM 2489 N N . ALA B 1 134 ? 6.652 -11.307 13.706 1.00 8.80 134 ALA B N 1
ATOM 2490 C CA . ALA B 1 134 ? 7.859 -10.948 14.446 1.00 9.20 134 ALA B CA 1
ATOM 2491 C C . ALA B 1 134 ? 8.425 -12.203 15.110 1.00 10.57 134 ALA B C 1
ATOM 2492 O O . ALA B 1 134 ? 7.690 -12.962 15.742 1.00 12.19 134 ALA B O 1
ATOM 2494 N N . VAL B 1 135 ? 9.730 -12.419 14.974 1.00 9.86 135 VAL B N 1
ATOM 2495 C CA . VAL B 1 135 ? 10.358 -13.601 15.556 1.00 9.57 135 VAL B CA 1
ATOM 2496 C C . VAL B 1 135 ? 10.419 -13.556 17.080 1.00 9.99 135 VAL B C 1
ATOM 2497 O O . VAL B 1 135 ? 10.477 -12.480 17.682 1.00 9.95 135 VAL B O 1
ATOM 2501 N N . PRO B 1 136 ? 10.381 -14.734 17.726 1.00 11.27 136 PRO B N 1
ATOM 2502 C CA . PRO B 1 136 ? 10.445 -14.807 19.187 1.00 11.27 136 PRO B CA 1
ATOM 2503 C C . PRO B 1 136 ? 11.751 -14.166 19.646 1.00 10.57 136 PRO B C 1
ATOM 2504 O O . PRO B 1 136 ? 12.805 -14.402 19.052 1.00 12.25 136 PRO B O 1
ATOM 2508 N N . GLY B 1 137 ? 11.687 -13.368 20.705 1.00 10.06 137 GLY B N 1
ATOM 2509 C CA . GLY B 1 137 ? 12.883 -12.707 21.191 1.00 8.84 137 GLY B CA 1
ATOM 2510 C C . GLY B 1 137 ? 12.924 -11.283 20.675 1.00 9.31 137 GLY B C 1
ATOM 2511 O O . GLY B 1 137 ? 13.702 -10.461 21.153 1.00 10.16 137 GLY B O 1
ATOM 2512 N N . LEU B 1 138 ? 12.083 -11.003 19.684 1.00 8.70 138 LEU B N 1
ATOM 2513 C CA . LEU B 1 138 ? 11.978 -9.676 19.088 1.00 10.20 138 LEU B CA 1
ATOM 2514 C C . LEU B 1 138 ? 13.332 -9.055 18.733 1.00 9.55 138 LEU B C 1
ATOM 2515 O O . LEU B 1 138 ? 14.147 -9.701 18.077 1.00 1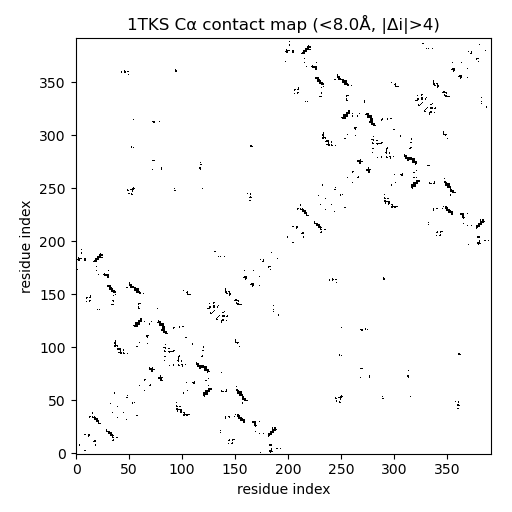0.58 138 LEU B O 1
ATOM 2520 N N . LEU B 1 139 ? 13.577 -7.819 19.162 1.00 10.50 139 LEU B N 1
ATOM 2521 C CA . LEU B 1 139 ? 14.829 -7.134 18.842 1.00 10.29 139 LEU B CA 1
ATOM 2522 C C . LEU B 1 139 ? 16.110 -7.781 19.344 1.00 12.23 139 LEU B C 1
ATOM 2523 O O . LEU B 1 139 ? 17.200 -7.436 18.888 1.00 13.31 139 LEU B O 1
ATOM 2528 N N . LYS B 1 140 ? 15.998 -8.703 20.289 1.00 12.39 140 LYS B N 1
ATOM 2529 C CA . LYS B 1 140 ? 17.188 -9.370 20.791 1.00 15.79 140 LYS B CA 1
ATOM 2530 C C . LYS B 1 140 ? 17.546 -10.523 19.867 1.00 16.08 140 LYS B C 1
ATOM 2531 O O . LYS B 1 140 ? 18.621 -11.108 19.980 1.00 17.08 140 LYS B O 1
ATOM 2537 N N . LYS B 1 141 ? 16.643 -10.831 18.939 1.00 16.05 141 LYS B N 1
ATOM 2538 C CA . LYS B 1 141 ? 16.854 -11.920 17.991 1.00 16.33 141 LYS B CA 1
ATOM 2539 C C . LYS B 1 141 ? 17.028 -11.410 16.562 1.00 16.43 141 LYS B C 1
ATOM 2540 O O . LYS B 1 141 ? 17.837 -11.941 15.802 1.00 18.11 141 LYS B O 1
ATOM 2546 N N . ARG B 1 142 ? 16.261 -10.383 16.205 1.00 15.81 142 ARG B N 1
ATOM 2547 C CA . ARG B 1 142 ? 16.311 -9.790 14.868 1.00 15.76 142 ARG B CA 1
ATOM 2548 C C . ARG B 1 142 ? 15.985 -8.304 14.974 1.00 15.09 142 ARG B C 1
ATOM 2549 O O . ARG B 1 142 ? 14.928 -7.934 15.484 1.00 13.74 142 ARG B O 1
ATOM 2557 N N . ARG B 1 143 ? 16.884 -7.452 14.491 1.00 14.85 143 ARG B N 1
ATOM 2558 C CA . ARG B 1 143 ? 16.664 -6.010 14.570 1.00 15.00 143 ARG B CA 1
ATOM 2559 C C . ARG B 1 143 ? 15.812 -5.433 13.445 1.00 14.30 143 ARG B C 1
ATOM 2560 O O . ARG B 1 143 ? 16.130 -4.380 12.895 1.00 16.33 143 ARG B O 1
ATOM 2568 N N . GLY B 1 144 ? 14.721 -6.114 13.113 1.00 15.03 144 GLY B N 1
ATOM 2569 C CA . GLY B 1 144 ? 13.852 -5.627 12.058 1.00 13.36 144 GLY B CA 1
ATOM 2570 C C . GLY B 1 144 ? 12.811 -4.657 12.577 1.00 12.71 144 GLY B C 1
ATOM 2571 O O . GLY B 1 144 ? 12.548 -4.604 13.780 1.00 12.02 144 GLY B O 1
ATOM 2572 N N . HIS B 1 145 ? 12.211 -3.877 11.684 1.00 11.75 145 HIS B N 1
ATOM 2573 C CA . HIS B 1 145 ? 11.194 -2.934 12.126 1.00 10.59 145 HIS B CA 1
ATOM 2574 C C . HIS B 1 145 ? 9.955 -3.689 12.594 1.00 11.10 145 HIS B C 1
ATOM 2575 O O . HIS B 1 145 ? 9.161 -3.170 13.377 1.00 11.07 145 HIS B O 1
ATOM 2582 N N . THR B 1 146 ? 9.798 -4.921 12.117 1.00 9.63 146 THR B N 1
ATOM 2583 C CA . THR B 1 146 ? 8.670 -5.752 12.517 1.00 10.17 146 THR B CA 1
ATOM 2584 C C . THR B 1 146 ? 8.840 -6.061 13.996 1.00 9.79 146 THR B C 1
ATOM 2585 O O . THR B 1 146 ? 7.918 -5.869 14.793 1.00 8.80 146 THR B O 1
ATOM 2589 N N . GLU B 1 147 ? 10.027 -6.537 14.359 1.00 9.94 147 GLU B N 1
ATOM 2590 C CA . GLU B 1 147 ? 10.316 -6.846 15.752 1.00 9.97 147 GLU B CA 1
ATOM 2591 C C . GLU B 1 147 ? 10.236 -5.578 16.596 1.00 9.66 147 GLU B C 1
ATOM 2592 O O . GLU B 1 147 ? 9.772 -5.616 17.734 1.00 8.36 147 GLU B O 1
ATOM 2598 N N . ALA B 1 148 ? 10.682 -4.454 16.042 1.00 8.90 148 ALA B N 1
ATOM 2599 C CA . ALA B 1 148 ? 10.644 -3.202 16.783 1.00 9.14 148 ALA B CA 1
ATOM 2600 C C . ALA B 1 148 ? 9.217 -2.817 17.161 1.00 8.06 148 ALA B C 1
ATOM 2601 O O . ALA B 1 148 ? 8.956 -2.416 18.300 1.00 7.19 148 ALA B O 1
ATOM 2603 N N . ALA B 1 149 ? 8.292 -2.945 16.214 1.00 8.65 149 ALA B N 1
ATOM 2604 C CA . ALA B 1 149 ? 6.891 -2.606 16.470 1.00 8.38 149 ALA B CA 1
ATOM 2605 C C . ALA B 1 149 ? 6.309 -3.449 17.603 1.00 9.04 149 ALA B C 1
ATOM 2606 O O . ALA B 1 149 ? 5.696 -2.917 18.526 1.00 8.38 149 ALA B O 1
ATOM 2608 N N . VAL B 1 150 ? 6.497 -4.765 17.539 1.00 9.14 150 VAL B N 1
ATOM 2609 C CA . VAL B 1 150 ? 5.974 -5.631 18.586 1.00 8.08 150 VAL B CA 1
ATOM 2610 C C . VAL B 1 150 ? 6.699 -5.369 19.911 1.00 8.57 150 VAL B C 1
ATOM 2611 O O . VAL B 1 150 ? 6.104 -5.477 20.981 1.00 8.81 150 VAL B O 1
ATOM 2615 N N . GLN B 1 151 ? 7.976 -5.005 19.837 1.00 7.39 151 GLN B N 1
ATOM 2616 C CA . GLN B 1 151 ? 8.754 -4.713 21.039 1.00 7.89 151 GLN B CA 1
ATOM 2617 C C . GLN B 1 151 ? 8.215 -3.452 21.718 1.00 6.98 151 GLN B C 1
ATOM 2618 O O . GLN B 1 151 ? 8.088 -3.406 22.942 1.00 8.41 151 GLN B O 1
ATOM 2624 N N . LEU B 1 152 ? 7.917 -2.427 20.921 1.00 8.85 152 LEU B N 1
ATOM 2625 C CA . LEU B 1 152 ? 7.390 -1.182 21.459 1.00 7.26 152 LEU B CA 1
ATOM 2626 C C . LEU B 1 152 ? 6.060 -1.431 22.153 1.00 7.42 152 LEU B C 1
ATOM 2627 O O . LEU B 1 152 ? 5.845 -0.982 23.278 1.00 8.42 152 LEU B O 1
ATOM 2632 N N . SER B 1 153 ? 5.168 -2.157 21.489 1.00 7.82 153 SER B N 1
ATOM 2633 C CA . SER B 1 153 ? 3.870 -2.453 22.074 1.00 8.80 153 SER B CA 1
ATOM 2634 C C . SER B 1 153 ? 4.026 -3.207 23.395 1.00 9.59 153 SER B C 1
ATOM 2635 O O . SER B 1 153 ? 3.358 -2.893 24.381 1.00 9.28 153 SER B O 1
ATOM 2638 N N . THR B 1 154 ? 4.913 -4.195 23.418 1.00 8.49 154 THR B N 1
ATOM 2639 C CA . THR B 1 154 ? 5.148 -4.976 24.628 1.00 9.62 154 THR B CA 1
ATOM 2640 C C . THR B 1 154 ? 5.655 -4.087 25.763 1.00 9.31 154 THR B C 1
ATOM 2641 O O . THR B 1 154 ? 5.148 -4.142 26.887 1.00 9.32 154 THR B O 1
ATOM 2645 N N . LEU B 1 155 ? 6.653 -3.262 25.469 1.00 9.15 155 LEU B N 1
ATOM 2646 C CA . LEU B 1 155 ? 7.212 -2.370 26.477 1.00 8.96 155 LEU B CA 1
ATOM 2647 C C . LEU B 1 155 ? 6.167 -1.393 26.996 1.00 9.59 155 LEU B C 1
ATOM 2648 O O . LEU B 1 155 ? 6.213 -0.986 28.160 1.00 11.72 155 LEU B O 1
ATOM 2653 N N . ALA B 1 156 ? 5.225 -1.027 26.132 1.00 9.18 156 ALA B N 1
ATOM 2654 C CA . ALA B 1 156 ? 4.167 -0.088 26.489 1.00 9.34 156 ALA B CA 1
ATOM 2655 C C . ALA B 1 156 ? 3.023 -0.754 27.258 1.00 9.86 156 ALA B C 1
ATOM 2656 O O . ALA B 1 156 ? 2.067 -0.088 27.655 1.00 11.18 156 ALA B O 1
ATOM 2658 N N . GLY B 1 157 ? 3.133 -2.065 27.465 1.00 10.50 157 GLY B N 1
ATOM 2659 C CA . GLY B 1 157 ? 2.107 -2.803 28.184 1.00 10.82 157 GLY B CA 1
ATOM 2660 C C . GLY B 1 157 ? 0.870 -3.104 27.357 1.00 11.37 157 GLY B C 1
ATOM 2661 O O . GLY B 1 157 ? -0.169 -3.480 27.896 1.00 12.15 157 GLY B O 1
ATOM 2662 N N . LEU B 1 158 ? 0.993 -2.955 26.042 1.00 10.26 158 LEU B N 1
ATOM 2663 C CA . LEU B 1 158 ? -0.111 -3.179 25.115 1.00 10.72 158 LEU B CA 1
ATOM 2664 C C . LEU B 1 158 ? -0.046 -4.558 24.444 1.00 11.23 158 LEU B C 1
ATOM 2665 O O . LEU B 1 158 ? 0.892 -5.327 24.671 1.00 11.30 158 LEU B O 1
ATOM 2670 N N . GLN B 1 159 ? -1.049 -4.882 23.632 1.00 11.10 159 GLN B N 1
ATOM 2671 C CA . GLN B 1 159 ? -1.055 -6.163 22.926 1.00 11.71 159 GLN B CA 1
ATOM 2672 C C . GLN B 1 159 ? 0.173 -6.185 22.014 1.00 11.98 159 GLN B C 1
ATOM 2673 O O . GLN B 1 159 ? 0.568 -5.152 21.476 1.00 11.68 159 GLN B O 1
ATOM 2679 N N . PRO B 1 160 ? 0.795 -7.362 21.833 1.00 13.22 160 PRO B N 1
ATOM 2680 C CA . PRO B 1 160 ? 1.986 -7.519 20.986 1.00 13.40 160 PRO B CA 1
ATOM 2681 C C . PRO B 1 160 ? 1.671 -7.337 19.506 1.00 12.86 160 PRO B C 1
ATOM 2682 O O . PRO B 1 160 ? 1.844 -8.253 18.703 1.00 14.41 160 PRO B O 1
ATOM 2686 N N . ALA B 1 161 ? 1.219 -6.139 19.155 1.00 11.28 161 ALA B N 1
ATOM 2687 C CA . ALA B 1 161 ? 0.850 -5.839 17.781 1.00 9.05 161 ALA B CA 1
ATOM 2688 C C . ALA B 1 161 ? 1.084 -4.369 17.475 1.00 7.88 161 ALA B C 1
ATOM 2689 O O . ALA B 1 161 ? 0.789 -3.501 18.293 1.00 9.85 161 ALA B O 1
ATOM 2691 N N . GLY B 1 162 ? 1.622 -4.097 16.292 1.00 8.74 162 GLY B N 1
ATOM 2692 C CA . GLY B 1 162 ? 1.862 -2.722 15.891 1.00 8.26 162 GLY B CA 1
ATOM 2693 C C . GLY B 1 162 ? 1.454 -2.530 14.443 1.00 7.98 162 GLY B C 1
ATOM 2694 O O . GLY B 1 162 ? 0.967 -3.458 13.800 1.00 8.63 162 GLY B O 1
ATOM 2695 N N . VAL B 1 163 ? 1.633 -1.321 13.926 1.00 7.90 163 VAL B N 1
ATOM 2696 C CA . VAL B 1 163 ? 1.300 -1.035 12.533 1.00 7.06 163 VAL B CA 1
ATOM 2697 C C . VAL B 1 163 ? 2.406 -0.113 12.030 1.00 8.32 163 VAL B C 1
ATOM 2698 O O . VAL B 1 163 ? 2.825 0.801 12.743 1.00 7.24 163 VAL B O 1
ATOM 2702 N N . ILE B 1 164 ? 2.894 -0.357 10.816 1.00 7.57 164 ILE B N 1
ATOM 2703 C CA . ILE B 1 164 ? 4.001 0.432 10.282 1.00 8.98 164 ILE B CA 1
ATOM 2704 C C . ILE B 1 164 ? 3.912 0.713 8.784 1.00 8.64 164 ILE B C 1
ATOM 2705 O O . ILE B 1 164 ? 3.184 0.044 8.050 1.00 7.18 164 ILE B O 1
ATOM 2710 N N . CYS B 1 165 ? 4.665 1.717 8.340 1.00 8.56 165 CYS B N 1
ATOM 2711 C CA . CYS B 1 165 ? 4.735 2.065 6.923 1.00 8.35 165 CYS B CA 1
ATOM 2712 C C . CYS B 1 165 ? 5.835 3.098 6.723 1.00 9.63 165 CYS B C 1
ATOM 2713 O O . CYS B 1 165 ? 6.088 3.918 7.603 1.00 8.19 165 CYS B O 1
ATOM 2716 N N . GLU B 1 166 ? 6.471 3.048 5.555 1.00 8.62 166 GLU B N 1
ATOM 2717 C CA . GLU B 1 166 ? 7.588 3.928 5.203 1.00 9.16 166 GLU B CA 1
ATOM 2718 C C . GLU B 1 166 ? 7.224 5.367 4.858 1.00 9.30 166 GLU B C 1
ATOM 2719 O O . GLU B 1 166 ? 6.365 5.606 4.012 1.00 9.06 166 GLU B O 1
ATOM 2725 N N . LEU B 1 167 ? 7.892 6.324 5.496 1.00 9.37 167 LEU B N 1
ATOM 2726 C CA . LEU B 1 167 ? 7.640 7.733 5.201 1.00 9.53 167 LEU B CA 1
ATOM 2727 C C . LEU B 1 167 ? 8.176 8.068 3.811 1.00 9.82 167 LEU B C 1
ATOM 2728 O O . LEU B 1 167 ? 9.285 7.670 3.455 1.00 8.47 167 LEU B O 1
ATOM 2733 N N . VAL B 1 168 ? 7.387 8.796 3.028 1.00 9.08 168 VAL B N 1
ATOM 2734 C CA . VAL B 1 168 ? 7.806 9.183 1.682 1.00 10.67 168 VAL B CA 1
ATOM 2735 C C . VAL B 1 168 ? 7.612 10.679 1.458 1.00 10.24 168 VAL B C 1
ATOM 2736 O O . VAL B 1 168 ? 6.643 11.279 1.939 1.00 10.44 168 VAL B O 1
ATOM 2740 N N . ARG B 1 169 ? 8.550 11.275 0.728 1.00 10.86 169 ARG B N 1
ATOM 2741 C CA . ARG B 1 169 ? 8.519 12.704 0.420 1.00 11.30 169 ARG B CA 1
ATOM 2742 C C . ARG B 1 169 ? 7.428 13.022 -0.592 1.00 11.52 169 ARG B C 1
ATOM 2743 O O . ARG B 1 169 ? 7.246 12.298 -1.569 1.00 11.57 169 ARG B O 1
ATOM 2751 N N . ASP B 1 170 ? 6.710 14.116 -0.371 1.00 12.49 170 ASP B N 1
ATOM 2752 C CA . ASP B 1 170 ? 5.655 14.505 -1.296 1.00 13.29 170 ASP B CA 1
ATOM 2753 C C . ASP B 1 170 ? 6.215 15.087 -2.592 1.00 14.30 170 ASP B C 1
ATOM 2754 O O . ASP B 1 170 ? 5.568 15.022 -3.637 1.00 14.61 170 ASP B O 1
ATOM 2759 N N . GLU B 1 171 ? 7.422 15.639 -2.527 1.00 13.99 171 GLU B N 1
ATOM 2760 C CA . GLU B 1 171 ? 8.041 16.244 -3.701 1.00 15.02 171 GLU B CA 1
ATOM 2761 C C . GLU B 1 171 ? 8.357 15.269 -4.828 1.00 15.07 171 GLU B C 1
ATOM 2762 O O . GLU B 1 171 ? 8.103 15.558 -5.998 1.00 16.69 171 GLU B O 1
ATOM 2768 N N . ASP B 1 172 ? 8.902 14.110 -4.474 1.00 13.28 172 ASP B N 1
ATOM 2769 C CA . ASP B 1 172 ? 9.313 13.145 -5.481 1.00 12.07 172 ASP B CA 1
ATOM 2770 C C . ASP B 1 172 ? 9.073 11.680 -5.161 1.00 10.88 172 ASP B C 1
ATOM 2771 O O . ASP B 1 172 ? 9.509 10.808 -5.911 1.00 10.39 172 ASP B O 1
ATOM 2776 N N . GLY B 1 173 ? 8.409 11.411 -4.045 1.00 10.16 173 GLY B N 1
ATOM 2777 C CA . GLY B 1 173 ? 8.123 10.038 -3.672 1.00 11.05 173 GLY B CA 1
ATOM 2778 C C . GLY B 1 173 ? 9.303 9.271 -3.104 1.00 10.51 173 GLY B C 1
ATOM 2779 O O . GLY B 1 173 ? 9.216 8.058 -2.903 1.00 10.05 173 GLY B O 1
ATOM 2780 N N . LEU B 1 174 ? 10.411 9.959 -2.846 1.00 9.40 174 LEU B N 1
ATOM 2781 C CA . LEU B 1 174 ? 11.580 9.290 -2.288 1.00 9.99 174 LEU B CA 1
ATOM 2782 C C . LEU B 1 174 ? 11.371 9.081 -0.794 1.00 10.13 174 LEU B C 1
ATOM 2783 O O . LEU B 1 174 ? 10.735 9.903 -0.135 1.00 9.79 174 LEU B O 1
ATOM 2788 N N . MET B 1 175 ? 11.894 7.975 -0.268 1.00 9.28 175 MET B N 1
ATOM 2789 C CA . MET B 1 175 ? 11.767 7.675 1.154 1.00 10.47 175 MET B CA 1
ATOM 2790 C C . MET B 1 175 ? 12.491 8.743 1.965 1.00 10.38 175 MET B C 1
ATOM 2791 O O . MET B 1 175 ? 13.543 9.244 1.558 1.00 10.67 175 MET B O 1
ATOM 2796 N N . MET B 1 176 ? 11.915 9.101 3.106 1.00 9.15 176 MET B N 1
ATOM 2797 C CA . MET B 1 176 ? 12.507 10.121 3.953 1.00 10.08 176 MET B CA 1
ATOM 2798 C C . MET B 1 176 ? 13.727 9.635 4.710 1.00 10.57 176 MET B C 1
ATOM 2799 O O . MET B 1 176 ? 13.665 8.642 5.438 1.00 10.39 176 MET B O 1
ATOM 2804 N N . ARG B 1 177 ? 14.833 10.354 4.529 1.00 10.69 177 ARG B N 1
ATOM 2805 C CA . ARG B 1 177 ? 16.097 10.071 5.209 1.00 11.69 177 ARG B CA 1
ATOM 2806 C C . ARG B 1 177 ? 16.000 10.754 6.572 1.00 10.28 177 ARG B C 1
ATOM 2807 O O . ARG B 1 177 ? 14.996 11.402 6.860 1.00 8.72 177 ARG B O 1
ATOM 2815 N N . LEU B 1 178 ? 17.047 10.651 7.390 1.00 10.27 178 LEU B N 1
ATOM 2816 C CA . LEU B 1 178 ? 17.018 11.246 8.726 1.00 9.98 178 LEU B CA 1
ATOM 2817 C C . LEU B 1 178 ? 16.651 12.725 8.746 1.00 10.23 178 LEU B C 1
ATOM 2818 O O . LEU B 1 178 ? 15.770 13.139 9.505 1.00 8.66 178 LEU B O 1
ATOM 2823 N N . ASP B 1 179 ? 17.315 13.527 7.922 1.00 10.18 179 ASP B N 1
ATOM 2824 C CA . ASP B 1 179 ? 17.025 14.951 7.909 1.00 10.83 179 ASP B CA 1
ATOM 2825 C C . ASP B 1 179 ? 15.556 15.238 7.647 1.00 10.07 179 ASP B C 1
ATOM 2826 O O . ASP B 1 179 ? 14.940 16.047 8.340 1.00 9.78 179 ASP B O 1
ATOM 2831 N N . ASP B 1 180 ? 14.984 14.568 6.656 1.00 10.01 180 ASP B N 1
ATOM 2832 C CA . ASP B 1 180 ? 13.579 14.785 6.351 1.00 9.86 180 ASP B CA 1
ATOM 2833 C C . ASP B 1 180 ? 12.691 14.254 7.476 1.00 9.91 180 ASP B C 1
ATOM 2834 O O . ASP B 1 180 ? 11.618 14.798 7.728 1.00 10.18 180 ASP B O 1
ATOM 2839 N N . CYS B 1 181 ? 13.138 13.205 8.159 1.00 8.77 181 CYS B N 1
ATOM 2840 C CA . CYS B 1 181 ? 12.355 12.653 9.261 1.00 7.91 181 CYS B CA 1
ATOM 2841 C C . CYS B 1 181 ? 12.322 13.623 10.431 1.00 8.23 181 CYS B C 1
ATOM 2842 O O . CYS B 1 181 ? 11.301 13.760 11.106 1.00 10.13 181 CYS B O 1
ATOM 2845 N N . ILE B 1 182 ? 13.453 14.277 10.679 1.00 9.43 182 ILE B N 1
ATOM 2846 C CA . ILE B 1 182 ? 13.559 15.254 11.756 1.00 10.54 182 ILE B CA 1
ATOM 2847 C C . ILE B 1 182 ? 12.585 16.388 11.451 1.00 10.38 182 ILE B C 1
ATOM 2848 O O . ILE B 1 182 ? 11.856 16.853 12.325 1.00 11.27 182 ILE B O 1
ATOM 2853 N N . GLN B 1 183 ? 12.571 16.817 10.193 1.00 11.57 183 GLN B N 1
ATOM 2854 C CA . GLN B 1 183 ? 11.674 17.880 9.755 1.00 13.51 183 GLN B CA 1
ATOM 2855 C C . GLN B 1 183 ? 10.214 17.456 9.929 1.00 12.07 183 GLN B C 1
ATOM 2856 O O . GLN B 1 183 ? 9.385 18.230 10.411 1.00 12.94 183 GLN B O 1
ATOM 2862 N N . PHE B 1 184 ? 9.915 16.219 9.540 1.00 10.75 184 PHE B N 1
ATOM 2863 C CA . PHE B 1 184 ? 8.561 15.677 9.639 1.00 10.55 184 PHE B CA 1
ATOM 2864 C C . PHE B 1 184 ? 8.135 15.593 11.104 1.00 10.06 184 PHE B C 1
ATOM 2865 O O . PHE B 1 184 ? 7.000 15.922 11.458 1.00 10.64 184 PHE B O 1
ATOM 2873 N N . GLY B 1 185 ? 9.058 15.153 11.954 1.00 10.90 185 GLY B N 1
ATOM 2874 C CA . GLY B 1 185 ? 8.766 15.039 13.371 1.00 12.48 185 GLY B CA 1
ATOM 2875 C C . GLY B 1 185 ? 8.433 16.375 14.008 1.00 12.12 185 GLY B C 1
ATOM 2876 O O . GLY B 1 185 ? 7.500 16.471 14.803 1.00 12.70 185 GLY B O 1
ATOM 2877 N N . LYS B 1 186 ? 9.188 17.414 13.666 1.00 12.10 186 LYS B N 1
ATOM 2878 C CA . LYS B 1 186 ? 8.928 18.732 14.233 1.00 13.26 186 LYS B CA 1
ATOM 2879 C C . LYS B 1 186 ? 7.624 19.331 13.714 1.00 13.48 186 LYS B C 1
ATOM 2880 O O . LYS B 1 186 ? 6.870 19.941 14.471 1.00 13.92 186 LYS B O 1
ATOM 2886 N N . LYS B 1 187 ? 7.349 19.142 12.429 1.00 12.87 187 LYS B N 1
ATOM 2887 C CA . LYS B 1 187 ? 6.133 19.682 11.839 1.00 14.17 187 LYS B CA 1
ATOM 2888 C C . LYS B 1 187 ? 4.872 19.046 12.418 1.00 13.87 187 LYS B C 1
ATOM 2889 O O . LYS B 1 187 ? 3.879 19.728 12.660 1.00 15.17 187 LYS B O 1
ATOM 2895 N N . HIS B 1 188 ? 4.922 17.741 12.655 1.00 12.25 188 HIS B N 1
ATOM 2896 C CA . HIS B 1 188 ? 3.761 17.028 13.172 1.00 12.33 188 HIS B CA 1
ATOM 2897 C C . HIS B 1 188 ? 3.814 16.678 14.654 1.00 12.24 188 HIS B C 1
ATOM 2898 O O . HIS B 1 188 ? 2.886 16.063 15.180 1.00 13.42 188 HIS B O 1
ATOM 2905 N N . GLY B 1 189 ? 4.892 17.070 15.321 1.00 11.77 189 GLY B N 1
ATOM 2906 C CA . GLY B 1 189 ? 5.024 16.779 16.735 1.00 11.23 189 GLY B CA 1
ATOM 2907 C C . GLY B 1 189 ? 5.134 15.295 17.022 1.00 10.76 189 GLY B C 1
ATOM 2908 O O . GLY B 1 189 ? 4.477 14.771 17.924 1.00 11.75 189 GLY B O 1
ATOM 2909 N N . ILE B 1 190 ? 5.968 14.614 16.244 1.00 10.60 190 ILE B N 1
ATOM 2910 C CA . ILE B 1 190 ? 6.180 13.183 16.412 1.00 9.82 190 ILE B CA 1
ATOM 2911 C C . ILE B 1 190 ? 7.616 12.923 16.851 1.00 10.08 190 ILE B C 1
ATOM 2912 O O . ILE B 1 190 ? 8.564 13.424 16.245 1.00 10.96 190 ILE B O 1
ATOM 2917 N N . LYS B 1 191 ? 7.758 12.146 17.921 1.00 9.65 191 LYS B N 1
ATOM 2918 C CA . LYS B 1 191 ? 9.061 11.801 18.477 1.00 9.32 191 LYS B CA 1
ATOM 2919 C C . LYS B 1 191 ? 9.780 10.786 17.597 1.00 8.68 191 LYS B C 1
ATOM 2920 O O . LYS B 1 191 ? 9.148 9.961 16.937 1.00 10.11 191 LYS B O 1
ATOM 2926 N N . ILE B 1 192 ? 11.108 10.844 17.609 1.00 9.51 192 ILE B N 1
ATOM 2927 C CA . ILE B 1 192 ? 11.931 9.957 16.791 1.00 9.11 192 ILE B CA 1
ATOM 2928 C C . ILE B 1 192 ? 12.868 9.119 17.652 1.00 9.99 192 ILE B C 1
ATOM 2929 O O . ILE B 1 192 ? 13.462 9.624 18.601 1.00 10.56 192 ILE B O 1
ATOM 2934 N N . ILE B 1 193 ? 12.987 7.837 17.325 1.00 9.16 193 ILE B N 1
ATOM 2935 C CA . ILE B 1 193 ? 13.881 6.936 18.051 1.00 8.62 193 ILE B CA 1
ATOM 2936 C C . ILE B 1 193 ? 14.574 6.038 17.032 1.00 8.69 193 ILE B C 1
ATOM 2937 O O . ILE B 1 193 ? 14.251 6.076 15.845 1.00 8.61 193 ILE B O 1
ATOM 2942 N N . ASN B 1 194 ? 15.540 5.247 17.481 1.00 8.19 194 ASN B N 1
ATOM 2943 C CA 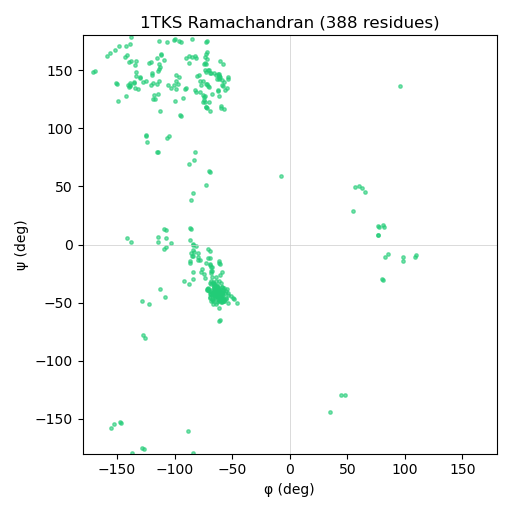. ASN B 1 194 ? 16.189 4.310 16.580 1.00 8.70 194 ASN B CA 1
ATOM 2944 C C . ASN B 1 194 ? 16.301 2.960 17.281 1.00 9.66 194 ASN B C 1
ATOM 2945 O O . ASN B 1 194 ? 16.286 2.887 18.513 1.00 8.75 194 ASN B O 1
ATOM 2950 N N . ILE B 1 195 ? 16.368 1.892 16.493 1.00 9.70 195 ILE B N 1
ATOM 2951 C CA . ILE B 1 195 ? 16.424 0.539 17.037 1.00 11.09 195 ILE B CA 1
ATOM 2952 C C . ILE B 1 195 ? 17.640 0.262 17.897 1.00 12.25 195 ILE B C 1
ATOM 2953 O O . ILE B 1 195 ? 17.538 -0.425 18.908 1.00 11.38 195 ILE B O 1
ATOM 2958 N N . ASN B 1 196 ? 18.793 0.783 17.494 1.00 13.20 196 ASN B N 1
ATOM 2959 C CA . ASN B 1 196 ? 20.006 0.587 18.271 1.00 13.91 196 ASN B CA 1
ATOM 2960 C C . ASN B 1 196 ? 19.766 1.139 19.668 1.00 14.18 196 ASN B C 1
ATOM 2961 O O . ASN B 1 196 ? 20.124 0.528 20.676 1.00 12.65 196 ASN B O 1
ATOM 2966 N N . GLN B 1 197 ? 19.149 2.311 19.706 1.00 13.60 197 GLN B N 1
ATOM 2967 C CA . GLN B 1 197 ? 18.830 2.995 20.948 1.00 14.53 197 GLN B CA 1
ATOM 2968 C C . GLN B 1 197 ? 17.888 2.135 21.791 1.00 13.28 197 GLN B C 1
ATOM 2969 O O . GLN B 1 197 ? 18.029 2.048 23.011 1.00 15.36 197 GLN B O 1
ATOM 2975 N N . LEU B 1 198 ? 16.933 1.487 21.128 1.00 11.93 198 LEU B N 1
ATOM 2976 C CA . LEU B 1 198 ? 15.961 0.640 21.809 1.00 11.92 198 LEU B CA 1
ATOM 2977 C C . LEU B 1 198 ? 16.589 -0.661 22.318 1.00 12.33 198 LEU B C 1
ATOM 2978 O O . LEU B 1 198 ? 16.267 -1.126 23.412 1.00 11.78 198 LEU B O 1
ATOM 2983 N N . VAL B 1 199 ? 17.486 -1.247 21.527 1.00 11.32 199 VAL B N 1
ATOM 2984 C CA . VAL B 1 199 ? 18.152 -2.484 21.926 1.00 11.59 199 VAL B CA 1
ATOM 2985 C C . VAL B 1 199 ? 19.006 -2.240 23.166 1.00 13.21 199 VAL B C 1
ATOM 2986 O O . VAL B 1 199 ? 19.053 -3.071 24.072 1.00 14.74 199 VAL B O 1
ATOM 2990 N N . GLU B 1 200 ? 19.675 -1.093 23.210 1.00 12.48 200 GLU B N 1
ATOM 2991 C CA . GLU B 1 200 ? 20.505 -0.765 24.358 1.00 15.22 200 GLU B CA 1
ATOM 2992 C C . GLU B 1 200 ? 19.631 -0.686 25.603 1.00 15.64 200 GLU B C 1
ATOM 2993 O O . GLU B 1 200 ? 20.016 -1.150 26.678 1.00 15.52 200 GLU B O 1
ATOM 2999 N N . TYR B 1 201 ? 18.443 -0.107 25.450 1.00 15.31 201 TYR B N 1
ATOM 3000 C CA . TYR B 1 201 ? 17.514 0.037 26.566 1.00 15.98 201 TYR B CA 1
ATOM 3001 C C . TYR B 1 201 ? 17.081 -1.302 27.160 1.00 16.94 201 TYR B C 1
ATOM 3002 O O . TYR B 1 201 ? 17.204 -1.521 28.366 1.00 18.22 201 TYR B O 1
ATOM 3011 N N . ILE B 1 202 ? 16.566 -2.188 26.310 1.00 17.56 202 ILE B N 1
ATOM 3012 C CA . ILE B 1 202 ? 16.091 -3.497 26.748 1.00 19.09 202 ILE B CA 1
ATOM 3013 C C . ILE B 1 202 ? 17.206 -4.425 27.210 1.00 20.89 202 ILE B C 1
ATOM 3014 O O . ILE B 1 202 ? 16.956 -5.409 27.905 1.00 21.35 202 ILE B O 1
ATOM 3019 N N . SER B 1 203 ? 18.434 -4.120 26.810 1.00 23.41 203 SER B N 1
ATOM 3020 C CA . SER B 1 203 ? 19.582 -4.937 27.179 1.00 26.84 203 SER B CA 1
ATOM 3021 C C . SER B 1 203 ? 20.214 -4.428 28.469 1.00 29.27 203 SER B C 1
ATOM 3022 O O . SER B 1 203 ? 20.766 -5.205 29.246 1.00 31.44 203 SER B O 1
ATOM 3025 N N . LYS B 1 204 ? 20.126 -3.120 28.688 1.00 31.19 204 LYS B N 1
ATOM 3026 C CA . LYS B 1 204 ? 20.684 -2.494 29.879 1.00 32.78 204 LYS B CA 1
ATOM 3027 C C . LYS B 1 204 ? 20.535 -0.979 29.788 1.00 32.90 204 LYS B C 1
ATOM 3028 O O . LYS B 1 204 ? 19.788 -0.407 30.613 1.00 33.35 204 LYS B O 1
#